Protein AF-A0A947MR42-F1 (afdb_monomer)

Secondary structure (DSSP, 8-state):
-HHHHHHHHHHHHHHHHHHHTTSTTS--SS-------S--------------------------PPPP------PPPP-----S------PPPPPPEEEEEEEEEEE--PPBTBPB-SS--B-TTS-SPP-SS-SSBPPP-EESS--EEEEEEEEETTEEEEEEEESSS---HHHHHHHHHHHHHTT----TTTEEEEE--BTTSB------GGGHHHH-S--HHHHHHHHHHHHHHHHHHHHT-EEEEEEEEEEE-SSSEEE---SS------EEEEEEEEETTT-SEEEEEEEE---B-SS-TTS-EE--HHHHHHHHHHHHTSSS--EEEEEE-STTSEEEPP----S-SSS-STHHHHHHHHHHHHHHHHHHHTTPPPBSEE-EEEEEEEEE-STTTTTPPTTTS--TT-EESTTTT--PPPTTSS-PPP-GGGGGG-EEPPTTSPSPSEEEEEEEEETTEEEEE--SEE-HHHHHHHHHHHHHHHT--GGGEEEE-SBS---BEE--HHHHHT-HHHHHTBTT-TTHHHHHHHHHHHHHHHHHH-PPPPTTPBPPPPPP----PPP-PPPBPPPEEEEPPPSEEEBTBEEEEEEEE--GGG-PPEEEEEEEETTEEEE-B-TTSPBSBTTTTS-EEEEEEESPP-S--S---BEEEEEEEEESS-SS---PPP--EEEEEEEEEEEETTEEEEEEPPPEEEEPPP-------

Structure (mmCIF, N/CA/C/O backbone):
data_AF-A0A947MR42-F1
#
_entry.id   AF-A0A947MR42-F1
#
loop_
_atom_site.group_PDB
_atom_site.id
_atom_site.type_symbol
_atom_site.label_atom_id
_atom_site.label_alt_id
_atom_site.label_comp_id
_atom_site.label_asym_id
_atom_site.label_entity_id
_atom_site.label_seq_id
_atom_site.pdbx_PDB_ins_code
_atom_site.Cartn_x
_atom_site.Cartn_y
_atom_site.Cartn_z
_atom_site.occupancy
_atom_site.B_iso_or_equiv
_atom_site.auth_seq_id
_atom_site.auth_comp_id
_atom_site.auth_asym_id
_atom_site.auth_atom_id
_atom_site.pdbx_PDB_model_num
ATOM 1 N N . MET A 1 1 ? 36.501 -7.910 10.721 1.00 26.12 1 MET A N 1
ATOM 2 C CA . MET A 1 1 ? 36.455 -7.694 9.254 1.00 26.12 1 MET A CA 1
ATOM 3 C C . MET A 1 1 ? 35.121 -7.118 8.772 1.00 26.12 1 MET A C 1
ATOM 5 O O . MET A 1 1 ? 35.186 -6.172 8.007 1.00 26.12 1 MET A O 1
ATOM 9 N N . LYS A 1 2 ? 33.945 -7.552 9.268 1.00 24.91 2 LYS A N 1
ATOM 10 C CA . LYS A 1 2 ? 32.629 -6.945 8.930 1.00 24.91 2 LYS A CA 1
ATOM 11 C C . LYS A 1 2 ? 32.474 -5.450 9.304 1.00 24.91 2 LYS A C 1
ATOM 13 O O . LYS A 1 2 ? 31.869 -4.698 8.560 1.00 24.91 2 LYS A O 1
ATOM 18 N N . THR A 1 3 ? 33.105 -4.988 10.386 1.00 25.17 3 THR A N 1
ATOM 19 C CA . THR A 1 3 ? 33.031 -3.584 10.859 1.00 25.17 3 THR A CA 1
ATOM 20 C C . THR A 1 3 ? 33.859 -2.587 10.027 1.00 25.17 3 THR A C 1
ATOM 22 O O . THR A 1 3 ? 33.570 -1.398 10.017 1.00 25.17 3 THR A O 1
ATOM 25 N N . LEU A 1 4 ? 34.889 -3.057 9.311 1.00 25.14 4 LEU A N 1
ATOM 26 C CA . LEU A 1 4 ? 35.769 -2.208 8.488 1.00 25.14 4 LEU A CA 1
ATOM 27 C C . LEU A 1 4 ? 35.231 -2.002 7.063 1.00 25.14 4 LEU A C 1
ATOM 29 O O . LEU A 1 4 ? 35.549 -0.991 6.444 1.00 25.14 4 LEU A O 1
ATOM 33 N N . LEU A 1 5 ? 34.402 -2.928 6.565 1.00 31.22 5 LEU A N 1
ATOM 34 C CA . LEU A 1 5 ? 33.709 -2.785 5.280 1.00 31.22 5 LEU A CA 1
ATOM 35 C C . LEU A 1 5 ? 32.538 -1.796 5.393 1.00 31.22 5 LEU A C 1
ATOM 37 O O . LEU A 1 5 ? 32.449 -0.879 4.581 1.00 31.22 5 LEU A O 1
ATOM 41 N N . PHE A 1 6 ? 31.756 -1.894 6.480 1.00 31.45 6 PHE A N 1
ATOM 42 C CA . PHE A 1 6 ? 30.715 -0.918 6.829 1.00 31.45 6 PHE A CA 1
ATOM 43 C C . PHE A 1 6 ? 31.269 0.508 6.870 1.00 31.45 6 PHE A C 1
ATOM 45 O O . PHE A 1 6 ? 30.647 1.412 6.341 1.00 31.45 6 PHE A O 1
ATOM 52 N N . SER A 1 7 ? 32.475 0.719 7.407 1.00 29.14 7 SER A N 1
ATOM 53 C CA . SER A 1 7 ? 33.098 2.049 7.453 1.00 29.14 7 SER A CA 1
ATOM 54 C C . SER A 1 7 ? 33.472 2.609 6.075 1.00 29.14 7 SER A C 1
ATOM 56 O O . SER A 1 7 ? 33.446 3.821 5.912 1.00 29.14 7 SER A O 1
ATOM 58 N N . ARG A 1 8 ? 33.820 1.781 5.081 1.00 28.72 8 ARG A N 1
ATOM 59 C CA . ARG A 1 8 ? 34.225 2.274 3.749 1.00 28.72 8 ARG A CA 1
ATOM 60 C C . ARG A 1 8 ? 33.029 2.559 2.843 1.00 28.72 8 ARG A C 1
ATOM 62 O O . ARG A 1 8 ? 33.028 3.587 2.174 1.00 28.72 8 ARG A O 1
ATOM 69 N N . VAL A 1 9 ? 32.012 1.697 2.882 1.00 36.06 9 VAL A N 1
ATOM 70 C CA . VAL A 1 9 ? 30.739 1.897 2.169 1.00 36.06 9 VAL A CA 1
ATOM 71 C C . VAL A 1 9 ? 29.935 3.018 2.831 1.00 36.06 9 VAL A C 1
ATOM 73 O O . VAL A 1 9 ? 29.470 3.920 2.144 1.00 36.06 9 VAL A O 1
ATOM 76 N N . SER A 1 10 ? 29.883 3.055 4.169 1.00 33.66 10 SER A N 1
ATOM 77 C CA . SER A 1 10 ? 29.264 4.155 4.914 1.00 33.66 10 SER A CA 1
ATOM 78 C C . SER A 1 10 ? 29.980 5.475 4.659 1.00 33.66 10 SER A C 1
ATOM 80 O O . SER A 1 10 ? 29.291 6.436 4.378 1.00 33.66 10 SER A O 1
ATOM 82 N N . SER A 1 11 ? 31.315 5.570 4.649 1.00 29.27 11 SER A N 1
ATOM 83 C CA . SER A 1 11 ? 31.979 6.859 4.373 1.00 29.27 11 SER A CA 1
ATOM 84 C C . SER A 1 11 ? 31.744 7.383 2.950 1.00 29.27 11 SER A C 1
ATOM 86 O O . SER A 1 11 ? 31.597 8.592 2.782 1.00 29.27 11 SER A O 1
ATOM 88 N N . ALA A 1 12 ? 31.670 6.506 1.940 1.00 31.50 12 ALA A N 1
ATOM 89 C CA . ALA A 1 12 ? 31.363 6.899 0.562 1.00 31.50 12 ALA A CA 1
ATOM 90 C C . ALA A 1 12 ? 29.882 7.288 0.383 1.00 31.50 12 ALA A C 1
ATOM 92 O O . ALA A 1 12 ? 29.597 8.326 -0.213 1.00 31.50 12 ALA A O 1
ATOM 93 N N . LEU A 1 13 ? 28.948 6.527 0.975 1.00 35.09 13 LEU A N 1
ATOM 94 C CA . LEU A 1 13 ? 27.529 6.896 1.002 1.00 35.09 13 LEU A CA 1
ATOM 95 C C . LEU A 1 13 ? 27.280 8.161 1.833 1.00 35.09 13 LEU A C 1
ATOM 97 O O . LEU A 1 13 ? 26.509 9.002 1.408 1.00 35.09 13 LEU A O 1
ATOM 101 N N . THR A 1 14 ? 27.945 8.346 2.975 1.00 34.31 14 THR A N 1
ATOM 102 C CA . THR A 1 14 ? 27.732 9.493 3.885 1.00 34.31 14 THR A CA 1
ATOM 103 C C . THR A 1 14 ? 28.169 10.810 3.243 1.00 34.31 14 THR A C 1
ATOM 105 O O . THR A 1 14 ? 27.509 11.828 3.436 1.00 34.31 14 THR A O 1
ATOM 108 N N . PHE A 1 15 ? 29.240 10.806 2.438 1.00 29.19 15 PHE A N 1
ATOM 109 C CA . PHE A 1 15 ? 29.671 12.002 1.704 1.00 29.19 15 PHE A CA 1
ATOM 110 C C . PHE A 1 15 ? 28.719 12.359 0.550 1.00 29.19 15 PHE A C 1
ATOM 112 O O . PHE A 1 15 ? 28.437 13.537 0.349 1.00 29.19 15 PHE A O 1
ATOM 119 N N . GLY A 1 16 ? 28.181 11.363 -0.166 1.00 31.27 16 GLY A N 1
ATOM 120 C CA . GLY A 1 16 ? 27.162 11.580 -1.202 1.00 31.27 16 GLY A CA 1
ATOM 121 C C . GLY A 1 16 ? 25.798 11.992 -0.631 1.00 31.27 16 GLY A C 1
ATOM 122 O O . GLY A 1 16 ? 25.154 12.896 -1.158 1.00 31.27 16 GLY A O 1
ATOM 123 N N . LEU A 1 17 ? 25.390 11.389 0.492 1.00 33.12 17 LEU A N 1
ATOM 124 C CA . LEU A 1 17 ? 24.097 11.626 1.139 1.00 33.12 17 LEU A CA 1
ATOM 125 C C . LEU A 1 17 ? 24.026 13.017 1.787 1.00 33.12 17 LEU A C 1
ATOM 127 O O . LEU A 1 17 ? 23.010 13.686 1.645 1.00 33.12 17 LEU A O 1
ATOM 131 N N . SER A 1 18 ? 25.105 13.501 2.421 1.00 28.55 18 SER A N 1
ATOM 132 C CA . SER A 1 18 ? 25.150 14.870 2.970 1.00 28.55 18 SER A CA 1
ATOM 133 C C . SER A 1 18 ? 25.037 15.965 1.902 1.00 28.55 18 SER A C 1
ATOM 135 O O . SER A 1 18 ? 24.510 17.029 2.208 1.00 28.55 18 SER A O 1
ATOM 137 N N . LEU A 1 19 ? 25.507 15.732 0.667 1.00 28.95 19 LEU A N 1
ATOM 138 C CA . LEU A 1 19 ? 25.326 16.684 -0.440 1.00 28.95 19 LEU A CA 1
ATOM 139 C C . LEU A 1 19 ? 23.934 16.576 -1.086 1.00 28.95 19 LEU A C 1
ATOM 141 O O . LEU A 1 19 ? 23.355 17.596 -1.455 1.00 28.95 19 LEU A O 1
ATOM 145 N N . ALA A 1 20 ? 23.372 15.369 -1.199 1.00 31.00 20 ALA A N 1
ATOM 146 C CA . ALA A 1 20 ? 22.032 15.169 -1.757 1.00 31.00 20 ALA A CA 1
ATOM 147 C C . ALA A 1 20 ? 20.923 15.703 -0.828 1.00 31.00 20 ALA A C 1
ATOM 149 O O . ALA A 1 20 ? 19.956 16.295 -1.300 1.00 31.00 20 ALA A O 1
ATOM 150 N N . LEU A 1 21 ? 21.094 15.576 0.494 1.00 30.25 21 LEU A N 1
ATOM 151 C CA . LEU A 1 21 ? 20.154 16.080 1.506 1.00 30.25 21 LEU A CA 1
ATOM 152 C C . LEU A 1 21 ? 20.093 17.615 1.594 1.00 30.25 21 LEU A C 1
ATOM 154 O O . LEU A 1 21 ? 19.169 18.143 2.202 1.00 30.25 21 LEU A O 1
ATOM 158 N N . SER A 1 22 ? 21.049 18.340 0.999 1.00 27.98 22 SER A N 1
ATOM 159 C CA . SER A 1 22 ? 21.001 19.807 0.890 1.00 27.98 22 SER A CA 1
ATOM 160 C C . SER A 1 22 ? 20.305 20.323 -0.376 1.00 27.98 22 SER A C 1
ATOM 162 O O . SER A 1 22 ? 20.223 21.534 -0.562 1.00 27.98 22 SER A O 1
ATOM 164 N N . THR A 1 23 ? 19.809 19.432 -1.243 1.00 32.31 23 THR A N 1
ATOM 165 C CA . THR A 1 23 ? 19.047 19.819 -2.441 1.00 32.31 23 THR A CA 1
ATOM 166 C C . THR A 1 23 ? 17.539 19.745 -2.168 1.00 32.31 23 THR A C 1
ATOM 168 O O . THR A 1 23 ? 17.083 18.761 -1.578 1.00 32.31 23 THR A O 1
ATOM 171 N N . PRO A 1 24 ? 16.737 20.747 -2.577 1.00 29.39 24 PRO A N 1
ATOM 172 C CA . PRO A 1 24 ? 15.301 20.799 -2.305 1.00 29.39 24 PRO A CA 1
ATOM 173 C C . PRO A 1 24 ? 14.546 19.848 -3.252 1.00 29.39 24 PRO A C 1
ATOM 175 O O . PRO A 1 24 ? 13.842 20.277 -4.157 1.00 29.39 24 PRO A O 1
ATOM 178 N N . GLY A 1 25 ? 14.748 18.537 -3.099 1.00 30.86 25 GLY A N 1
ATOM 179 C CA . GLY A 1 25 ? 14.135 17.499 -3.945 1.00 30.86 25 GLY A CA 1
ATOM 180 C C . GLY A 1 25 ? 13.065 16.661 -3.242 1.00 30.86 25 GLY A C 1
ATOM 181 O O . GLY A 1 25 ? 12.217 16.058 -3.898 1.00 30.86 25 GLY A O 1
ATOM 182 N N . CYS A 1 26 ? 13.062 16.655 -1.907 1.00 31.91 26 CYS A N 1
ATOM 183 C CA . CYS A 1 26 ? 12.090 15.934 -1.091 1.00 31.91 26 CYS A CA 1
ATOM 184 C C . CYS A 1 26 ? 11.720 16.774 0.134 1.00 31.91 26 CYS A C 1
ATOM 186 O O . CYS A 1 26 ? 12.370 16.688 1.167 1.00 31.91 26 CYS A O 1
ATOM 188 N N . GLY A 1 27 ? 10.652 17.562 -0.003 1.00 30.25 27 GLY A N 1
ATOM 189 C CA . GLY A 1 27 ? 9.975 18.222 1.112 1.00 30.25 27 GLY A CA 1
ATOM 190 C C . GLY A 1 27 ? 10.716 19.423 1.691 1.00 30.25 27 GLY A C 1
ATOM 191 O O . GLY A 1 27 ? 11.395 19.293 2.695 1.00 30.25 27 GLY A O 1
ATOM 192 N N . ASP A 1 28 ? 10.491 20.605 1.122 1.00 26.31 28 ASP A N 1
ATOM 193 C CA . ASP A 1 28 ? 10.705 21.860 1.839 1.00 26.31 28 ASP A CA 1
ATOM 194 C C . ASP A 1 28 ? 9.568 22.824 1.497 1.00 26.31 28 ASP A C 1
ATOM 196 O O . ASP A 1 28 ? 9.554 23.459 0.450 1.00 26.31 28 ASP A O 1
ATOM 200 N N . ASP A 1 29 ? 8.590 22.889 2.397 1.00 27.97 29 ASP A N 1
ATOM 201 C CA . ASP A 1 29 ? 7.737 24.058 2.620 1.00 27.97 29 ASP A CA 1
ATOM 202 C C . ASP A 1 29 ? 7.355 24.085 4.111 1.00 27.97 29 ASP A C 1
ATOM 204 O O . ASP A 1 29 ? 6.187 24.027 4.487 1.00 27.97 29 ASP A O 1
ATOM 208 N N . ALA A 1 30 ? 8.371 24.090 4.985 1.00 26.67 30 ALA A N 1
ATOM 209 C CA . ALA A 1 30 ? 8.381 24.819 6.258 1.00 26.67 30 ALA A CA 1
ATOM 210 C C . ALA A 1 30 ? 9.661 24.525 7.065 1.00 26.67 30 ALA A C 1
ATOM 212 O O . ALA A 1 30 ? 9.871 23.415 7.536 1.00 26.67 30 ALA A O 1
ATOM 213 N N . ALA A 1 31 ? 10.406 25.598 7.352 1.00 26.88 31 ALA A N 1
ATOM 214 C CA . ALA A 1 31 ? 11.398 25.741 8.425 1.00 26.88 31 ALA A CA 1
ATOM 215 C C . ALA A 1 31 ? 12.839 25.236 8.188 1.00 26.88 31 ALA A C 1
ATOM 217 O O . ALA A 1 31 ? 13.340 24.381 8.910 1.00 26.88 31 ALA A O 1
ATOM 218 N N . SER A 1 32 ? 13.595 25.953 7.350 1.00 23.27 32 SER A N 1
ATOM 219 C CA . SER A 1 32 ? 15.055 26.060 7.491 1.00 23.27 32 SER A CA 1
ATOM 220 C C . SER A 1 32 ? 15.466 27.510 7.797 1.00 23.27 32 SER A C 1
ATOM 222 O O . SER A 1 32 ? 15.746 28.331 6.929 1.00 23.27 32 SER A O 1
ATOM 224 N N . ALA A 1 33 ? 15.497 27.852 9.088 1.00 21.67 33 ALA A N 1
ATOM 225 C CA . ALA A 1 33 ? 16.169 29.054 9.576 1.00 21.67 33 ALA A CA 1
ATOM 226 C C . ALA A 1 33 ? 17.309 28.662 10.529 1.00 21.67 33 ALA A C 1
ATOM 228 O O . ALA A 1 33 ? 17.082 28.245 11.661 1.00 21.67 33 ALA A O 1
ATOM 229 N N . SER A 1 34 ? 18.535 28.843 10.026 1.00 25.47 34 SER A N 1
ATOM 230 C CA . SER A 1 34 ? 19.803 29.046 10.746 1.00 25.47 34 SER A CA 1
ATOM 231 C C . SER A 1 34 ? 20.245 27.996 11.777 1.00 25.47 34 SER A C 1
ATOM 233 O O . SER A 1 34 ? 19.952 28.142 12.958 1.00 25.47 34 SER A O 1
ATOM 235 N N . PHE A 1 35 ? 21.090 27.041 11.368 1.00 23.39 35 PHE A N 1
ATOM 236 C CA . PHE A 1 35 ? 21.957 26.278 12.287 1.00 23.39 35 PHE A CA 1
ATOM 237 C C . PHE A 1 35 ? 23.287 25.829 11.647 1.00 23.39 35 PHE A C 1
ATOM 239 O O . PHE A 1 35 ? 23.779 24.747 11.925 1.00 23.39 35 PHE A O 1
ATOM 246 N N . LEU A 1 36 ? 23.915 26.652 10.805 1.00 23.97 36 LEU A N 1
ATOM 247 C CA . LEU A 1 36 ? 25.295 26.415 10.355 1.00 23.97 36 LEU A CA 1
ATOM 248 C C . LEU A 1 36 ? 26.044 27.743 10.264 1.00 23.97 36 LEU A C 1
ATOM 250 O O . LEU A 1 36 ? 26.360 28.234 9.189 1.00 23.97 36 LEU A O 1
ATOM 254 N N . ASP A 1 37 ? 26.310 28.342 11.420 1.00 23.70 37 ASP A N 1
ATOM 255 C CA . ASP A 1 37 ? 27.359 29.348 11.522 1.00 23.70 37 ASP A CA 1
ATOM 256 C C . ASP A 1 37 ? 28.024 29.198 12.888 1.00 23.70 37 ASP A C 1
ATOM 258 O O . ASP A 1 37 ? 27.545 29.724 13.890 1.00 23.70 37 ASP A O 1
ATOM 262 N N . THR A 1 38 ? 29.033 28.326 12.933 1.00 25.52 38 THR A N 1
ATOM 263 C CA . THR A 1 38 ? 30.182 28.255 13.857 1.00 25.52 38 THR A CA 1
ATOM 264 C C . THR A 1 38 ? 30.612 26.802 14.051 1.00 25.52 38 THR A C 1
ATOM 266 O O . THR A 1 38 ? 29.899 26.013 14.659 1.00 25.52 38 THR A O 1
ATOM 269 N N . ALA A 1 39 ? 31.822 26.507 13.562 1.00 26.91 39 ALA A N 1
ATOM 270 C CA . ALA A 1 39 ? 32.767 25.477 14.019 1.00 26.91 39 ALA A CA 1
ATOM 271 C C . ALA A 1 39 ? 33.300 24.564 12.904 1.00 26.91 39 ALA A C 1
ATOM 273 O O . ALA A 1 39 ? 33.126 23.358 12.973 1.00 26.91 39 ALA A O 1
ATOM 274 N N . VAL A 1 40 ? 34.042 25.124 11.941 1.00 24.11 40 VAL A N 1
ATOM 275 C CA . VAL A 1 40 ? 35.204 24.431 11.355 1.00 24.11 40 VAL A CA 1
ATOM 276 C C . VAL A 1 40 ? 36.264 25.481 11.007 1.00 24.11 40 VAL A C 1
ATOM 278 O O . VAL A 1 40 ? 36.312 26.011 9.902 1.00 24.11 40 VAL A O 1
ATOM 281 N N . VAL A 1 41 ? 37.102 25.824 11.981 1.00 23.89 41 VAL A N 1
ATOM 282 C CA . VAL A 1 41 ? 38.424 26.413 11.736 1.00 23.89 41 VAL A CA 1
ATOM 283 C C . VAL A 1 41 ? 39.386 25.644 12.638 1.00 23.89 41 VAL A C 1
ATOM 285 O O . VAL A 1 41 ? 39.043 25.387 13.789 1.00 23.89 41 VAL A O 1
ATOM 288 N N . ASP A 1 42 ? 40.543 25.285 12.089 1.00 23.67 42 ASP A N 1
ATOM 289 C CA . ASP A 1 42 ? 41.629 24.471 12.659 1.00 23.67 42 ASP A CA 1
ATOM 290 C C . ASP A 1 42 ? 41.441 22.948 12.661 1.00 23.67 42 ASP A C 1
ATOM 292 O O . ASP A 1 42 ? 40.923 22.354 13.603 1.00 23.67 42 ASP A O 1
ATOM 296 N N . ALA A 1 43 ? 41.963 22.306 11.611 1.00 25.06 43 ALA A N 1
ATOM 297 C CA . ALA A 1 43 ? 43.102 21.382 11.723 1.00 25.06 43 ALA A CA 1
ATOM 298 C C . ALA A 1 43 ? 43.396 20.755 10.347 1.00 25.06 43 ALA A C 1
ATOM 300 O O . ALA A 1 43 ? 43.023 19.620 10.062 1.00 25.06 43 ALA A O 1
ATOM 301 N N . ALA A 1 44 ? 44.066 21.517 9.485 1.00 24.66 44 ALA A N 1
ATOM 302 C CA . ALA A 1 44 ? 44.808 20.981 8.354 1.00 24.66 44 ALA A CA 1
ATOM 303 C C . ALA A 1 44 ? 46.264 21.399 8.558 1.00 24.66 44 ALA A C 1
ATOM 305 O O . ALA A 1 44 ? 46.566 22.576 8.414 1.00 24.66 44 ALA A O 1
ATOM 306 N N . ASP A 1 45 ? 47.090 20.459 9.014 1.00 23.89 45 ASP A N 1
ATOM 307 C CA . ASP A 1 45 ? 48.544 20.381 8.816 1.00 23.89 45 ASP A CA 1
ATOM 308 C C . ASP A 1 45 ? 49.085 19.312 9.776 1.00 23.89 45 ASP A C 1
ATOM 310 O O . ASP A 1 45 ? 49.113 19.517 10.986 1.00 23.89 45 ASP A O 1
ATOM 314 N N . ASP A 1 46 ? 49.429 18.132 9.252 1.00 24.70 46 ASP A N 1
ATOM 315 C CA . ASP A 1 46 ? 50.788 17.593 9.389 1.00 24.70 46 ASP A CA 1
ATOM 316 C C . ASP A 1 46 ? 50.934 16.176 8.800 1.00 24.70 46 ASP A C 1
ATOM 318 O O . ASP A 1 46 ? 50.137 15.270 9.046 1.00 24.70 46 ASP A O 1
ATOM 322 N N . ALA A 1 47 ? 52.062 16.027 8.099 1.00 25.62 47 ALA A N 1
ATOM 323 C CA . ALA A 1 47 ? 52.832 14.814 7.816 1.00 25.62 47 ALA A CA 1
ATOM 324 C C . ALA A 1 47 ? 52.357 13.848 6.708 1.00 25.62 47 ALA A C 1
ATOM 326 O O . ALA A 1 47 ? 51.682 12.844 6.931 1.00 25.62 47 ALA A O 1
ATOM 327 N N . ALA A 1 48 ? 52.883 14.116 5.508 1.00 23.70 48 ALA A N 1
ATOM 328 C CA . ALA A 1 48 ? 53.360 13.096 4.577 1.00 23.70 48 ALA A CA 1
ATOM 329 C C . ALA A 1 48 ? 54.781 12.607 4.965 1.00 23.70 48 ALA A C 1
ATOM 331 O O . ALA A 1 48 ? 55.470 13.286 5.726 1.00 23.70 48 ALA A O 1
ATOM 332 N N . ASP A 1 49 ? 55.189 11.488 4.350 1.00 25.09 49 ASP A N 1
ATOM 333 C CA . ASP A 1 49 ? 56.483 10.766 4.378 1.00 25.09 49 ASP A CA 1
ATOM 334 C C . ASP A 1 49 ? 56.753 9.799 5.551 1.00 25.09 49 ASP A C 1
ATOM 336 O O . ASP A 1 49 ? 57.048 10.197 6.672 1.00 25.09 49 ASP A O 1
ATOM 340 N N . ASP A 1 50 ? 56.711 8.486 5.276 1.00 26.62 50 ASP A N 1
ATOM 341 C CA . ASP A 1 50 ? 57.938 7.725 4.980 1.00 26.62 50 ASP A CA 1
ATOM 342 C C . ASP A 1 50 ? 57.626 6.298 4.480 1.00 26.62 50 ASP A C 1
ATOM 344 O O . ASP A 1 50 ? 56.625 5.672 4.835 1.00 26.62 50 ASP A O 1
ATOM 348 N N . ALA A 1 51 ? 58.491 5.806 3.594 1.00 25.08 51 ALA A N 1
ATOM 349 C CA . ALA A 1 51 ? 58.343 4.581 2.819 1.00 25.08 51 ALA A CA 1
ATOM 350 C C . ALA A 1 51 ? 59.082 3.360 3.410 1.00 25.08 51 ALA A C 1
ATOM 352 O O . ALA A 1 51 ? 60.092 3.499 4.093 1.00 25.08 51 ALA A O 1
ATOM 353 N N . ALA A 1 52 ? 58.638 2.190 2.930 1.00 24.36 52 ALA A N 1
ATOM 354 C CA . ALA A 1 52 ? 59.401 0.968 2.627 1.00 24.36 52 ALA A CA 1
ATOM 355 C C . ALA A 1 52 ? 59.577 -0.155 3.679 1.00 24.36 52 ALA A C 1
ATOM 357 O O . ALA A 1 52 ? 59.869 0.071 4.846 1.00 24.36 52 ALA A O 1
ATOM 358 N N . ASP A 1 53 ? 59.469 -1.369 3.114 1.00 25.17 53 ASP A N 1
ATOM 359 C CA . ASP A 1 53 ? 59.955 -2.699 3.518 1.00 25.17 53 ASP A CA 1
ATOM 360 C C . ASP A 1 53 ? 59.406 -3.379 4.785 1.00 25.17 53 ASP A C 1
ATOM 362 O O . ASP A 1 53 ? 59.704 -3.016 5.914 1.00 25.17 53 ASP A O 1
ATOM 366 N N . ASP A 1 54 ? 58.647 -4.465 4.582 1.00 26.69 54 ASP A N 1
ATOM 367 C CA . ASP A 1 54 ? 59.215 -5.819 4.707 1.00 26.69 54 ASP A CA 1
ATOM 368 C C . ASP A 1 54 ? 58.182 -6.889 4.301 1.00 26.69 54 ASP A C 1
ATOM 370 O O . ASP A 1 54 ? 57.155 -7.098 4.949 1.00 26.69 54 ASP A O 1
ATOM 374 N N . ALA A 1 55 ? 58.477 -7.598 3.210 1.00 26.06 55 ALA A N 1
ATOM 375 C CA . ALA A 1 55 ? 57.800 -8.826 2.814 1.00 26.06 55 ALA A CA 1
ATOM 376 C C . ALA A 1 55 ? 58.632 -10.035 3.264 1.00 26.06 55 ALA A C 1
ATOM 378 O O . ALA A 1 55 ? 59.817 -10.129 2.948 1.00 26.06 55 ALA A O 1
ATOM 379 N N . VAL A 1 56 ? 57.996 -11.004 3.929 1.00 27.17 56 VAL A N 1
ATOM 380 C CA . VAL A 1 56 ? 58.549 -12.351 4.140 1.00 2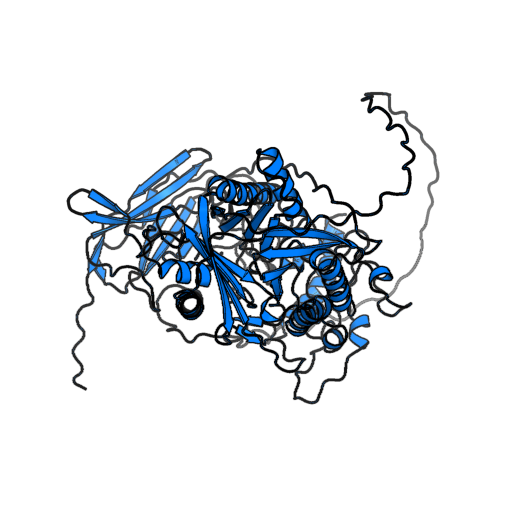7.17 56 VAL A CA 1
ATOM 381 C C . VAL A 1 56 ? 57.488 -13.385 3.739 1.00 27.17 56 VAL A C 1
ATOM 383 O O . VAL A 1 56 ? 56.368 -13.317 4.249 1.00 27.17 56 VAL A O 1
ATOM 386 N N . PRO A 1 57 ? 57.801 -14.334 2.837 1.00 27.77 57 PRO A N 1
ATOM 387 C CA . PRO A 1 57 ? 56.886 -15.391 2.425 1.00 27.77 57 PRO A CA 1
ATOM 388 C C . PRO A 1 57 ? 56.980 -16.589 3.379 1.00 27.77 57 PRO A C 1
ATOM 390 O O . PRO A 1 57 ? 58.067 -16.928 3.849 1.00 27.77 57 PRO A O 1
ATOM 393 N N . ILE A 1 58 ? 55.858 -17.270 3.620 1.00 28.11 58 ILE A N 1
ATOM 394 C CA . ILE A 1 58 ? 55.856 -18.601 4.234 1.00 28.11 58 ILE A CA 1
ATOM 395 C C . ILE A 1 58 ? 55.091 -19.542 3.307 1.00 28.11 58 ILE A C 1
ATOM 397 O O . ILE A 1 58 ? 53.882 -19.421 3.133 1.00 28.11 58 ILE A O 1
ATOM 401 N N . ASP A 1 59 ? 55.861 -20.441 2.707 1.00 26.64 59 ASP A N 1
ATOM 402 C CA . ASP A 1 59 ? 55.440 -21.686 2.076 1.00 26.64 59 ASP A CA 1
ATOM 403 C C . ASP A 1 59 ? 55.633 -22.811 3.107 1.00 26.64 59 ASP A C 1
ATOM 405 O O . ASP A 1 59 ? 56.562 -22.740 3.922 1.00 26.64 59 ASP A O 1
ATOM 409 N N . GLY A 1 60 ? 54.776 -23.829 3.097 1.00 26.22 60 GLY A N 1
ATOM 410 C CA . GLY A 1 60 ? 54.908 -24.960 4.015 1.00 26.22 60 GLY A CA 1
ATOM 411 C C . GLY A 1 60 ? 53.613 -25.713 4.274 1.00 26.22 60 GLY A C 1
ATOM 412 O O . GLY A 1 60 ? 52.850 -25.358 5.169 1.00 26.22 60 GLY A O 1
ATOM 413 N N . ASP A 1 61 ? 53.430 -26.772 3.491 1.00 27.70 61 ASP A N 1
ATOM 414 C CA . ASP A 1 61 ? 52.536 -27.903 3.716 1.00 27.70 61 ASP A CA 1
ATOM 415 C C . ASP A 1 61 ? 52.441 -28.332 5.189 1.00 27.70 61 ASP A C 1
ATOM 417 O O . ASP A 1 61 ? 53.457 -28.617 5.818 1.00 27.70 61 ASP A O 1
ATOM 421 N N . ASP A 1 62 ? 51.215 -28.504 5.690 1.00 28.44 62 ASP A N 1
ATOM 422 C CA . ASP A 1 62 ? 50.922 -29.534 6.688 1.00 28.44 62 ASP A CA 1
ATOM 423 C C . ASP A 1 62 ? 49.455 -29.977 6.583 1.00 28.44 62 ASP A C 1
ATOM 425 O O . ASP A 1 62 ? 48.502 -29.284 6.947 1.00 28.44 62 ASP A O 1
ATOM 429 N N . VAL A 1 63 ? 49.300 -31.180 6.033 1.00 27.58 63 VAL A N 1
ATOM 430 C CA . VAL A 1 63 ? 48.056 -31.935 5.902 1.00 27.58 63 VAL A CA 1
ATOM 431 C C . VAL A 1 63 ? 47.754 -32.618 7.235 1.00 27.58 63 VAL A C 1
ATOM 433 O O . VAL A 1 63 ? 48.548 -33.425 7.717 1.00 27.58 63 VAL A O 1
ATOM 436 N N . VAL A 1 64 ? 46.568 -32.371 7.796 1.00 28.84 64 VAL A N 1
ATOM 437 C CA . VAL A 1 64 ? 46.008 -33.155 8.911 1.00 28.84 64 VAL A CA 1
ATOM 438 C C . VAL A 1 64 ? 44.646 -33.719 8.477 1.00 28.84 64 VAL A C 1
ATOM 440 O O . VAL A 1 64 ? 43.833 -32.971 7.933 1.00 28.84 64 VAL A O 1
ATOM 443 N N . PRO A 1 65 ? 44.383 -35.028 8.661 1.00 26.36 65 PRO A N 1
ATOM 444 C CA . PRO A 1 65 ? 43.255 -35.715 8.038 1.00 26.36 65 PRO A CA 1
ATOM 445 C C . PRO A 1 65 ? 41.935 -35.471 8.781 1.00 26.36 65 PRO A C 1
ATOM 447 O O . PRO A 1 65 ? 41.866 -35.569 10.008 1.00 26.36 65 PRO A O 1
ATOM 450 N N . VAL A 1 66 ? 40.869 -35.226 8.018 1.00 29.23 66 VAL A N 1
ATOM 451 C CA . VAL A 1 66 ? 39.479 -35.215 8.496 1.00 29.23 66 VAL A CA 1
ATOM 452 C C . VAL A 1 66 ? 38.889 -36.618 8.280 1.00 29.23 66 VAL A C 1
ATOM 454 O O . VAL A 1 66 ? 39.031 -37.147 7.178 1.00 29.23 66 VAL A O 1
ATOM 457 N N . PRO A 1 67 ? 38.272 -37.258 9.290 1.00 26.91 67 PRO A N 1
ATOM 458 C CA . PRO A 1 67 ? 37.661 -38.572 9.126 1.00 26.91 67 PRO A CA 1
ATOM 459 C C . PRO A 1 67 ? 36.292 -38.509 8.428 1.00 26.91 67 PRO A C 1
ATOM 461 O O . PRO A 1 67 ? 35.531 -37.555 8.580 1.00 26.91 67 PRO A O 1
ATOM 464 N N . ASP A 1 68 ? 36.022 -39.583 7.688 1.00 26.42 68 ASP A N 1
ATOM 465 C CA . ASP A 1 68 ? 34.904 -39.827 6.779 1.00 26.42 68 ASP A CA 1
ATOM 466 C C . ASP A 1 68 ? 33.483 -39.826 7.384 1.00 26.42 68 ASP A C 1
ATOM 468 O O . ASP A 1 68 ? 33.232 -40.329 8.479 1.00 26.42 68 ASP A O 1
ATOM 472 N N . ALA A 1 69 ? 32.569 -39.410 6.498 1.00 26.09 69 ALA A N 1
ATOM 473 C CA . ALA A 1 69 ? 31.249 -39.971 6.188 1.00 26.09 69 ALA A CA 1
ATOM 474 C C . ALA A 1 69 ? 30.046 -39.764 7.133 1.00 26.09 69 ALA A C 1
ATOM 476 O O . ALA A 1 69 ? 29.843 -40.466 8.121 1.00 26.09 69 ALA A O 1
ATOM 477 N N . LEU A 1 70 ? 29.111 -38.947 6.635 1.00 26.03 70 LEU A N 1
ATOM 478 C CA . LEU A 1 70 ? 27.676 -39.248 6.613 1.00 26.03 70 LEU A CA 1
ATOM 479 C C . LEU A 1 70 ? 27.156 -38.913 5.205 1.00 26.03 70 LEU A C 1
ATOM 481 O O . LEU A 1 70 ? 26.916 -37.759 4.865 1.00 26.03 70 LEU A O 1
ATOM 485 N N . THR A 1 71 ? 27.072 -39.941 4.364 1.00 25.58 71 THR A N 1
ATOM 486 C CA . THR A 1 71 ? 26.506 -39.906 3.012 1.00 25.58 71 THR A CA 1
ATOM 487 C C . THR A 1 71 ? 24.981 -39.895 3.085 1.00 25.58 71 THR A C 1
ATOM 489 O O . THR A 1 71 ? 24.395 -40.778 3.714 1.00 25.58 71 THR A O 1
ATOM 492 N N . VAL A 1 72 ? 24.346 -38.937 2.413 1.00 27.72 72 VAL A N 1
ATOM 493 C CA . VAL A 1 72 ? 22.924 -38.993 2.055 1.00 27.72 72 VAL A CA 1
ATOM 494 C C . VAL A 1 72 ? 22.866 -39.137 0.536 1.00 27.72 72 VAL A C 1
ATOM 496 O O . VAL A 1 72 ? 23.317 -38.248 -0.182 1.00 27.72 72 VAL A O 1
ATOM 499 N N . ASP A 1 73 ? 22.378 -40.286 0.068 1.00 24.47 73 ASP A N 1
ATOM 500 C CA . ASP A 1 73 ? 22.181 -40.594 -1.350 1.00 24.47 73 ASP A CA 1
ATOM 501 C C . ASP A 1 73 ? 21.107 -39.678 -1.954 1.00 24.47 73 ASP A C 1
ATOM 503 O O . ASP A 1 73 ? 19.938 -39.735 -1.570 1.00 24.47 73 ASP A O 1
ATOM 507 N N . VAL A 1 74 ? 21.499 -38.866 -2.936 1.00 28.58 74 VAL A N 1
ATOM 508 C CA . VAL A 1 74 ? 20.586 -38.228 -3.892 1.00 28.58 74 VAL A CA 1
ATOM 509 C C . VAL A 1 74 ? 20.737 -39.002 -5.205 1.00 28.58 74 VAL A C 1
ATOM 511 O O . VAL A 1 74 ? 21.863 -39.102 -5.700 1.00 28.58 74 VAL A O 1
ATOM 514 N N . PRO A 1 75 ? 19.672 -39.597 -5.771 1.00 27.14 75 PRO A N 1
ATOM 515 C CA . PRO A 1 75 ? 19.791 -40.303 -7.037 1.00 27.14 75 PRO A CA 1
ATOM 516 C C . PRO A 1 75 ? 20.153 -39.314 -8.150 1.00 27.14 75 PRO A C 1
ATOM 518 O O . PRO A 1 75 ? 19.566 -38.238 -8.259 1.00 27.14 75 PRO A O 1
ATOM 521 N N . ALA A 1 76 ? 21.146 -39.695 -8.953 1.00 26.75 76 ALA A N 1
ATOM 522 C CA . ALA A 1 76 ? 21.585 -38.956 -10.126 1.00 26.75 76 ALA A CA 1
ATOM 523 C C . ALA A 1 76 ? 20.415 -38.773 -11.103 1.00 26.75 76 ALA A C 1
ATOM 525 O O . ALA A 1 76 ? 19.721 -39.736 -11.431 1.00 26.75 76 ALA A O 1
ATOM 526 N N . ALA A 1 77 ? 20.213 -37.535 -11.554 1.00 28.88 77 ALA A N 1
ATOM 527 C CA . ALA A 1 77 ? 19.331 -37.232 -12.667 1.00 28.88 77 ALA A CA 1
ATOM 528 C C . ALA A 1 77 ? 19.870 -37.939 -13.918 1.00 28.88 77 ALA A C 1
ATOM 530 O O . ALA A 1 77 ? 21.021 -37.738 -14.302 1.00 28.88 77 ALA A O 1
ATOM 531 N N . GLU A 1 78 ? 19.057 -38.808 -14.513 1.00 27.70 78 GLU A N 1
ATOM 532 C CA . GLU A 1 78 ? 19.327 -39.347 -15.840 1.00 27.70 78 GLU A CA 1
ATOM 533 C C . GLU A 1 78 ? 19.129 -38.228 -16.871 1.00 27.70 78 GLU A C 1
ATOM 535 O O . GLU A 1 78 ? 18.099 -37.551 -16.879 1.00 27.70 78 GLU A O 1
ATOM 540 N N . ASP A 1 79 ? 20.135 -38.043 -17.725 1.00 29.16 79 ASP A N 1
ATOM 541 C CA . ASP A 1 79 ? 20.115 -37.144 -18.874 1.00 29.16 79 ASP A CA 1
ATOM 542 C C . ASP A 1 79 ? 18.980 -37.536 -19.835 1.00 29.16 79 ASP A C 1
ATOM 544 O O . ASP A 1 79 ? 19.101 -38.480 -20.622 1.00 29.16 79 ASP A O 1
ATOM 548 N N . VAL A 1 80 ? 17.873 -36.795 -19.803 1.00 30.98 80 VAL A N 1
ATOM 549 C CA . VAL A 1 80 ? 16.887 -36.818 -20.885 1.00 30.98 80 VAL A CA 1
ATOM 550 C C . VAL A 1 80 ? 17.352 -35.812 -21.928 1.00 30.98 80 VAL A C 1
ATOM 552 O O . VAL A 1 80 ? 17.225 -34.603 -21.748 1.00 30.98 80 VAL A O 1
ATOM 555 N N . ALA A 1 81 ? 17.923 -36.320 -23.019 1.00 29.69 81 ALA A N 1
ATOM 556 C CA . ALA A 1 81 ? 18.127 -35.546 -24.234 1.00 29.69 81 ALA A CA 1
ATOM 557 C C . ALA A 1 81 ? 16.762 -35.012 -24.704 1.00 29.69 81 ALA A C 1
ATOM 559 O O . ALA A 1 81 ? 15.883 -35.795 -25.066 1.00 29.69 81 ALA A O 1
ATOM 560 N N . GLY A 1 82 ? 16.583 -33.693 -24.622 1.00 28.86 82 GLY A N 1
ATOM 561 C CA . GLY A 1 82 ? 15.404 -32.997 -25.122 1.00 28.86 82 GLY A CA 1
ATOM 562 C C . GLY A 1 82 ? 15.347 -33.085 -26.641 1.00 28.86 82 GLY A C 1
ATOM 563 O O . GLY A 1 82 ? 16.321 -32.779 -27.324 1.00 28.86 82 GLY A O 1
ATOM 564 N N . ASP A 1 83 ? 14.212 -33.553 -27.142 1.00 28.44 83 ASP A N 1
ATOM 565 C CA . ASP A 1 83 ? 13.830 -33.444 -28.543 1.00 28.44 83 ASP A CA 1
ATOM 566 C C . ASP A 1 83 ? 13.407 -31.980 -28.762 1.00 28.44 83 ASP A C 1
ATOM 568 O O . ASP A 1 83 ? 12.378 -31.534 -28.245 1.00 28.44 83 ASP A O 1
ATOM 572 N N . ASP A 1 84 ? 14.260 -31.212 -29.438 1.00 41.72 84 ASP A N 1
ATOM 573 C CA . ASP A 1 84 ? 13.971 -29.860 -29.913 1.00 41.72 84 ASP A CA 1
ATOM 574 C C . ASP A 1 84 ? 12.916 -29.951 -31.025 1.00 41.72 84 ASP A C 1
ATOM 576 O O . ASP A 1 84 ? 13.262 -30.266 -32.158 1.00 41.72 84 ASP A O 1
ATOM 580 N N . ASP A 1 85 ? 11.640 -29.737 -30.689 1.00 36.88 85 ASP A N 1
ATOM 581 C CA . ASP A 1 85 ? 10.583 -29.211 -31.576 1.00 36.88 85 ASP A CA 1
ATOM 582 C C . ASP A 1 85 ? 9.229 -29.226 -30.833 1.00 36.88 85 ASP A C 1
ATOM 584 O O . ASP A 1 85 ? 8.315 -29.997 -31.142 1.00 36.88 85 ASP A O 1
ATOM 588 N N . VAL A 1 86 ? 9.059 -28.348 -29.839 1.00 33.88 86 VAL A N 1
ATOM 589 C CA . VAL A 1 86 ? 7.711 -27.943 -29.406 1.00 33.88 86 VAL A CA 1
ATOM 590 C C . VAL A 1 86 ? 7.431 -26.603 -30.065 1.00 33.88 86 VAL A C 1
ATOM 592 O O . VAL A 1 86 ? 7.840 -25.553 -29.581 1.00 33.88 86 VAL A O 1
ATOM 595 N N . ALA A 1 87 ? 6.771 -26.645 -31.221 1.00 34.94 87 ALA A N 1
ATOM 596 C CA . ALA A 1 87 ? 6.122 -25.461 -31.756 1.00 34.94 87 ALA A CA 1
ATOM 597 C C . ALA A 1 87 ? 5.151 -24.945 -30.686 1.00 34.94 87 ALA A C 1
ATOM 599 O O . ALA A 1 87 ? 4.257 -25.680 -30.269 1.00 34.94 87 ALA A O 1
ATOM 600 N N . ASP A 1 88 ? 5.368 -23.710 -30.244 1.00 40.88 88 ASP A N 1
ATOM 601 C CA . ASP A 1 88 ? 4.541 -22.993 -29.280 1.00 40.88 88 ASP A CA 1
ATOM 602 C C . ASP A 1 88 ? 3.122 -22.876 -29.862 1.00 40.88 88 ASP A C 1
ATOM 604 O O . ASP A 1 88 ? 2.836 -22.042 -30.729 1.00 40.88 88 ASP A O 1
ATOM 608 N N . VAL A 1 89 ? 2.240 -23.815 -29.509 1.00 40.44 89 VAL A N 1
ATOM 609 C CA . VAL A 1 89 ? 0.838 -23.757 -29.922 1.00 40.44 89 VAL A CA 1
ATOM 610 C C . VAL A 1 89 ? 0.210 -22.685 -29.050 1.00 40.44 89 VAL A C 1
ATOM 612 O O . VAL A 1 89 ? -0.135 -22.965 -27.907 1.00 40.44 89 VAL A O 1
ATOM 615 N N . ALA A 1 90 ? 0.104 -21.467 -29.588 1.00 53.62 90 ALA A N 1
ATOM 616 C CA . ALA A 1 90 ? -0.553 -20.350 -28.918 1.00 53.62 90 ALA A CA 1
ATOM 617 C C . ALA A 1 90 ? -1.877 -20.816 -28.297 1.00 53.62 90 ALA A C 1
ATOM 619 O O . ALA A 1 90 ? -2.714 -21.410 -28.993 1.00 53.62 90 ALA A O 1
ATOM 620 N N . GLU A 1 91 ? -2.042 -20.583 -26.993 1.00 64.38 91 GLU A N 1
ATOM 621 C CA . GLU A 1 91 ? -3.273 -20.938 -26.295 1.00 64.38 91 GLU A CA 1
ATOM 622 C C . GLU A 1 91 ? -4.480 -20.279 -26.983 1.00 64.38 91 GLU A C 1
ATOM 624 O O . GLU A 1 91 ? -4.384 -19.154 -27.493 1.00 64.38 91 GLU A O 1
ATOM 629 N N . PRO A 1 92 ? -5.629 -20.975 -27.062 1.00 62.00 92 PRO A N 1
ATOM 630 C CA . PRO A 1 92 ? -6.827 -20.389 -27.640 1.00 62.00 92 PRO A CA 1
ATOM 631 C C . PRO A 1 92 ? -7.233 -19.124 -26.859 1.00 62.00 92 PRO A C 1
ATOM 633 O O . PRO A 1 92 ? -7.072 -19.086 -25.639 1.00 62.00 92 PRO A O 1
ATOM 636 N N . PRO A 1 93 ? -7.802 -18.098 -27.524 1.00 72.69 93 PRO A N 1
ATOM 637 C CA . PRO A 1 93 ? -8.207 -16.869 -26.849 1.00 72.69 93 PRO A CA 1
ATOM 638 C C . PRO A 1 93 ? -9.182 -17.162 -25.706 1.00 72.69 93 PRO A C 1
ATOM 640 O O . PRO A 1 93 ? -10.191 -17.837 -25.918 1.00 72.69 93 PRO A O 1
ATOM 643 N N . LYS A 1 94 ? -8.908 -16.620 -24.515 1.00 85.50 94 LYS A N 1
ATOM 644 C CA . LYS A 1 94 ? -9.784 -16.767 -23.346 1.00 85.50 94 LYS A CA 1
ATOM 645 C C . LYS A 1 94 ? -11.162 -16.143 -23.624 1.00 85.50 94 LYS A C 1
ATOM 647 O O . LYS A 1 94 ? -11.259 -14.986 -24.046 1.00 85.50 94 LYS A O 1
ATOM 652 N N . GLU A 1 95 ? -12.228 -16.915 -23.408 1.00 90.06 95 GLU A N 1
ATOM 653 C CA . GLU A 1 95 ? -13.620 -16.473 -23.584 1.00 90.06 95 GLU A CA 1
ATOM 654 C C . GLU A 1 95 ? -14.173 -15.830 -22.296 1.00 90.06 95 GLU A C 1
ATOM 656 O O . GLU A 1 95 ? -13.712 -16.160 -21.201 1.00 90.06 95 GLU A O 1
ATOM 661 N N . PRO A 1 96 ? -15.158 -14.911 -22.387 1.00 96.06 96 PRO A N 1
ATOM 662 C CA . PRO A 1 96 ? -15.808 -14.355 -21.205 1.00 96.06 96 PRO A CA 1
ATOM 663 C C . PRO A 1 96 ? -16.450 -15.447 -20.342 1.00 96.06 96 PRO A C 1
ATOM 665 O O . PRO A 1 96 ? -17.148 -16.320 -20.854 1.00 96.06 96 PRO A O 1
ATOM 668 N N . ALA A 1 97 ? -16.252 -15.367 -19.029 1.00 97.94 97 ALA A N 1
ATOM 669 C CA . ALA A 1 97 ? -16.842 -16.284 -18.061 1.00 97.94 97 ALA A CA 1
ATOM 670 C C . ALA A 1 97 ? -17.453 -15.520 -16.873 1.00 97.94 97 ALA A C 1
ATOM 672 O O . ALA A 1 97 ? -17.041 -14.386 -16.604 1.00 97.94 97 ALA A O 1
ATOM 673 N N . PRO A 1 98 ? -18.424 -16.112 -16.147 1.00 98.44 98 PRO A N 1
ATOM 674 C CA . PRO A 1 98 ? -19.016 -15.487 -14.968 1.00 98.44 98 PRO A CA 1
ATOM 675 C C . PRO A 1 98 ? -17.961 -15.093 -13.933 1.00 98.44 98 PRO A C 1
ATOM 677 O O . PRO A 1 98 ? -17.125 -15.912 -13.549 1.00 98.44 98 PRO A O 1
ATOM 680 N N . LEU A 1 99 ? -18.026 -13.848 -13.463 1.00 98.69 99 LEU A N 1
ATOM 681 C CA . LEU A 1 99 ? -17.068 -13.309 -12.505 1.00 98.69 99 LEU A CA 1
ATOM 682 C C . LEU A 1 99 ? -17.413 -13.707 -11.060 1.00 98.69 99 LEU A C 1
ATOM 684 O O . LEU A 1 99 ? -18.559 -13.600 -10.617 1.00 98.69 99 LEU A O 1
ATOM 688 N N . SER A 1 100 ? -16.387 -14.061 -10.288 1.00 98.81 100 SER A N 1
ATOM 689 C CA . SER A 1 100 ? -16.410 -14.060 -8.823 1.00 98.81 100 SER A CA 1
ATOM 690 C C . SER A 1 100 ? -15.361 -13.107 -8.251 1.00 98.81 100 SER A C 1
ATOM 692 O O . SER A 1 100 ? -14.268 -12.976 -8.798 1.00 98.81 100 SER A O 1
ATOM 694 N N . VAL A 1 101 ? -15.697 -12.440 -7.145 1.00 98.88 101 VAL A N 1
ATOM 695 C CA . VAL A 1 101 ? -14.840 -11.462 -6.459 1.00 98.88 101 VAL A CA 1
ATOM 696 C C . VAL A 1 101 ? -14.778 -11.774 -4.971 1.00 98.88 101 VAL A C 1
ATOM 698 O O . VAL A 1 101 ? -15.809 -11.994 -4.328 1.00 98.88 101 VAL A O 1
ATOM 701 N N . GLY A 1 102 ? -13.572 -11.750 -4.414 1.00 98.81 102 GLY A N 1
ATOM 702 C CA . GLY A 1 102 ? -13.312 -11.929 -2.990 1.00 98.81 102 GLY A CA 1
ATOM 703 C C . GLY A 1 102 ? -12.335 -10.886 -2.468 1.00 98.81 102 GLY A C 1
ATOM 704 O O . GLY A 1 102 ? -11.524 -10.351 -3.227 1.00 98.81 102 GLY A O 1
ATOM 705 N N . VAL A 1 103 ? -12.445 -10.545 -1.184 1.00 98.88 103 VAL A N 1
ATOM 706 C CA . VAL A 1 103 ? -11.619 -9.505 -0.559 1.00 98.88 103 VAL A CA 1
ATOM 707 C C . VAL A 1 103 ? -10.911 -10.021 0.688 1.00 98.88 103 VAL A C 1
ATOM 709 O O . VAL A 1 103 ? -11.478 -10.759 1.488 1.00 98.88 103 VAL A O 1
ATOM 712 N N . GLY A 1 104 ? -9.662 -9.603 0.872 1.00 98.44 104 GLY A N 1
ATOM 713 C CA . GLY A 1 104 ? -8.836 -9.947 2.024 1.00 98.44 104 GLY A CA 1
ATOM 714 C C . GLY A 1 104 ? -8.228 -8.693 2.638 1.00 98.44 104 GLY A C 1
ATOM 715 O O . GLY A 1 104 ? -7.736 -7.824 1.924 1.00 98.44 104 GLY A O 1
ATOM 716 N N . ARG A 1 105 ? -8.266 -8.576 3.967 1.00 97.06 105 ARG A N 1
ATOM 717 C CA . ARG A 1 105 ? -7.636 -7.470 4.701 1.00 97.06 105 ARG A CA 1
ATOM 718 C C . ARG A 1 105 ? -6.965 -8.008 5.952 1.00 97.06 105 ARG A C 1
ATOM 720 O O . ARG A 1 105 ? -7.637 -8.534 6.836 1.00 97.06 105 ARG A O 1
ATOM 727 N N . VAL A 1 106 ? -5.649 -7.846 6.030 1.00 97.75 106 VAL A N 1
ATOM 728 C CA . VAL A 1 106 ? -4.832 -8.261 7.174 1.00 97.75 106 VAL A CA 1
ATOM 729 C C . VAL A 1 106 ? -4.097 -7.043 7.717 1.00 97.75 106 VAL A C 1
ATOM 731 O O . VAL A 1 106 ? -3.472 -6.289 6.971 1.00 97.75 106 VAL A O 1
ATOM 734 N N . LYS A 1 107 ? -4.188 -6.824 9.033 1.00 95.75 107 LYS A N 1
ATOM 735 C CA . LYS A 1 107 ? -3.397 -5.802 9.729 1.00 95.75 107 LYS A CA 1
ATOM 736 C C . LYS A 1 107 ? -1.924 -6.181 9.595 1.00 95.75 107 LYS A C 1
ATOM 738 O O . LYS A 1 107 ? -1.556 -7.304 9.937 1.00 95.75 107 LYS A O 1
ATOM 743 N N . MET A 1 108 ? -1.095 -5.275 9.079 1.00 97.56 108 MET A N 1
ATOM 744 C CA . MET A 1 108 ? 0.319 -5.570 8.871 1.00 97.56 108 MET A CA 1
ATOM 745 C C . MET A 1 108 ? 0.958 -5.898 10.225 1.00 97.56 108 MET A C 1
ATOM 747 O O . MET A 1 108 ? 0.701 -5.195 11.198 1.00 97.56 108 MET A O 1
ATOM 751 N N . PRO A 1 109 ? 1.790 -6.937 10.335 1.00 96.44 109 PRO A N 1
ATOM 752 C CA . PRO A 1 109 ? 2.402 -7.320 11.599 1.00 96.44 109 PRO A CA 1
ATOM 753 C C . PRO A 1 109 ? 3.585 -6.416 12.017 1.00 96.44 109 PRO A C 1
ATOM 755 O O . PRO A 1 109 ? 4.633 -6.900 12.447 1.00 96.44 109 PRO A O 1
ATOM 758 N N . VAL A 1 110 ? 3.429 -5.097 11.892 1.00 96.50 110 VAL A N 1
ATOM 759 C CA . VAL A 1 110 ? 4.485 -4.105 12.105 1.00 96.50 110 VAL A CA 1
ATOM 760 C C . VAL A 1 110 ? 4.513 -3.586 13.554 1.00 96.50 110 VAL A C 1
ATOM 762 O O . VAL A 1 110 ? 3.490 -3.110 14.050 1.00 96.50 110 VAL A O 1
ATOM 765 N N . PRO A 1 111 ? 5.662 -3.653 14.257 1.00 96.06 111 PRO A N 1
ATOM 766 C CA . PRO A 1 111 ? 5.795 -3.072 15.588 1.00 96.06 111 PRO A CA 1
ATOM 767 C C . PRO A 1 111 ? 6.056 -1.563 15.527 1.00 96.06 111 PRO A C 1
ATOM 769 O O . PRO A 1 111 ? 6.892 -1.102 14.750 1.00 96.06 111 PRO A O 1
ATOM 772 N N . VAL A 1 112 ? 5.426 -0.795 16.421 1.00 95.62 112 VAL A N 1
ATOM 773 C CA . VAL A 1 112 ? 5.886 0.576 16.701 1.00 95.62 112 VAL A CA 1
ATOM 774 C C . VAL A 1 112 ? 7.300 0.510 17.266 1.00 95.62 112 VAL A C 1
ATOM 776 O O . VAL A 1 112 ? 7.594 -0.301 18.146 1.00 95.62 112 VAL A O 1
ATOM 779 N N . GLY A 1 113 ? 8.183 1.349 16.741 1.00 93.88 113 GLY A N 1
ATOM 780 C CA . GLY A 1 113 ? 9.609 1.317 17.029 1.00 93.88 113 GLY A CA 1
ATOM 781 C C . GLY A 1 113 ? 10.447 0.741 15.892 1.00 93.88 113 GLY A C 1
ATOM 782 O O . GLY A 1 113 ? 11.669 0.765 15.992 1.00 93.88 113 GLY A O 1
ATOM 783 N N . ILE A 1 114 ? 9.850 0.213 14.822 1.00 94.69 114 ILE A N 1
ATOM 784 C CA . ILE A 1 114 ? 10.596 -0.055 13.585 1.00 94.69 114 ILE A CA 1
ATOM 785 C C . ILE A 1 114 ? 10.906 1.265 12.865 1.00 94.69 114 ILE A C 1
ATOM 787 O O . ILE A 1 114 ? 10.131 2.219 12.979 1.00 94.69 114 ILE A O 1
ATOM 791 N N . GLY A 1 115 ? 12.027 1.329 12.146 1.00 92.31 115 GLY A N 1
ATOM 792 C CA . GLY A 1 115 ? 12.335 2.461 11.271 1.00 92.31 115 GLY A CA 1
ATOM 793 C C . GLY A 1 115 ? 11.413 2.491 10.050 1.00 92.31 115 GLY A C 1
ATOM 794 O O . GLY A 1 115 ? 11.014 1.438 9.540 1.00 92.31 115 GLY A O 1
ATOM 795 N N . THR A 1 116 ? 11.066 3.692 9.596 1.00 93.19 116 THR A N 1
ATOM 796 C CA . THR A 1 116 ? 10.356 3.911 8.329 1.00 93.19 116 THR A CA 1
ATOM 797 C C . THR A 1 116 ? 11.327 3.869 7.149 1.00 93.19 116 THR A C 1
ATOM 799 O O . THR A 1 116 ? 12.504 4.185 7.307 1.00 93.19 116 THR A O 1
ATOM 802 N N . ALA A 1 117 ? 10.863 3.436 5.977 1.00 92.06 117 ALA A N 1
ATOM 803 C CA . ALA A 1 117 ? 11.694 3.304 4.778 1.00 92.06 117 ALA A CA 1
ATOM 804 C C . ALA A 1 117 ? 11.354 4.354 3.714 1.00 92.06 117 ALA A C 1
ATOM 806 O O . ALA A 1 117 ? 10.205 4.758 3.603 1.00 92.06 117 ALA A O 1
ATOM 807 N N . GLY A 1 118 ? 12.343 4.741 2.903 1.00 89.38 118 GLY A N 1
ATOM 808 C CA . GLY A 1 118 ? 12.203 5.667 1.772 1.00 89.38 118 GLY A CA 1
ATOM 809 C C . GLY A 1 118 ? 13.070 6.916 1.909 1.00 89.38 118 GLY A C 1
ATOM 810 O O . GLY A 1 118 ? 13.981 7.116 1.112 1.00 89.38 118 GLY A O 1
ATOM 811 N N . PHE A 1 119 ? 12.879 7.702 2.971 1.00 86.75 119 PHE A N 1
ATOM 812 C CA . PHE A 1 119 ? 13.602 8.968 3.169 1.00 86.75 119 PHE A CA 1
ATOM 813 C C . PHE A 1 119 ? 15.081 8.835 3.581 1.00 86.75 119 PHE A C 1
ATOM 815 O O . PHE A 1 119 ? 15.779 9.843 3.653 1.00 86.75 119 PHE A O 1
ATOM 822 N N . GLY A 1 120 ? 15.574 7.633 3.900 1.00 77.31 120 GLY A N 1
ATOM 823 C CA . GLY A 1 120 ? 16.961 7.457 4.354 1.00 77.31 120 GLY A CA 1
ATOM 824 C C . GLY A 1 120 ? 17.244 8.067 5.736 1.00 77.31 120 GLY A C 1
ATOM 825 O O . GLY A 1 120 ? 18.262 8.731 5.924 1.00 77.31 120 GLY A O 1
ATOM 826 N N . GLN A 1 121 ? 16.343 7.870 6.709 1.00 72.31 121 GLN A N 1
ATOM 827 C CA . GLN A 1 121 ? 16.354 8.500 8.047 1.00 72.31 121 GLN A CA 1
ATOM 828 C C . GLN A 1 121 ? 17.412 7.914 9.006 1.00 72.31 121 GLN A C 1
ATOM 830 O O . GLN A 1 121 ? 17.105 7.426 10.100 1.00 72.31 121 GLN A O 1
ATOM 835 N N . LEU A 1 122 ? 18.676 7.963 8.595 1.00 72.25 122 LEU A N 1
ATOM 836 C CA . LEU A 1 122 ? 19.816 7.509 9.388 1.00 72.25 122 LEU A CA 1
ATOM 837 C C . LEU A 1 122 ? 19.934 8.317 10.693 1.00 72.25 122 LEU A C 1
ATOM 839 O O . LEU A 1 122 ? 19.960 9.547 10.688 1.00 72.25 122 LEU A O 1
ATOM 843 N N . ASN A 1 123 ? 20.050 7.627 11.830 1.00 63.88 123 ASN A N 1
ATOM 844 C CA . ASN A 1 123 ? 20.140 8.235 13.163 1.00 63.88 123 ASN A CA 1
ATOM 845 C C . ASN A 1 123 ? 21.584 8.653 13.509 1.00 63.88 123 ASN A C 1
ATOM 847 O O . ASN A 1 123 ? 22.187 8.178 14.480 1.00 63.88 123 ASN A O 1
ATOM 851 N N . PHE A 1 124 ? 22.175 9.527 12.692 1.00 55.34 124 PHE A N 1
ATOM 852 C CA . PHE A 1 124 ? 23.530 10.029 12.919 1.00 55.34 124 PHE A CA 1
ATOM 853 C C . PHE A 1 124 ? 23.595 10.880 14.198 1.00 55.34 124 PHE A C 1
ATOM 855 O O . PHE A 1 124 ? 22.885 11.869 14.350 1.00 55.34 124 PHE A O 1
ATOM 862 N N . GLY A 1 125 ? 24.461 10.496 15.140 1.00 50.84 125 GLY A N 1
ATOM 863 C CA . GLY A 1 125 ? 24.633 11.208 16.415 1.00 50.84 125 GLY A CA 1
ATOM 864 C C . GLY A 1 125 ? 23.665 10.794 17.532 1.00 50.84 125 GLY A C 1
ATOM 865 O O . GLY A 1 125 ? 23.811 11.281 18.651 1.00 50.84 125 GLY A O 1
ATOM 866 N N . GLY A 1 126 ? 22.734 9.864 17.272 1.00 59.31 126 GLY A N 1
ATOM 867 C CA . GLY A 1 126 ? 21.874 9.258 18.296 1.00 59.31 126 GLY A CA 1
ATOM 868 C C . GLY A 1 126 ? 20.806 10.186 18.883 1.00 59.31 126 GLY A C 1
ATOM 869 O O . GLY A 1 126 ? 20.381 9.964 20.017 1.00 59.31 126 GLY A O 1
ATOM 870 N N . SER A 1 127 ? 20.407 11.231 18.154 1.00 58.78 127 SER A N 1
ATOM 871 C CA . SER A 1 127 ? 19.348 12.166 18.559 1.00 58.78 127 SER A CA 1
ATOM 872 C C . SER A 1 127 ? 17.936 11.617 18.329 1.00 58.78 127 SER A C 1
ATOM 874 O O . SER A 1 127 ? 17.004 12.057 19.000 1.00 58.78 127 SER A O 1
ATOM 876 N N . GLY A 1 128 ? 17.771 10.664 17.407 1.00 70.19 128 GLY A N 1
ATOM 877 C CA . GLY A 1 128 ? 16.514 9.965 17.159 1.00 70.19 128 GLY A CA 1
ATOM 878 C C . GLY A 1 128 ? 16.242 8.860 18.181 1.00 70.19 128 GLY A C 1
ATOM 879 O O . GLY A 1 128 ? 17.167 8.281 18.760 1.00 70.19 128 GLY A O 1
ATOM 880 N N . GLU A 1 129 ? 14.961 8.542 18.368 1.00 81.62 129 GLU A N 1
ATOM 881 C CA . GLU A 1 129 ? 14.509 7.490 19.283 1.00 81.62 129 GLU A CA 1
ATOM 882 C C . GLU A 1 129 ? 15.129 6.133 18.929 1.00 81.62 129 GLU A C 1
ATOM 884 O O . GLU A 1 129 ? 15.206 5.745 17.761 1.00 81.62 129 GLU A O 1
ATOM 889 N N . LYS A 1 130 ? 15.584 5.402 19.951 1.00 86.06 130 LYS A N 1
ATOM 890 C CA . LYS A 1 130 ? 16.160 4.058 19.804 1.00 86.06 130 LYS A CA 1
ATOM 891 C C . LYS A 1 130 ? 15.093 2.994 20.011 1.00 86.06 130 LYS A C 1
ATOM 893 O O . LYS A 1 130 ? 14.156 3.172 20.784 1.00 86.06 130 LYS A O 1
ATOM 898 N N . SER A 1 131 ? 15.282 1.839 19.383 1.00 89.44 131 SER A N 1
ATOM 899 C CA . SER A 1 131 ? 14.374 0.701 19.495 1.00 89.44 131 SER A CA 1
ATOM 900 C C . SER A 1 131 ? 15.088 -0.619 19.232 1.00 89.44 131 SER A C 1
ATOM 902 O O . SER A 1 131 ? 16.119 -0.642 18.572 1.00 89.44 131 SER A O 1
ATOM 904 N N . ARG A 1 132 ? 14.527 -1.733 19.720 1.00 87.56 132 ARG A N 1
ATOM 905 C CA . ARG A 1 132 ? 15.006 -3.085 19.377 1.00 87.56 132 ARG A CA 1
ATOM 906 C C . ARG A 1 132 ? 14.606 -3.524 17.961 1.00 87.56 132 ARG A C 1
ATOM 908 O O . ARG A 1 132 ? 15.123 -4.528 17.478 1.00 87.56 132 ARG A O 1
ATOM 915 N N . TYR A 1 133 ? 13.679 -2.813 17.317 1.00 91.12 133 TYR A N 1
ATOM 916 C CA . TYR A 1 133 ? 13.176 -3.143 15.977 1.00 91.12 133 TYR A CA 1
ATOM 917 C C . TYR A 1 133 ? 13.810 -2.295 14.869 1.00 91.12 133 TYR A C 1
ATOM 919 O O . TYR A 1 133 ? 13.632 -2.632 13.703 1.00 91.12 133 TYR A O 1
ATOM 927 N N . ALA A 1 134 ? 14.571 -1.255 15.212 1.00 90.81 134 ALA A N 1
ATOM 928 C CA . ALA A 1 134 ? 15.362 -0.443 14.286 1.00 90.81 134 ALA A CA 1
ATOM 929 C C . ALA A 1 134 ? 16.862 -0.688 14.522 1.00 90.81 134 ALA A C 1
ATOM 931 O O . ALA A 1 134 ? 17.246 -1.070 15.629 1.00 90.81 134 ALA A O 1
ATOM 932 N N . ASP A 1 135 ? 17.690 -0.503 13.496 1.00 89.25 135 ASP A N 1
ATOM 933 C CA . ASP A 1 135 ? 19.149 -0.642 13.590 1.00 89.25 135 ASP A CA 1
ATOM 934 C C . ASP A 1 135 ? 19.852 0.700 13.339 1.00 89.25 135 ASP A C 1
ATOM 936 O O . ASP A 1 135 ? 20.209 1.396 14.291 1.00 89.25 135 ASP A O 1
ATOM 940 N N . ALA A 1 136 ? 19.989 1.122 12.079 1.00 86.88 136 ALA A N 1
ATOM 941 C CA . ALA A 1 136 ? 20.638 2.392 11.743 1.00 86.88 136 ALA A CA 1
ATOM 942 C C . ALA A 1 136 ? 19.677 3.595 11.789 1.00 86.88 136 ALA A C 1
ATOM 944 O O . ALA A 1 136 ? 20.112 4.747 11.718 1.00 86.88 136 ALA A O 1
ATOM 945 N N . TYR A 1 137 ? 18.372 3.339 11.872 1.00 88.81 137 TYR A N 1
ATOM 946 C CA . TYR A 1 137 ? 17.321 4.332 11.662 1.00 88.81 137 TYR A CA 1
ATOM 947 C C . TYR A 1 137 ? 16.720 4.827 12.974 1.00 88.81 137 TYR A C 1
ATOM 949 O O . TYR A 1 137 ? 16.737 4.134 13.994 1.00 88.81 137 TYR A O 1
ATOM 957 N N . ALA A 1 138 ? 16.144 6.030 12.942 1.00 88.81 138 ALA A N 1
ATOM 958 C CA . ALA A 1 138 ? 15.304 6.498 14.037 1.00 88.81 138 ALA A CA 1
ATOM 959 C C . ALA A 1 138 ? 14.045 5.620 14.157 1.00 88.81 138 ALA A C 1
ATOM 961 O O . ALA A 1 138 ? 13.420 5.245 13.163 1.00 88.81 138 ALA A O 1
ATOM 962 N N . ALA A 1 139 ? 13.670 5.284 15.388 1.00 90.75 139 ALA A N 1
ATOM 963 C CA . ALA A 1 139 ? 12.505 4.463 15.668 1.00 90.75 139 ALA A CA 1
ATOM 964 C C . ALA A 1 139 ? 11.199 5.246 15.464 1.00 90.75 139 ALA A C 1
ATOM 966 O O . ALA A 1 139 ? 11.064 6.380 15.930 1.00 90.75 139 ALA A O 1
ATOM 967 N N . SER A 1 140 ? 10.197 4.612 14.849 1.00 93.75 140 SER A N 1
ATOM 968 C CA . SER A 1 140 ? 8.828 5.136 14.887 1.00 93.75 140 SER A CA 1
ATOM 969 C C . SER A 1 140 ? 8.289 5.170 16.320 1.00 93.75 140 SER A C 1
ATOM 971 O O . SER A 1 140 ? 8.550 4.282 17.130 1.00 93.75 140 SER A O 1
ATOM 973 N N . THR A 1 141 ? 7.499 6.189 16.641 1.00 92.81 141 THR A N 1
ATOM 974 C CA . THR A 1 141 ? 6.877 6.355 17.968 1.00 92.81 141 THR A CA 1
ATOM 975 C C . THR A 1 141 ? 5.360 6.417 17.908 1.00 92.81 141 THR A C 1
ATOM 977 O O . THR A 1 141 ? 4.702 6.357 18.950 1.00 92.81 141 THR A O 1
ATOM 980 N N . ARG A 1 142 ? 4.797 6.533 16.701 1.00 93.94 142 ARG A N 1
ATOM 981 C CA . ARG A 1 142 ? 3.368 6.744 16.481 1.00 93.94 142 ARG A CA 1
ATOM 982 C C . ARG A 1 142 ? 2.828 5.891 15.343 1.00 93.94 142 ARG A C 1
ATOM 984 O O . ARG A 1 142 ? 3.565 5.498 14.441 1.00 93.94 142 ARG A O 1
ATOM 991 N N . ILE A 1 143 ? 1.521 5.665 15.374 1.00 95.19 143 ILE A N 1
ATOM 992 C CA . ILE A 1 143 ? 0.699 5.176 14.268 1.00 95.19 143 ILE A CA 1
ATOM 993 C C . ILE A 1 143 ? -0.472 6.143 14.110 1.00 95.19 143 ILE A C 1
ATOM 995 O O . ILE A 1 143 ? -1.142 6.449 15.095 1.00 95.19 143 ILE A O 1
ATOM 999 N N . TYR A 1 144 ? -0.757 6.568 12.883 1.00 93.19 144 TYR A N 1
ATOM 1000 C CA . TYR A 1 144 ? -1.993 7.300 12.580 1.00 93.19 144 TYR A CA 1
ATOM 1001 C C . TYR A 1 144 ? -3.005 6.434 11.825 1.00 93.19 144 TYR A C 1
ATOM 1003 O O . TYR A 1 144 ? -4.154 6.311 12.233 1.00 93.19 144 TYR A O 1
ATOM 1011 N N . THR A 1 145 ? -2.562 5.749 10.771 1.00 93.94 145 THR A N 1
ATOM 1012 C CA . THR A 1 145 ? -3.328 4.663 10.148 1.00 93.94 145 THR A CA 1
ATOM 1013 C C . THR A 1 145 ? -2.458 3.422 10.139 1.00 93.94 145 THR A C 1
ATOM 1015 O O . THR A 1 145 ? -1.336 3.448 9.640 1.00 93.94 145 THR A O 1
ATOM 1018 N N . HIS A 1 146 ? -2.931 2.328 10.733 1.00 95.56 146 HIS A N 1
ATOM 1019 C CA . HIS A 1 146 ? -2.098 1.137 10.839 1.00 95.56 146 HIS A CA 1
ATOM 1020 C C . HIS A 1 146 ? -1.812 0.561 9.442 1.00 95.56 146 HIS A C 1
ATOM 1022 O O . HIS A 1 146 ? -2.776 0.246 8.739 1.00 95.56 146 HIS A O 1
ATOM 1028 N N . PRO A 1 147 ? -0.537 0.364 9.047 1.00 97.12 147 PRO A N 1
ATOM 1029 C CA . PRO A 1 147 ? -0.199 -0.315 7.801 1.00 97.12 147 PRO A CA 1
ATOM 1030 C C . PRO A 1 147 ? -0.896 -1.674 7.675 1.00 97.12 147 PRO A C 1
ATOM 1032 O O . PRO A 1 147 ? -1.185 -2.348 8.673 1.00 97.12 147 PRO A O 1
ATOM 1035 N N . SER A 1 148 ? -1.191 -2.087 6.451 1.00 96.88 148 SER A N 1
ATOM 1036 C CA . SER A 1 148 ? -2.040 -3.241 6.170 1.00 96.88 148 SER A CA 1
ATOM 1037 C C . SER A 1 148 ? -1.702 -3.913 4.841 1.00 96.88 148 SER A C 1
ATOM 1039 O O . SER A 1 148 ? -1.008 -3.359 3.989 1.00 96.88 148 SER A O 1
ATOM 1041 N N . PHE A 1 149 ? -2.204 -5.134 4.687 1.00 98.44 149 PHE A N 1
ATOM 1042 C CA . PHE A 1 149 ? -2.215 -5.880 3.438 1.00 98.44 149 PHE A CA 1
ATOM 1043 C C . PHE A 1 149 ? -3.653 -6.002 2.965 1.00 98.44 149 PHE A C 1
ATOM 1045 O O . PHE A 1 149 ? -4.498 -6.543 3.688 1.00 98.44 149 PHE A O 1
ATOM 1052 N N . HIS A 1 150 ? -3.939 -5.485 1.776 1.00 98.38 150 HIS A N 1
ATOM 1053 C CA . HIS A 1 150 ? -5.268 -5.546 1.184 1.00 98.38 150 HIS A CA 1
ATOM 1054 C C . HIS A 1 150 ? -5.212 -6.335 -0.122 1.00 98.38 150 HIS A C 1
ATOM 1056 O O . HIS A 1 150 ? -4.333 -6.101 -0.949 1.00 98.38 150 HIS A O 1
ATOM 1062 N N . ALA A 1 151 ? -6.158 -7.249 -0.312 1.00 98.88 151 ALA A N 1
ATOM 1063 C CA . ALA A 1 151 ? -6.237 -8.096 -1.487 1.00 98.88 151 ALA A CA 1
ATOM 1064 C C . ALA A 1 151 ? -7.638 -8.078 -2.111 1.00 98.88 151 ALA A C 1
ATOM 1066 O O . ALA A 1 151 ? -8.643 -8.149 -1.398 1.00 98.88 151 ALA A O 1
ATOM 1067 N N . ILE A 1 152 ? -7.693 -8.027 -3.442 1.00 98.94 152 ILE A N 1
ATOM 1068 C CA . ILE A 1 152 ? -8.886 -8.320 -4.246 1.00 98.94 152 ILE A CA 1
ATOM 1069 C C . ILE A 1 152 ? -8.542 -9.511 -5.139 1.00 98.94 152 ILE A C 1
ATOM 1071 O O . ILE A 1 152 ? -7.619 -9.426 -5.948 1.00 98.94 152 ILE A O 1
ATOM 1075 N N . ALA A 1 153 ? -9.286 -10.606 -4.998 1.00 98.94 153 ALA A N 1
ATOM 1076 C CA . ALA A 1 153 ? -9.216 -11.764 -5.881 1.00 98.94 153 ALA A CA 1
ATOM 1077 C C . ALA A 1 153 ? -10.346 -11.691 -6.913 1.00 98.94 153 ALA A C 1
ATOM 1079 O O . ALA A 1 153 ? -11.508 -11.504 -6.546 1.00 98.94 153 ALA A O 1
ATOM 1080 N N . LEU A 1 154 ? -9.998 -11.854 -8.186 1.00 98.88 154 LEU A N 1
ATOM 1081 C CA . LEU A 1 154 ? -10.914 -11.985 -9.313 1.00 98.88 154 LEU A CA 1
ATOM 1082 C C . LEU A 1 154 ? -10.784 -13.402 -9.868 1.00 98.88 154 LEU A C 1
ATOM 1084 O O . LEU A 1 154 ? -9.668 -13.868 -10.093 1.00 98.88 154 LEU A O 1
ATOM 1088 N N . GLN A 1 155 ? -11.909 -14.070 -10.107 1.00 98.69 155 GLN A N 1
ATOM 1089 C CA . GLN A 1 155 ? -11.931 -15.394 -10.722 1.00 98.69 155 GLN A CA 1
ATOM 1090 C C . GLN A 1 155 ? -12.966 -15.456 -11.844 1.00 98.69 155 GLN A C 1
ATOM 1092 O O . GLN A 1 155 ? -14.100 -15.008 -11.663 1.00 98.69 155 GLN A O 1
ATOM 1097 N N . ALA A 1 156 ? -12.578 -16.021 -12.986 1.00 98.00 156 ALA A N 1
ATOM 1098 C CA . ALA A 1 156 ? -13.450 -16.244 -14.134 1.00 98.00 156 ALA A CA 1
ATOM 1099 C C . ALA A 1 156 ? -12.994 -17.506 -14.880 1.00 98.00 156 ALA A C 1
ATOM 1101 O O . ALA A 1 156 ? -11.875 -17.566 -15.384 1.00 98.00 156 ALA A O 1
ATOM 1102 N N . GLY A 1 157 ? -13.850 -18.529 -14.935 1.00 94.25 157 GLY A N 1
ATOM 1103 C CA . GLY A 1 157 ? -13.426 -19.853 -15.401 1.00 94.25 157 GLY A CA 1
ATOM 1104 C C . GLY A 1 157 ? -12.355 -20.439 -14.475 1.00 94.25 157 GLY A C 1
ATOM 1105 O O . GLY A 1 157 ? -12.538 -20.434 -13.258 1.00 94.25 157 GLY A O 1
ATOM 1106 N N . ASP A 1 158 ? -11.249 -20.905 -15.054 1.00 92.00 158 ASP A N 1
ATOM 1107 C CA . ASP A 1 158 ? -10.103 -21.454 -14.312 1.00 92.00 158 ASP A CA 1
ATOM 1108 C C . ASP A 1 158 ? -9.068 -20.374 -13.926 1.00 92.00 158 ASP A C 1
ATOM 1110 O O . ASP A 1 158 ? -8.145 -20.631 -13.154 1.00 92.00 158 ASP A O 1
ATOM 1114 N N . GLU A 1 159 ? -9.244 -19.142 -14.409 1.00 96.19 159 GLU A N 1
ATOM 1115 C CA . GLU A 1 159 ? -8.316 -18.035 -14.190 1.00 96.19 159 GLU A CA 1
ATOM 1116 C C . GLU A 1 159 ? -8.570 -17.348 -12.856 1.00 96.19 159 GLU A C 1
ATOM 1118 O O . GLU A 1 159 ? -9.699 -16.953 -12.550 1.00 96.19 159 GLU A O 1
ATOM 1123 N N . THR A 1 160 ? -7.505 -17.156 -12.077 1.00 98.06 160 THR A N 1
ATOM 1124 C CA . THR A 1 160 ? -7.542 -16.399 -10.823 1.00 98.06 160 THR A CA 1
ATOM 1125 C C . THR A 1 160 ? -6.439 -15.349 -10.815 1.00 98.06 160 THR A C 1
ATOM 1127 O O . THR A 1 160 ? -5.258 -15.678 -10.876 1.00 98.06 160 THR A O 1
ATOM 1130 N N . VAL A 1 161 ? -6.830 -14.082 -10.683 1.00 98.75 161 VAL A N 1
ATOM 1131 C CA . VAL A 1 161 ? -5.914 -12.945 -10.544 1.00 98.75 161 VAL A CA 1
ATOM 1132 C C . VAL A 1 161 ? -6.132 -12.305 -9.181 1.00 98.75 161 VAL A C 1
ATOM 1134 O O . VAL A 1 161 ? -7.263 -11.994 -8.807 1.00 98.75 161 VAL A O 1
ATOM 1137 N N . VAL A 1 162 ? -5.057 -12.091 -8.428 1.00 98.94 162 VAL A N 1
ATOM 1138 C CA . VAL A 1 162 ? -5.095 -11.446 -7.114 1.00 98.94 162 VAL A CA 1
ATOM 1139 C C . VAL A 1 162 ? -4.262 -10.175 -7.143 1.00 98.94 162 VAL A C 1
ATOM 1141 O O . VAL A 1 162 ? -3.055 -10.215 -7.363 1.00 98.94 162 VAL A O 1
ATOM 1144 N N . PHE A 1 163 ? -4.909 -9.050 -6.857 1.00 98.88 163 PHE A N 1
ATOM 1145 C CA . PHE A 1 163 ? -4.253 -7.769 -6.625 1.00 98.88 163 PHE A CA 1
ATOM 1146 C C . PHE A 1 163 ? -3.965 -7.625 -5.135 1.00 98.88 163 PHE A C 1
ATOM 1148 O O . PHE A 1 163 ? -4.901 -7.510 -4.348 1.00 98.88 163 PHE A O 1
ATOM 1155 N N . LEU A 1 164 ? -2.689 -7.631 -4.753 1.00 98.88 164 LEU A N 1
ATOM 1156 C CA . LEU A 1 164 ? -2.204 -7.468 -3.386 1.00 98.88 164 LEU A CA 1
ATOM 1157 C C . LEU A 1 164 ? -1.490 -6.118 -3.243 1.00 98.88 164 LEU A C 1
ATOM 1159 O O . LEU A 1 164 ? -0.390 -5.914 -3.759 1.00 98.88 164 LEU A O 1
ATOM 1163 N N . ARG A 1 165 ? -2.125 -5.207 -2.508 1.00 98.25 165 ARG A N 1
ATOM 1164 C CA . ARG A 1 165 ? -1.634 -3.860 -2.219 1.00 98.25 165 ARG A CA 1
ATOM 1165 C C . ARG A 1 165 ? -0.937 -3.826 -0.864 1.00 98.25 165 ARG A C 1
ATOM 1167 O O . ARG A 1 165 ? -1.489 -4.298 0.136 1.00 98.25 165 ARG A O 1
ATOM 1174 N N . LEU A 1 166 ? 0.259 -3.239 -0.833 1.00 98.38 166 LEU A N 1
ATOM 1175 C CA . LEU A 1 166 ? 1.141 -3.229 0.334 1.00 98.38 166 LEU A CA 1
ATOM 1176 C C . LEU A 1 166 ? 1.495 -1.797 0.768 1.00 98.38 166 LEU A C 1
ATOM 1178 O O . LEU A 1 166 ? 1.986 -1.000 -0.031 1.00 98.38 166 LEU A O 1
ATOM 1182 N N . ASP A 1 167 ? 1.309 -1.492 2.057 1.00 97.94 167 ASP A N 1
ATOM 1183 C CA . ASP A 1 167 ? 1.774 -0.252 2.708 1.00 97.94 167 ASP A CA 1
ATOM 1184 C C . ASP A 1 167 ? 3.303 -0.243 2.923 1.00 97.94 167 ASP A C 1
ATOM 1186 O O . ASP A 1 167 ? 3.788 -0.202 4.053 1.00 97.94 167 ASP A O 1
ATOM 1190 N N . LEU A 1 168 ? 4.071 -0.335 1.837 1.00 97.31 168 LEU A N 1
ATOM 1191 C CA . LEU A 1 168 ? 5.537 -0.377 1.832 1.00 97.31 168 LEU A CA 1
ATOM 1192 C C . LEU A 1 168 ? 6.115 0.697 0.902 1.00 97.31 168 LEU A C 1
ATOM 1194 O O . LEU A 1 168 ? 5.399 1.245 0.062 1.00 97.31 168 LEU A O 1
ATOM 1198 N N . VAL A 1 169 ? 7.422 0.950 1.016 1.00 95.19 169 VAL A N 1
ATOM 1199 C CA . VAL A 1 169 ? 8.164 1.774 0.047 1.00 95.19 169 VAL A CA 1
ATOM 1200 C C . VAL A 1 169 ? 8.349 1.041 -1.288 1.00 95.19 169 VAL A C 1
ATOM 1202 O O . VAL A 1 169 ? 8.344 1.641 -2.348 1.00 95.19 169 VAL A O 1
ATOM 1205 N N . GLY A 1 170 ? 8.457 -0.281 -1.284 1.00 94.75 170 GLY A N 1
ATOM 1206 C CA . GLY A 1 170 ? 8.677 -1.059 -2.496 1.00 94.75 170 GLY A CA 1
ATOM 1207 C C . GLY A 1 170 ? 8.412 -2.531 -2.248 1.00 94.75 170 GLY A C 1
ATOM 1208 O O . GLY A 1 170 ? 8.232 -2.962 -1.105 1.00 94.75 170 GLY A O 1
ATOM 1209 N N . VAL A 1 171 ? 8.385 -3.302 -3.325 1.00 94.94 171 VAL A N 1
ATOM 1210 C CA . VAL A 1 171 ? 8.257 -4.759 -3.287 1.00 94.94 171 VAL A CA 1
ATOM 1211 C C . VAL A 1 171 ? 9.498 -5.392 -3.881 1.00 94.94 171 VAL A C 1
ATOM 1213 O O . VAL A 1 171 ? 10.141 -4.797 -4.732 1.00 94.94 171 VAL A O 1
ATOM 1216 N N . THR A 1 172 ? 9.840 -6.600 -3.450 1.00 94.75 172 THR A N 1
ATOM 1217 C CA . THR A 1 172 ? 10.940 -7.355 -4.056 1.00 94.75 172 THR A CA 1
ATOM 1218 C C . THR A 1 172 ? 10.404 -8.615 -4.710 1.00 94.75 172 THR A C 1
ATOM 1220 O O . THR A 1 172 ? 9.483 -9.253 -4.184 1.00 94.75 172 THR A O 1
ATOM 1223 N N . GLN A 1 173 ? 11.033 -9.026 -5.811 1.00 94.31 173 GLN A N 1
ATOM 1224 C CA . GLN A 1 173 ? 10.759 -10.311 -6.458 1.00 94.31 173 GLN A CA 1
ATOM 1225 C C . GLN A 1 173 ? 10.879 -11.468 -5.451 1.00 94.31 173 GLN A C 1
ATOM 1227 O O . GLN A 1 173 ? 10.087 -12.408 -5.473 1.00 94.31 173 GLN A O 1
ATOM 1232 N N . GLU A 1 174 ? 11.838 -11.366 -4.531 1.00 94.44 174 GLU A N 1
ATOM 1233 C CA . GLU A 1 174 ? 12.074 -12.320 -3.447 1.00 94.44 174 GLU A CA 1
ATOM 1234 C C . GLU A 1 174 ? 10.859 -12.448 -2.509 1.00 94.44 174 GLU A C 1
ATOM 1236 O O . GLU A 1 174 ? 10.392 -13.554 -2.225 1.00 94.44 174 GLU A O 1
ATOM 1241 N N . ALA A 1 175 ? 10.291 -11.320 -2.063 1.00 96.06 175 ALA A N 1
ATOM 1242 C CA . ALA A 1 175 ? 9.056 -11.313 -1.277 1.00 96.06 175 ALA A CA 1
ATOM 1243 C C . ALA A 1 175 ? 7.878 -11.884 -2.073 1.00 96.06 175 ALA A C 1
ATOM 1245 O O . ALA A 1 175 ? 7.123 -12.697 -1.541 1.00 96.06 175 ALA A O 1
ATOM 1246 N N . ARG A 1 176 ? 7.752 -11.529 -3.357 1.00 96.75 176 ARG A N 1
ATOM 1247 C CA . ARG A 1 176 ? 6.663 -12.010 -4.218 1.00 96.75 176 ARG A CA 1
ATOM 1248 C C . ARG A 1 176 ? 6.682 -13.532 -4.329 1.00 96.75 176 ARG A C 1
ATOM 1250 O O . ARG A 1 176 ? 5.671 -14.187 -4.092 1.00 96.75 176 ARG A O 1
ATOM 1257 N N . GLN A 1 177 ? 7.841 -14.094 -4.661 1.00 96.38 177 GLN A N 1
ATOM 1258 C CA . GLN A 1 177 ? 8.037 -15.538 -4.799 1.00 96.38 177 GLN A CA 1
ATOM 1259 C C . GLN A 1 177 ? 7.796 -16.263 -3.473 1.00 96.38 177 GLN A C 1
ATOM 1261 O O . GLN A 1 177 ? 7.140 -17.304 -3.452 1.00 96.38 177 GLN A O 1
ATOM 1266 N N . SER A 1 178 ? 8.242 -15.679 -2.358 1.00 97.62 178 SER A N 1
ATOM 1267 C CA . SER A 1 178 ? 7.967 -16.205 -1.018 1.00 97.62 178 SER A CA 1
ATOM 1268 C C . SER A 1 178 ? 6.469 -16.239 -0.694 1.00 97.62 178 SER A C 1
ATOM 1270 O O . SER A 1 178 ? 5.999 -17.216 -0.109 1.00 97.62 178 SER A O 1
ATOM 1272 N N . VAL A 1 179 ? 5.702 -15.221 -1.101 1.00 98.31 179 VAL A N 1
ATOM 1273 C CA . VAL A 1 179 ? 4.239 -15.188 -0.928 1.00 98.31 179 VAL A CA 1
ATOM 1274 C C . VAL A 1 179 ? 3.559 -16.253 -1.784 1.00 98.31 179 VAL A C 1
ATOM 1276 O O . VAL A 1 179 ? 2.766 -17.020 -1.243 1.00 98.31 179 VAL A O 1
ATOM 1279 N N . VAL A 1 180 ? 3.892 -16.361 -3.077 1.00 98.00 180 VAL A N 1
ATOM 1280 C CA . VAL A 1 180 ? 3.331 -17.401 -3.967 1.00 98.00 180 VAL A CA 1
ATOM 1281 C C . VAL A 1 180 ? 3.589 -18.793 -3.391 1.00 98.00 180 VAL A C 1
ATOM 1283 O O . VAL A 1 180 ? 2.655 -19.573 -3.202 1.00 98.00 180 VAL A O 1
ATOM 1286 N N . LYS A 1 181 ? 4.840 -19.073 -3.010 1.00 97.50 181 LYS A N 1
ATOM 1287 C CA . LYS A 1 181 ? 5.218 -20.336 -2.372 1.00 97.50 181 LYS A CA 1
ATOM 1288 C C . LYS A 1 181 ? 4.409 -20.592 -1.103 1.00 97.50 181 LYS A C 1
ATOM 1290 O O . LYS A 1 181 ? 3.882 -21.689 -0.925 1.00 97.50 181 LYS A O 1
ATOM 1295 N N . ARG A 1 182 ? 4.253 -19.581 -0.242 1.00 98.12 182 ARG A N 1
ATOM 1296 C CA . ARG A 1 182 ? 3.513 -19.738 1.011 1.00 98.12 182 ARG A CA 1
ATOM 1297 C C . ARG A 1 182 ? 2.021 -19.987 0.802 1.00 98.12 182 ARG A C 1
ATOM 1299 O O . ARG A 1 182 ? 1.429 -20.755 1.558 1.00 98.12 182 ARG A O 1
ATOM 1306 N N . VAL A 1 183 ? 1.413 -19.355 -0.201 1.00 98.69 183 VAL A N 1
ATOM 1307 C CA . VAL A 1 183 ? 0.013 -19.593 -0.581 1.00 98.69 183 VAL A CA 1
ATOM 1308 C C . VAL A 1 183 ? -0.174 -21.053 -1.001 1.00 98.69 183 VAL A C 1
ATOM 1310 O O . VAL A 1 183 ? -1.063 -21.715 -0.467 1.00 98.69 183 VAL A O 1
ATOM 1313 N N . ILE A 1 184 ? 0.708 -21.583 -1.856 1.00 98.12 184 ILE A N 1
ATOM 1314 C CA . ILE A 1 184 ? 0.677 -22.987 -2.303 1.00 98.12 184 ILE A CA 1
ATOM 1315 C C . ILE A 1 184 ? 0.868 -23.950 -1.122 1.00 98.12 184 ILE A C 1
ATOM 1317 O O . ILE A 1 184 ? 0.076 -24.872 -0.934 1.00 98.12 184 ILE A O 1
ATOM 1321 N N . GLU A 1 185 ? 1.873 -23.716 -0.272 1.00 97.69 185 GLU A N 1
ATOM 1322 C CA . GLU A 1 185 ? 2.148 -24.540 0.918 1.00 97.69 185 GLU A CA 1
ATOM 1323 C C . GLU A 1 185 ? 0.957 -24.602 1.891 1.00 97.69 185 GLU A C 1
ATOM 1325 O O . GLU A 1 185 ? 0.775 -25.597 2.596 1.00 97.69 185 GLU A O 1
ATOM 1330 N N . ARG A 1 186 ? 0.128 -23.552 1.923 1.00 98.31 186 ARG A N 1
ATOM 1331 C CA . ARG A 1 186 ? -1.082 -23.458 2.754 1.00 98.31 186 ARG A CA 1
ATOM 1332 C C . ARG A 1 186 ? -2.357 -23.927 2.035 1.00 98.31 186 ARG A C 1
ATOM 1334 O O . ARG A 1 186 ? -3.445 -23.780 2.588 1.00 98.31 186 ARG A O 1
ATOM 1341 N N . GLY A 1 187 ? -2.237 -24.524 0.847 1.00 97.75 187 GLY A N 1
ATOM 1342 C CA . GLY A 1 187 ? -3.353 -25.099 0.086 1.00 97.75 187 GLY A CA 1
ATOM 1343 C C . GLY A 1 187 ? -4.147 -24.096 -0.756 1.00 97.75 187 GLY A C 1
ATOM 1344 O O . GLY A 1 187 ? -5.272 -24.400 -1.148 1.00 97.75 187 GLY A O 1
ATOM 1345 N N . GLY A 1 188 ? -3.594 -22.907 -1.004 1.00 97.94 188 GLY A N 1
ATOM 1346 C CA . GLY A 1 188 ? -4.133 -21.939 -1.958 1.00 97.94 188 GLY A CA 1
ATOM 1347 C C . GLY A 1 188 ? -3.787 -22.272 -3.418 1.00 97.94 188 GLY A C 1
ATOM 1348 O O . GLY A 1 188 ? -3.061 -23.234 -3.677 1.00 97.94 188 GLY A O 1
ATOM 1349 N N . PRO A 1 189 ? -4.313 -21.490 -4.380 1.00 97.25 189 PRO A N 1
ATOM 1350 C CA . PRO A 1 189 ? -4.023 -21.671 -5.799 1.00 97.25 189 PRO A CA 1
ATOM 1351 C C . PRO A 1 189 ? -2.570 -21.312 -6.132 1.00 97.25 189 PRO A C 1
ATOM 1353 O O . PRO A 1 189 ? -1.943 -20.508 -5.438 1.00 97.25 189 PRO A O 1
ATOM 1356 N N . ASP A 1 190 ? -2.060 -21.876 -7.225 1.00 96.75 190 ASP A N 1
ATOM 1357 C CA . ASP A 1 190 ? -0.829 -21.382 -7.835 1.00 96.75 190 ASP A CA 1
ATOM 1358 C C . ASP A 1 190 ? -1.109 -20.024 -8.489 1.00 96.75 190 ASP A C 1
ATOM 1360 O O . ASP A 1 190 ? -1.987 -19.894 -9.341 1.00 96.75 190 ASP A O 1
ATOM 1364 N N . LEU A 1 191 ? -0.393 -19.000 -8.031 1.00 97.19 191 LEU A N 1
ATOM 1365 C CA . LEU A 1 191 ? -0.527 -17.616 -8.483 1.00 97.19 191 LEU A CA 1
ATOM 1366 C C . LEU A 1 191 ? 0.800 -17.086 -9.042 1.00 97.19 191 LEU A C 1
ATOM 1368 O O . LEU A 1 191 ? 1.055 -15.881 -8.973 1.00 97.19 191 LEU A O 1
ATOM 1372 N N . ALA A 1 192 ? 1.657 -17.969 -9.571 1.00 95.44 192 ALA A N 1
ATOM 1373 C CA . ALA A 1 192 ? 2.920 -17.588 -10.200 1.00 95.44 192 ALA A CA 1
ATOM 1374 C C . ALA A 1 192 ? 2.735 -16.467 -11.236 1.00 95.44 192 ALA A C 1
ATOM 1376 O O . ALA A 1 192 ? 3.471 -15.476 -11.182 1.00 95.44 192 ALA A O 1
ATOM 1377 N N . ASP A 1 193 ? 1.695 -16.565 -12.067 1.00 95.50 193 ASP A N 1
ATOM 1378 C CA . ASP A 1 193 ? 1.270 -15.510 -12.993 1.00 95.50 193 ASP A CA 1
ATOM 1379 C C . ASP A 1 193 ? 0.167 -14.612 -12.416 1.00 95.50 193 ASP A C 1
ATOM 1381 O O . ASP A 1 193 ? 0.194 -13.394 -12.584 1.00 95.50 193 ASP A O 1
ATOM 1385 N N . GLY A 1 194 ? -0.775 -15.194 -11.668 1.00 97.31 194 GLY A N 1
ATOM 1386 C CA . GLY A 1 194 ? -1.974 -14.505 -11.183 1.00 97.31 194 GLY A CA 1
ATOM 1387 C C . GLY A 1 194 ? -1.762 -13.482 -10.060 1.00 97.31 194 GLY A C 1
ATOM 1388 O O . GLY A 1 194 ? -2.683 -12.722 -9.767 1.00 97.31 194 GLY A O 1
ATOM 1389 N N . LEU A 1 195 ? -0.598 -13.428 -9.398 1.00 98.56 195 LEU A N 1
ATOM 1390 C CA . LEU A 1 195 ? -0.350 -12.469 -8.312 1.00 98.56 195 LEU A CA 1
ATOM 1391 C C . LEU A 1 195 ? 0.223 -11.139 -8.832 1.00 98.56 195 LEU A C 1
ATOM 1393 O O . LEU A 1 195 ? 1.394 -11.054 -9.223 1.00 98.56 195 LEU A O 1
ATOM 1397 N N . VAL A 1 196 ? -0.578 -10.075 -8.741 1.00 98.69 196 VAL A N 1
ATOM 1398 C CA . VAL A 1 196 ? -0.140 -8.678 -8.873 1.00 98.69 196 VAL A CA 1
ATOM 1399 C C . VAL A 1 196 ? 0.165 -8.130 -7.490 1.00 98.69 196 VAL A C 1
ATOM 1401 O O . VAL A 1 196 ? -0.745 -7.781 -6.744 1.00 98.69 196 VAL A O 1
ATOM 1404 N N . MET A 1 197 ? 1.445 -8.062 -7.134 1.00 98.50 197 MET A N 1
ATOM 1405 C CA . MET A 1 197 ? 1.881 -7.528 -5.846 1.00 98.50 197 MET A CA 1
ATOM 1406 C C . MET A 1 197 ? 2.548 -6.173 -6.051 1.00 98.50 197 MET A C 1
ATOM 1408 O O . MET A 1 197 ? 3.561 -6.103 -6.741 1.00 98.50 197 MET A O 1
ATOM 1412 N N . ALA A 1 198 ? 2.007 -5.112 -5.453 1.00 98.38 198 ALA A N 1
ATOM 1413 C CA . ALA A 1 198 ? 2.584 -3.777 -5.588 1.00 98.38 198 ALA A CA 1
ATOM 1414 C C . ALA A 1 198 ? 2.487 -2.948 -4.305 1.00 98.38 198 ALA A C 1
ATOM 1416 O O . ALA A 1 198 ? 1.559 -3.081 -3.498 1.00 98.38 198 ALA A O 1
ATOM 1417 N N . ALA A 1 199 ? 3.495 -2.102 -4.116 1.00 98.06 199 ALA A N 1
ATOM 1418 C CA . ALA A 1 199 ? 3.578 -1.172 -3.005 1.00 98.06 199 ALA A CA 1
ATOM 1419 C C . ALA A 1 199 ? 2.899 0.150 -3.364 1.00 98.06 199 ALA A C 1
ATOM 1421 O O . ALA A 1 199 ? 2.901 0.575 -4.514 1.00 98.06 199 ALA A O 1
ATOM 1422 N N . THR A 1 200 ? 2.368 0.851 -2.368 1.00 97.62 200 THR A N 1
ATOM 1423 C CA . THR A 1 200 ? 1.902 2.233 -2.574 1.00 97.62 200 THR A CA 1
ATOM 1424 C C . THR A 1 200 ? 2.985 3.273 -2.456 1.00 97.62 200 THR A C 1
ATOM 1426 O O . THR A 1 200 ? 2.695 4.463 -2.507 1.00 97.62 200 THR A O 1
ATOM 1429 N N . HIS A 1 201 ? 4.218 2.833 -2.240 1.00 97.31 201 HIS A N 1
ATOM 1430 C CA . HIS A 1 201 ? 5.348 3.718 -2.064 1.00 97.31 201 HIS A CA 1
ATOM 1431 C C . HIS A 1 201 ? 5.129 4.723 -0.919 1.00 97.31 201 HIS A C 1
ATOM 1433 O O . HIS A 1 201 ? 5.412 5.911 -1.045 1.00 97.31 201 HIS A O 1
ATOM 1439 N N . THR A 1 202 ? 4.564 4.253 0.202 1.00 95.94 202 THR A N 1
ATOM 1440 C CA . THR A 1 202 ? 4.491 5.070 1.423 1.00 95.94 202 THR A CA 1
ATOM 1441 C C . THR A 1 202 ? 5.875 5.135 2.052 1.00 95.94 202 THR A C 1
ATOM 1443 O O . THR A 1 202 ? 6.461 4.099 2.374 1.00 95.94 202 THR A O 1
ATOM 1446 N N . HIS A 1 203 ? 6.377 6.351 2.271 1.00 94.94 203 HIS A N 1
ATOM 1447 C CA . HIS A 1 203 ? 7.628 6.584 3.004 1.00 94.94 203 HIS A CA 1
ATOM 1448 C C . HIS A 1 203 ? 7.443 6.498 4.530 1.00 94.94 203 HIS A C 1
ATOM 1450 O O . HIS A 1 203 ? 8.384 6.638 5.306 1.00 94.94 203 HIS A O 1
ATOM 1456 N N . SER A 1 204 ? 6.209 6.238 4.968 1.00 93.94 204 SER A N 1
ATOM 1457 C CA . SER A 1 204 ? 5.823 6.011 6.362 1.00 93.94 204 SER A CA 1
ATOM 1458 C C . SER A 1 204 ? 5.454 4.542 6.635 1.00 93.94 204 SER A C 1
ATOM 1460 O O . SER A 1 204 ? 4.792 4.228 7.627 1.00 93.94 204 SER A O 1
ATOM 1462 N N . GLY A 1 205 ? 5.856 3.629 5.744 1.00 95.38 205 GLY A N 1
ATOM 1463 C CA . GLY A 1 205 ? 5.797 2.179 5.946 1.00 95.38 205 GLY A CA 1
ATOM 1464 C C . GLY A 1 205 ? 7.078 1.626 6.592 1.00 95.38 205 GLY A C 1
ATOM 1465 O O . GLY A 1 205 ? 8.096 2.320 6.634 1.00 95.38 205 GLY A O 1
ATOM 1466 N N . PRO A 1 206 ? 7.066 0.381 7.106 1.00 95.75 206 PRO A N 1
ATOM 1467 C CA . PRO A 1 206 ? 8.240 -0.211 7.745 1.00 95.75 206 PRO A CA 1
ATOM 1468 C C . PRO A 1 206 ? 9.385 -0.512 6.773 1.00 95.75 206 PRO A C 1
ATOM 1470 O O . PRO A 1 206 ? 9.164 -0.966 5.650 1.00 95.75 206 PRO A O 1
ATOM 1473 N N . GLY A 1 207 ? 10.616 -0.361 7.264 1.00 93.19 207 GLY A N 1
ATOM 1474 C CA . GLY A 1 207 ? 11.819 -0.910 6.643 1.00 93.19 207 GLY A CA 1
ATOM 1475 C C . GLY A 1 207 ? 12.116 -2.364 7.024 1.00 93.19 207 GLY A C 1
ATOM 1476 O O . GLY A 1 207 ? 11.262 -3.103 7.509 1.00 93.19 207 GLY A O 1
ATOM 1477 N N . ARG A 1 208 ? 13.373 -2.767 6.819 1.00 94.38 208 ARG A N 1
ATOM 1478 C CA . ARG A 1 208 ? 14.001 -4.031 7.239 1.00 94.38 208 ARG A CA 1
ATOM 1479 C C . ARG A 1 208 ? 13.483 -5.299 6.559 1.00 94.38 208 ARG A C 1
ATOM 1481 O O . ARG A 1 208 ? 13.669 -6.401 7.074 1.00 94.38 208 ARG A O 1
ATOM 1488 N N . LEU A 1 209 ? 12.878 -5.156 5.379 1.00 93.50 209 LEU A N 1
ATOM 1489 C CA . LEU A 1 209 ? 12.340 -6.264 4.573 1.00 93.50 209 LEU A CA 1
ATOM 1490 C C . LEU A 1 209 ? 13.231 -6.690 3.410 1.00 93.50 209 LEU A C 1
ATOM 1492 O O . LEU A 1 209 ? 12.936 -7.683 2.749 1.00 93.50 209 LEU A O 1
ATOM 1496 N N . VAL A 1 210 ? 14.301 -5.947 3.146 1.00 90.94 210 VAL A N 1
ATOM 1497 C CA . VAL A 1 210 ? 15.085 -6.109 1.927 1.00 90.94 210 VAL A CA 1
ATOM 1498 C C . VAL A 1 210 ? 16.443 -6.726 2.248 1.00 90.94 210 VAL A C 1
ATOM 1500 O O . VAL A 1 210 ? 17.295 -6.096 2.862 1.00 90.94 210 VAL A O 1
ATOM 1503 N N . ASP A 1 211 ? 16.639 -7.976 1.824 1.00 89.56 211 ASP A N 1
ATOM 1504 C CA . ASP A 1 211 ? 17.895 -8.733 1.965 1.00 89.56 211 ASP A CA 1
ATOM 1505 C C . ASP A 1 211 ? 18.863 -8.448 0.803 1.00 89.56 211 ASP A C 1
ATOM 1507 O O . ASP A 1 211 ? 19.321 -9.349 0.092 1.00 89.56 211 ASP A O 1
ATOM 1511 N N . ILE A 1 212 ? 19.105 -7.159 0.563 1.00 82.94 212 ILE A N 1
ATOM 1512 C CA . ILE A 1 212 ? 20.088 -6.644 -0.392 1.00 82.94 212 ILE A CA 1
ATOM 1513 C C . ILE A 1 212 ? 20.764 -5.456 0.294 1.00 82.94 212 ILE A C 1
ATOM 1515 O O . ILE A 1 212 ? 20.098 -4.476 0.624 1.00 82.94 212 ILE A O 1
ATOM 1519 N N . GLU A 1 213 ? 22.076 -5.548 0.519 1.00 81.06 213 GLU A N 1
ATOM 1520 C CA . GLU A 1 213 ? 22.840 -4.557 1.294 1.00 81.06 213 GLU A CA 1
ATOM 1521 C C . GLU A 1 213 ? 22.737 -3.145 0.699 1.00 81.06 213 GLU A C 1
ATOM 1523 O O . GLU A 1 213 ? 22.628 -2.179 1.451 1.00 81.06 213 GLU A O 1
ATOM 1528 N N . LEU A 1 214 ? 22.637 -3.042 -0.632 1.00 79.25 214 LEU A N 1
ATOM 1529 C CA . LEU A 1 214 ? 22.324 -1.808 -1.359 1.00 79.25 214 LEU A CA 1
ATOM 1530 C C . LEU A 1 214 ? 21.155 -1.029 -0.738 1.00 79.25 214 LEU A C 1
ATOM 1532 O O . LEU A 1 214 ? 21.247 0.172 -0.488 1.00 79.25 214 LEU A O 1
ATOM 1536 N N . TRP A 1 215 ? 20.046 -1.714 -0.472 1.00 83.69 215 TRP A N 1
ATOM 1537 C CA . TRP A 1 215 ? 18.811 -1.059 -0.063 1.00 83.69 215 TRP A CA 1
ATOM 1538 C C . TRP A 1 215 ? 18.801 -0.661 1.414 1.00 83.69 215 TRP A C 1
ATOM 1540 O O . TRP A 1 215 ? 18.003 0.190 1.799 1.00 83.69 215 TRP A O 1
ATOM 1550 N N . ALA A 1 216 ? 19.739 -1.158 2.231 1.00 85.19 216 ALA A N 1
ATOM 1551 C CA . ALA A 1 216 ? 19.822 -0.817 3.653 1.00 85.19 216 ALA A CA 1
ATOM 1552 C C . ALA A 1 216 ? 19.994 0.693 3.905 1.00 85.19 216 ALA A C 1
ATOM 1554 O O . ALA A 1 216 ? 19.577 1.200 4.947 1.00 85.19 216 ALA A O 1
ATOM 1555 N N . ALA A 1 217 ? 20.548 1.427 2.934 1.00 82.88 217 ALA A N 1
ATOM 1556 C CA . ALA A 1 217 ? 20.679 2.879 2.990 1.00 82.88 217 ALA A CA 1
ATOM 1557 C C . ALA A 1 217 ? 19.334 3.623 2.998 1.00 82.88 217 ALA A C 1
ATOM 1559 O O . ALA A 1 217 ? 19.275 4.702 3.583 1.00 82.88 217 ALA A O 1
ATOM 1560 N N . ILE A 1 218 ? 18.273 3.042 2.417 1.00 85.19 218 ILE A N 1
ATOM 1561 C CA . ILE A 1 218 ? 16.911 3.616 2.359 1.00 85.19 218 ILE A CA 1
ATOM 1562 C C . ILE A 1 218 ? 15.845 2.761 3.074 1.00 85.19 218 ILE A C 1
ATOM 1564 O O . ILE A 1 218 ? 14.721 3.224 3.265 1.00 85.19 218 ILE A O 1
ATOM 1568 N N . THR A 1 219 ? 16.177 1.534 3.495 1.00 89.62 219 THR A N 1
ATOM 1569 C CA . THR A 1 219 ? 15.243 0.616 4.168 1.00 89.62 219 THR A CA 1
ATOM 1570 C C . THR A 1 219 ? 15.696 0.114 5.533 1.00 89.62 219 THR A C 1
ATOM 1572 O O . THR A 1 219 ? 14.981 -0.703 6.099 1.00 89.62 219 THR A O 1
ATOM 1575 N N . ASP A 1 220 ? 16.844 0.537 6.067 1.00 91.56 220 ASP A N 1
ATOM 1576 C CA . ASP A 1 220 ? 17.479 -0.072 7.251 1.00 91.56 220 ASP A CA 1
ATOM 1577 C C . ASP A 1 220 ? 17.890 -1.551 7.019 1.00 91.56 220 ASP A C 1
ATOM 1579 O O . ASP A 1 220 ? 17.590 -2.155 5.982 1.00 91.56 220 ASP A O 1
ATOM 1583 N N . SER A 1 221 ? 18.632 -2.144 7.958 1.00 92.06 221 SER A N 1
ATOM 1584 C CA . SER A 1 221 ? 19.202 -3.490 7.804 1.00 92.06 221 SER A CA 1
ATOM 1585 C C . SER A 1 221 ? 18.142 -4.599 7.798 1.00 92.06 221 SER A C 1
ATOM 1587 O O . SER A 1 221 ? 17.147 -4.537 8.522 1.00 92.06 221 SER A O 1
ATOM 1589 N N . PHE A 1 222 ? 18.361 -5.658 7.013 1.00 94.62 222 PHE A N 1
ATOM 1590 C CA . PHE A 1 222 ? 17.426 -6.782 6.902 1.00 94.62 222 PHE A CA 1
ATOM 1591 C C . PHE A 1 222 ? 17.122 -7.448 8.255 1.00 94.62 222 PHE A C 1
ATOM 1593 O O . PHE A 1 222 ? 18.027 -7.743 9.041 1.00 94.62 222 PHE A O 1
ATOM 1600 N N . PHE A 1 223 ? 15.842 -7.734 8.511 1.00 94.94 223 PHE A N 1
ATOM 1601 C CA . PHE A 1 223 ? 15.371 -8.395 9.726 1.00 94.94 223 PHE A CA 1
ATOM 1602 C C . PHE A 1 223 ? 14.617 -9.696 9.381 1.00 94.94 223 PHE A C 1
ATOM 1604 O O . PHE A 1 223 ? 13.410 -9.663 9.136 1.00 94.94 223 PHE A O 1
ATOM 1611 N N . PRO A 1 224 ? 15.293 -10.866 9.418 1.00 95.19 224 PRO A N 1
ATOM 1612 C CA . PRO A 1 224 ? 14.739 -12.128 8.918 1.00 95.19 224 PRO A CA 1
ATOM 1613 C C . PRO A 1 224 ? 13.417 -12.573 9.564 1.00 95.19 224 PRO A C 1
ATOM 1615 O O . PRO A 1 224 ? 12.500 -12.980 8.859 1.00 95.19 224 PRO A O 1
ATOM 1618 N N . GLU A 1 225 ? 13.288 -12.479 10.892 1.00 95.50 225 GLU A N 1
ATOM 1619 C CA . GLU A 1 225 ? 12.050 -12.871 11.591 1.00 95.50 225 GLU A CA 1
ATOM 1620 C C . GLU A 1 225 ? 10.875 -11.957 11.213 1.00 95.50 225 GLU A C 1
ATOM 1622 O O . GLU A 1 225 ? 9.753 -12.418 11.002 1.00 95.50 225 GLU A O 1
ATOM 1627 N N . PHE A 1 226 ? 11.133 -10.652 11.080 1.00 96.75 226 PHE A N 1
ATOM 1628 C CA . PHE A 1 226 ? 10.121 -9.701 10.630 1.00 96.75 226 PHE A CA 1
ATOM 1629 C C . PHE A 1 226 ? 9.717 -9.962 9.175 1.00 96.75 226 PHE A C 1
ATOM 1631 O O . PHE A 1 226 ? 8.527 -9.967 8.871 1.00 96.75 226 PHE A O 1
ATOM 1638 N N . TYR A 1 227 ? 10.679 -10.266 8.301 1.00 97.25 227 TYR A N 1
ATOM 1639 C CA . TYR A 1 227 ? 10.413 -10.655 6.918 1.00 97.25 227 TYR A CA 1
ATOM 1640 C C . TYR A 1 227 ? 9.501 -11.886 6.821 1.00 97.25 227 TYR A C 1
ATOM 1642 O O . TYR A 1 227 ? 8.490 -11.834 6.123 1.00 97.25 227 TYR A O 1
ATOM 1650 N N . ILE A 1 228 ? 9.800 -12.958 7.567 1.00 97.25 228 ILE A N 1
ATOM 1651 C CA . ILE A 1 228 ? 8.960 -14.169 7.606 1.00 97.25 228 ILE A CA 1
ATOM 1652 C C . ILE A 1 228 ? 7.538 -13.799 8.040 1.00 97.25 228 ILE A C 1
ATOM 1654 O O . ILE A 1 228 ? 6.573 -14.133 7.359 1.00 97.25 228 ILE A O 1
ATOM 1658 N N . ARG A 1 229 ? 7.400 -13.032 9.127 1.00 96.56 229 ARG A N 1
ATOM 1659 C CA . ARG A 1 229 ? 6.096 -12.589 9.636 1.00 96.56 229 ARG A CA 1
ATOM 1660 C C . ARG A 1 229 ? 5.305 -11.772 8.606 1.00 96.56 229 ARG A C 1
ATOM 1662 O O . ARG A 1 229 ? 4.082 -11.887 8.535 1.00 96.56 229 ARG A O 1
ATOM 1669 N N . MET A 1 230 ? 5.989 -10.952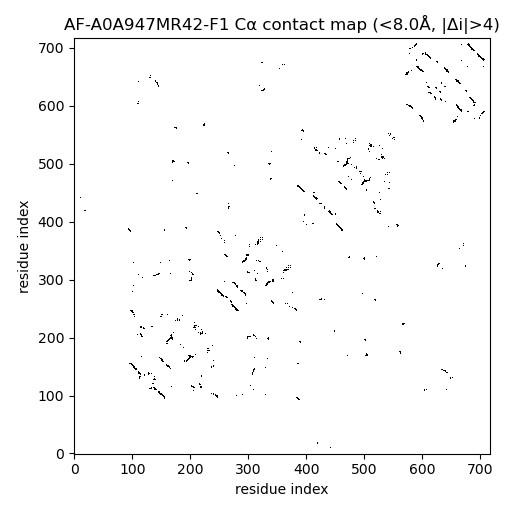 7.815 1.00 98.19 230 MET A N 1
ATOM 1670 C CA . MET A 1 230 ? 5.383 -10.123 6.774 1.00 98.19 230 MET A CA 1
ATOM 1671 C C . MET A 1 230 ? 4.929 -10.955 5.573 1.00 98.19 230 MET A C 1
ATOM 1673 O O . MET A 1 230 ? 3.787 -10.794 5.150 1.00 98.19 230 MET A O 1
ATOM 1677 N N . VAL A 1 231 ? 5.753 -11.893 5.089 1.00 98.44 231 VAL A N 1
ATOM 1678 C CA . VAL A 1 231 ? 5.365 -12.862 4.042 1.00 98.44 231 VAL A CA 1
ATOM 1679 C C . VAL A 1 231 ? 4.137 -13.666 4.469 1.00 98.44 231 VAL A C 1
ATOM 1681 O O . VAL A 1 231 ? 3.209 -13.848 3.682 1.00 98.44 231 VAL A O 1
ATOM 1684 N N . ASP A 1 232 ? 4.094 -14.107 5.725 1.00 98.38 232 ASP A N 1
ATOM 1685 C CA . ASP A 1 232 ? 2.972 -14.871 6.268 1.00 98.38 232 ASP A CA 1
ATOM 1686 C C . ASP A 1 232 ? 1.673 -14.062 6.262 1.00 98.38 232 ASP A C 1
ATOM 1688 O O . ASP A 1 232 ? 0.645 -14.574 5.821 1.00 98.38 232 ASP A O 1
ATOM 1692 N N . GLY A 1 233 ? 1.724 -12.797 6.690 1.00 98.56 233 GLY A N 1
ATOM 1693 C CA . GLY A 1 233 ? 0.558 -11.912 6.669 1.00 98.56 233 GLY A CA 1
ATOM 1694 C C . GLY A 1 233 ? 0.116 -11.518 5.254 1.00 98.56 233 GLY A C 1
ATOM 1695 O O . GLY A 1 233 ? -1.082 -11.380 5.007 1.00 98.56 233 GLY A O 1
ATOM 1696 N N . MET A 1 234 ? 1.054 -11.374 4.311 1.00 98.81 234 MET A N 1
ATOM 1697 C CA . MET A 1 234 ? 0.746 -11.170 2.889 1.00 98.81 234 MET A CA 1
ATOM 1698 C C . MET A 1 234 ? 0.016 -12.388 2.309 1.00 98.81 234 MET A C 1
ATOM 1700 O O . MET A 1 234 ? -1.018 -12.233 1.658 1.00 98.81 234 MET A O 1
ATOM 1704 N N . ALA A 1 235 ? 0.506 -13.600 2.593 1.00 98.88 235 ALA A N 1
ATOM 1705 C CA . ALA A 1 235 ? -0.147 -14.840 2.184 1.00 98.88 235 ALA A CA 1
ATOM 1706 C C . ALA A 1 235 ? -1.540 -14.991 2.820 1.00 98.88 235 ALA A C 1
ATOM 1708 O O . ALA A 1 235 ? -2.476 -15.402 2.137 1.00 98.88 235 ALA A O 1
ATOM 1709 N N . ASP A 1 236 ? -1.712 -14.602 4.087 1.00 98.88 236 ASP A N 1
ATOM 1710 C CA . ASP A 1 236 ? -3.020 -14.610 4.752 1.00 98.88 236 ASP A CA 1
ATOM 1711 C C . ASP A 1 236 ? -4.021 -13.665 4.073 1.00 98.88 236 ASP A C 1
ATOM 1713 O O . ASP A 1 236 ? -5.188 -14.024 3.918 1.00 98.88 236 ASP A O 1
ATOM 1717 N N . ALA A 1 237 ? -3.585 -12.486 3.615 1.00 98.88 237 ALA A N 1
ATOM 1718 C CA . ALA A 1 237 ? -4.451 -11.565 2.876 1.00 98.88 237 ALA A CA 1
ATOM 1719 C C . ALA A 1 237 ? -4.899 -12.159 1.532 1.00 98.88 237 ALA A C 1
ATOM 1721 O O . ALA A 1 237 ? -6.080 -12.077 1.190 1.00 98.88 237 ALA A O 1
ATOM 1722 N N . VAL A 1 238 ? -3.982 -12.804 0.804 1.00 98.94 238 VAL A N 1
ATOM 1723 C CA . VAL A 1 238 ? -4.287 -13.498 -0.457 1.00 98.94 238 VAL A CA 1
ATOM 1724 C C . VAL A 1 238 ? -5.268 -14.647 -0.226 1.00 98.94 238 VAL A C 1
ATOM 1726 O O . VAL A 1 238 ? -6.302 -14.717 -0.889 1.00 98.94 238 VAL A O 1
ATOM 1729 N N . LEU A 1 239 ? -4.992 -15.519 0.746 1.00 98.88 239 LEU A N 1
ATOM 1730 C CA . LEU A 1 239 ? -5.849 -16.661 1.069 1.00 98.88 239 LEU A CA 1
ATOM 1731 C C . LEU A 1 239 ? -7.234 -16.217 1.549 1.00 98.88 239 LEU A C 1
ATOM 1733 O O . LEU A 1 239 ? -8.228 -16.835 1.175 1.00 98.88 239 LEU A O 1
ATOM 1737 N N . ALA A 1 240 ? -7.321 -15.132 2.325 1.00 98.88 240 ALA A N 1
ATOM 1738 C CA . ALA A 1 240 ? -8.596 -14.553 2.735 1.00 98.88 240 ALA A CA 1
ATOM 1739 C C . ALA A 1 240 ? -9.408 -14.048 1.531 1.00 98.88 240 ALA A C 1
ATOM 1741 O O . ALA A 1 240 ? -10.602 -14.327 1.454 1.00 98.88 240 ALA A O 1
ATOM 1742 N N . ALA A 1 241 ? -8.766 -13.373 0.570 1.00 98.88 241 ALA A N 1
ATOM 1743 C CA . ALA A 1 241 ? -9.437 -12.920 -0.646 1.00 98.88 241 ALA A CA 1
ATOM 1744 C C . ALA A 1 241 ? -9.933 -14.090 -1.504 1.00 98.88 241 ALA A C 1
ATOM 1746 O O . ALA A 1 241 ? -11.070 -14.067 -1.965 1.00 98.88 241 ALA A O 1
ATOM 1747 N N . VAL A 1 242 ? -9.122 -15.138 -1.673 1.00 98.81 242 VAL A N 1
ATOM 1748 C CA . VAL A 1 242 ? -9.523 -16.349 -2.409 1.00 98.81 242 VAL A CA 1
ATOM 1749 C C . VAL A 1 242 ? -10.674 -17.073 -1.701 1.00 98.81 242 VAL A C 1
ATOM 1751 O O . VAL A 1 242 ? -11.635 -17.488 -2.346 1.00 98.81 242 VAL A O 1
ATOM 1754 N N . ALA A 1 243 ? -10.626 -17.194 -0.373 1.00 98.75 243 ALA A N 1
ATOM 1755 C CA . ALA A 1 243 ? -11.682 -17.841 0.408 1.00 98.75 243 ALA A CA 1
ATOM 1756 C C . ALA A 1 243 ? -13.019 -17.074 0.386 1.00 98.75 243 ALA A C 1
ATOM 1758 O O . ALA A 1 243 ? -14.070 -17.670 0.622 1.00 98.75 243 ALA A O 1
ATOM 1759 N N . ASP A 1 244 ? -12.985 -15.770 0.105 1.00 98.75 244 ASP A N 1
ATOM 1760 C CA . ASP A 1 244 ? -14.153 -14.890 0.034 1.00 98.75 244 ASP A CA 1
ATOM 1761 C C . ASP A 1 244 ? -14.719 -14.733 -1.397 1.00 98.75 244 ASP A C 1
ATOM 1763 O O . ASP A 1 244 ? -15.623 -13.924 -1.625 1.00 98.75 244 ASP A O 1
ATOM 1767 N N . LEU A 1 245 ? -14.221 -15.492 -2.382 1.00 98.81 245 LEU A N 1
ATOM 1768 C CA . LEU A 1 245 ? -14.744 -15.463 -3.752 1.00 98.81 245 LEU A CA 1
ATOM 1769 C C . LEU A 1 245 ? -16.255 -15.752 -3.779 1.00 98.81 245 LEU A C 1
ATOM 1771 O O . LEU A 1 245 ? -16.731 -16.795 -3.327 1.00 98.81 245 LEU A O 1
ATOM 1775 N N . ALA A 1 246 ? -17.016 -14.812 -4.338 1.00 98.56 246 ALA A N 1
ATOM 1776 C CA . ALA A 1 246 ? -18.459 -14.920 -4.515 1.00 98.56 246 ALA A CA 1
ATOM 1777 C C . ALA A 1 246 ? -18.890 -14.302 -5.855 1.00 98.56 246 ALA A C 1
ATOM 1779 O O . ALA A 1 246 ? -18.234 -13.360 -6.305 1.00 98.56 246 ALA A O 1
ATOM 1780 N N . PRO A 1 247 ? -19.992 -14.772 -6.476 1.00 98.75 247 PRO A N 1
ATOM 1781 C CA . PRO A 1 247 ? -20.470 -14.234 -7.748 1.00 98.75 247 PRO A CA 1
ATOM 1782 C C . PRO A 1 247 ? -20.646 -12.713 -7.716 1.00 98.75 247 PRO A C 1
ATOM 1784 O O . PRO A 1 247 ? -21.290 -12.171 -6.811 1.00 98.75 247 PRO A O 1
ATOM 1787 N N . ALA A 1 248 ? -20.104 -12.032 -8.721 1.00 98.69 248 ALA A N 1
ATOM 1788 C CA . ALA A 1 248 ? -20.050 -10.579 -8.773 1.00 98.69 248 ALA A CA 1
ATOM 1789 C C . ALA A 1 248 ? -20.334 -10.037 -10.179 1.00 98.69 248 ALA A C 1
ATOM 1791 O O . ALA A 1 248 ? -20.186 -10.731 -11.180 1.00 98.69 248 ALA A O 1
ATOM 1792 N N . ARG A 1 249 ? -20.725 -8.765 -10.239 1.00 98.69 249 ARG A N 1
ATOM 1793 C CA . ARG A 1 249 ? -20.815 -7.971 -11.469 1.00 98.69 249 ARG A CA 1
ATOM 1794 C C . ARG A 1 249 ? -19.712 -6.930 -11.457 1.00 98.69 249 ARG A C 1
ATOM 1796 O O . ARG A 1 249 ? -19.330 -6.469 -10.382 1.00 98.69 249 ARG A O 1
ATOM 1803 N N . TRP A 1 250 ? -19.240 -6.507 -12.620 1.00 98.69 250 TRP A N 1
ATOM 1804 C CA . TRP A 1 250 ? -18.164 -5.524 -12.714 1.00 98.69 250 TRP A CA 1
ATOM 1805 C C . TRP A 1 250 ? -18.453 -4.418 -13.719 1.00 98.69 250 TRP A C 1
ATOM 1807 O O . TRP A 1 250 ? -19.188 -4.608 -14.683 1.00 98.69 250 TRP A O 1
ATOM 1817 N N . GLY A 1 251 ? -17.843 -3.264 -13.500 1.00 98.38 251 GLY A N 1
ATOM 1818 C CA . GLY A 1 251 ? -17.791 -2.166 -14.455 1.00 98.38 251 GLY A CA 1
ATOM 1819 C C . GLY A 1 251 ? -16.462 -1.439 -14.308 1.00 98.38 251 GLY A C 1
ATOM 1820 O O . GLY A 1 251 ? -15.815 -1.535 -13.263 1.00 98.38 251 GLY A O 1
ATOM 1821 N N . HIS A 1 252 ? -16.051 -0.711 -15.340 1.00 97.94 252 HIS A N 1
ATOM 1822 C CA . HIS A 1 252 ? -14.831 0.087 -15.296 1.00 97.94 252 HIS A CA 1
ATOM 1823 C C . HIS A 1 252 ? -15.001 1.405 -16.049 1.00 97.94 252 HIS A C 1
ATOM 1825 O O . HIS A 1 252 ? -15.878 1.538 -16.903 1.00 97.94 252 HIS A O 1
ATOM 1831 N N . THR A 1 253 ? -14.153 2.370 -15.720 1.00 97.88 253 THR A N 1
ATOM 1832 C CA . THR A 1 253 ? -14.015 3.644 -16.427 1.00 97.88 253 THR A CA 1
ATOM 1833 C C . THR A 1 253 ? -12.596 4.171 -16.244 1.00 97.88 253 THR A C 1
ATOM 1835 O O . THR A 1 253 ? -11.906 3.782 -15.303 1.00 97.88 253 THR A O 1
ATOM 1838 N N . VAL A 1 254 ? -12.174 5.080 -17.116 1.00 97.75 254 VAL A N 1
ATOM 1839 C CA . VAL A 1 254 ? -10.967 5.888 -16.920 1.00 97.75 254 VAL A CA 1
ATOM 1840 C C . VAL A 1 254 ? -11.428 7.310 -16.642 1.00 97.75 254 VAL A C 1
ATOM 1842 O O . VAL A 1 254 ? -12.107 7.918 -17.469 1.00 97.75 254 VAL A O 1
ATOM 1845 N N . LEU A 1 255 ? -11.160 7.790 -15.433 1.00 97.38 255 LEU A N 1
ATOM 1846 C CA . LEU A 1 255 ? -11.421 9.166 -15.018 1.00 97.38 255 LEU A CA 1
ATOM 1847 C C . LEU A 1 255 ? -10.194 10.027 -15.333 1.00 97.38 255 LEU A C 1
ATOM 1849 O O . LEU A 1 255 ? -9.111 9.491 -15.531 1.00 97.38 255 LEU A O 1
ATOM 1853 N N . GLU A 1 256 ? -10.362 11.345 -15.340 1.00 95.88 256 GLU A N 1
ATOM 1854 C CA . GLU A 1 256 ? -9.279 12.310 -15.556 1.00 95.88 256 GLU A CA 1
ATOM 1855 C C . GLU A 1 256 ? -9.300 13.341 -14.423 1.00 95.88 256 GLU A C 1
ATOM 1857 O O . GLU A 1 256 ? -10.351 13.930 -14.144 1.00 95.88 256 GLU A O 1
ATOM 1862 N N . THR A 1 257 ? -8.169 13.530 -13.741 1.00 95.00 257 THR A N 1
ATOM 1863 C CA . THR A 1 257 ? -8.002 14.501 -12.656 1.00 95.00 257 THR A CA 1
ATOM 1864 C C . THR A 1 257 ? -6.533 14.854 -12.424 1.00 95.00 257 THR A C 1
ATOM 1866 O O . THR A 1 257 ? -5.717 13.979 -12.144 1.00 95.00 257 THR A O 1
ATOM 1869 N N . ASP A 1 258 ? -6.226 16.149 -12.385 1.00 90.31 258 ASP A N 1
ATOM 1870 C CA . ASP A 1 258 ? -4.902 16.662 -11.992 1.00 90.31 258 ASP A CA 1
ATOM 1871 C C . ASP A 1 258 ? -4.897 17.164 -10.532 1.00 90.31 258 ASP A C 1
ATOM 1873 O O . ASP A 1 258 ? -3.893 17.660 -10.022 1.00 90.31 258 ASP A O 1
ATOM 1877 N N . ASP A 1 259 ? -6.024 17.040 -9.819 1.00 90.94 259 ASP A N 1
ATOM 1878 C CA . ASP A 1 259 ? -6.224 17.603 -8.473 1.00 90.94 259 ASP A CA 1
ATOM 1879 C C . ASP A 1 259 ? -5.520 16.826 -7.347 1.00 90.94 259 ASP A C 1
ATOM 1881 O O . ASP A 1 259 ? -5.545 17.260 -6.189 1.00 90.94 259 ASP A O 1
ATOM 1885 N N . LEU A 1 260 ? -4.910 15.679 -7.657 1.00 95.44 260 LEU A N 1
ATOM 1886 C CA . LEU A 1 260 ? -4.337 14.770 -6.659 1.00 95.44 260 LEU A CA 1
ATOM 1887 C C . LEU A 1 260 ? -2.804 14.784 -6.641 1.00 95.44 260 LEU A C 1
ATOM 1889 O O . LEU A 1 260 ? -2.218 14.571 -5.579 1.00 95.44 260 LEU A O 1
ATOM 1893 N N . HIS A 1 261 ? -2.155 15.084 -7.769 1.00 95.88 261 HIS A N 1
ATOM 1894 C CA . HIS A 1 261 ? -0.698 15.169 -7.871 1.00 95.88 261 HIS A CA 1
ATOM 1895 C C . HIS A 1 261 ? -0.212 16.477 -8.506 1.00 95.88 261 HIS A C 1
ATOM 1897 O O . HIS A 1 261 ? -0.992 17.281 -9.021 1.00 95.88 261 HIS A O 1
ATOM 1903 N N . THR A 1 262 ? 1.100 16.673 -8.462 1.00 95.56 262 THR A N 1
ATOM 1904 C CA . THR A 1 262 ? 1.851 17.663 -9.241 1.00 95.56 262 THR A CA 1
ATOM 1905 C C . THR A 1 262 ? 3.168 17.044 -9.679 1.00 95.56 262 THR A C 1
ATOM 1907 O O . THR A 1 262 ? 3.700 16.192 -8.961 1.00 95.56 262 THR A O 1
ATOM 1910 N N . ASP A 1 263 ? 3.713 17.532 -10.783 1.00 94.25 263 ASP A N 1
ATOM 1911 C CA . ASP A 1 263 ? 5.068 17.216 -11.204 1.00 94.25 263 ASP A CA 1
ATOM 1912 C C . ASP A 1 263 ? 6.066 17.817 -10.199 1.00 94.25 263 ASP A C 1
ATOM 1914 O O . ASP A 1 263 ? 5.898 18.948 -9.719 1.00 94.25 263 ASP A O 1
ATOM 1918 N N . ARG A 1 264 ? 7.067 17.029 -9.809 1.00 91.94 264 ARG A N 1
ATOM 1919 C CA . ARG A 1 264 ? 8.154 17.448 -8.913 1.00 91.94 264 ARG A CA 1
ATOM 1920 C C . ARG A 1 264 ? 9.496 17.558 -9.629 1.00 91.94 264 ARG A C 1
ATOM 1922 O O . ARG A 1 264 ? 10.439 18.073 -9.028 1.00 91.94 264 ARG A O 1
ATOM 1929 N N . ARG A 1 265 ? 9.594 17.075 -10.867 1.00 90.06 265 ARG A N 1
ATOM 1930 C CA . ARG A 1 265 ? 10.829 17.046 -11.639 1.00 90.06 265 ARG A CA 1
ATOM 1931 C C . ARG A 1 265 ? 10.914 18.314 -12.472 1.00 90.06 265 ARG A C 1
ATOM 1933 O O . ARG A 1 265 ? 10.239 18.480 -13.473 1.00 90.06 265 ARG A O 1
ATOM 1940 N N . CYS A 1 266 ? 11.757 19.249 -12.045 1.00 88.19 266 CYS A N 1
ATOM 1941 C CA . CYS A 1 266 ? 11.893 20.510 -12.768 1.00 88.19 266 CYS A CA 1
ATOM 1942 C C . CYS A 1 266 ? 12.847 20.415 -13.967 1.00 88.19 266 CYS A C 1
ATOM 1944 O O . CYS A 1 266 ? 12.879 21.343 -14.763 1.00 88.19 266 CYS A O 1
ATOM 1946 N N . GLN A 1 267 ? 13.673 19.366 -14.072 1.00 87.25 267 GLN A N 1
ATOM 1947 C CA . GLN A 1 267 ? 14.730 19.235 -15.088 1.00 87.25 267 GLN A CA 1
ATOM 1948 C C . GLN A 1 267 ? 14.189 19.019 -16.510 1.00 87.25 267 GLN A C 1
ATOM 1950 O O . GLN A 1 267 ? 14.902 19.275 -17.481 1.00 87.25 267 GLN A O 1
ATOM 1955 N N . ASN A 1 268 ? 12.938 18.582 -16.639 1.00 86.75 268 ASN A N 1
ATOM 1956 C CA . ASN A 1 268 ? 12.236 18.375 -17.899 1.00 86.75 268 ASN A CA 1
ATOM 1957 C C . ASN A 1 268 ? 10.971 19.269 -17.956 1.00 86.75 268 ASN A C 1
ATOM 1959 O O . ASN A 1 268 ? 10.619 19.921 -16.967 1.00 86.75 268 ASN A O 1
ATOM 1963 N N . PRO A 1 269 ? 10.324 19.416 -19.129 1.00 88.38 269 PRO A N 1
ATOM 1964 C CA . PRO A 1 269 ? 9.042 20.107 -19.206 1.00 88.38 269 PRO A CA 1
ATOM 1965 C C . PRO A 1 269 ? 7.997 19.414 -18.329 1.00 88.38 269 PRO A C 1
ATOM 1967 O O . PRO A 1 269 ? 7.886 18.192 -18.391 1.00 88.38 269 PRO A O 1
ATOM 1970 N N . GLU A 1 270 ? 7.190 20.203 -17.612 1.00 90.00 270 GLU A N 1
ATOM 1971 C CA . GLU A 1 270 ? 6.088 19.684 -16.792 1.00 90.00 270 GLU A CA 1
ATOM 1972 C C . GLU A 1 270 ? 5.200 18.735 -17.609 1.00 90.00 270 GLU A C 1
ATOM 1974 O O . GLU A 1 270 ? 4.660 19.113 -18.659 1.00 90.00 270 GLU A O 1
ATOM 1979 N N . LEU A 1 271 ? 5.038 17.511 -17.106 1.00 91.94 271 LEU A N 1
ATOM 1980 C CA . LEU A 1 271 ? 4.230 16.472 -17.726 1.00 91.94 271 LEU A CA 1
ATOM 1981 C C . LEU A 1 271 ? 3.297 15.840 -16.693 1.00 91.94 271 LEU A C 1
ATOM 1983 O O . LEU A 1 271 ? 3.697 15.015 -15.879 1.00 91.94 271 LEU A O 1
ATOM 1987 N N . LEU A 1 272 ? 2.015 16.186 -16.783 1.00 93.44 272 LEU A N 1
ATOM 1988 C CA . LEU A 1 272 ? 0.956 15.598 -15.965 1.00 93.44 272 LEU A CA 1
ATOM 1989 C C . LEU A 1 272 ? 0.118 14.620 -16.797 1.00 93.44 272 LEU A C 1
ATOM 1991 O O . LEU A 1 272 ? -0.292 14.938 -17.915 1.00 93.44 272 LEU A O 1
ATOM 1995 N N . ASP A 1 273 ? -0.169 13.446 -16.233 1.00 94.50 273 ASP A N 1
ATOM 1996 C CA . ASP A 1 273 ? -1.162 12.497 -16.751 1.00 94.50 273 ASP A CA 1
ATOM 1997 C C . ASP A 1 273 ? -2.159 12.188 -15.632 1.00 94.50 273 ASP A C 1
ATOM 1999 O O . ASP A 1 273 ? -1.901 11.369 -14.748 1.00 94.50 273 ASP A O 1
ATOM 2003 N N . GLY A 1 274 ? -3.297 12.878 -15.668 1.00 95.62 274 GLY A N 1
ATOM 2004 C CA . GLY A 1 274 ? -4.350 12.775 -14.668 1.00 95.62 274 GLY A CA 1
ATOM 2005 C C . GLY A 1 274 ? -5.223 11.525 -14.775 1.00 95.62 274 GLY A C 1
ATOM 2006 O O . GLY A 1 274 ? -6.268 11.475 -14.112 1.00 95.62 274 GLY A O 1
ATOM 2007 N N . ARG A 1 275 ? -4.865 10.520 -15.589 1.00 96.94 275 ARG A N 1
ATOM 2008 C CA . ARG A 1 275 ? -5.748 9.369 -15.773 1.00 96.94 275 ARG A CA 1
ATOM 2009 C C . ARG A 1 275 ? -5.860 8.559 -14.488 1.00 96.94 275 ARG A C 1
ATOM 2011 O O . ARG A 1 275 ? -4.887 8.268 -13.795 1.00 96.94 275 ARG A O 1
ATOM 2018 N N . LEU A 1 276 ? -7.068 8.083 -14.241 1.00 97.94 276 LEU A N 1
ATOM 2019 C CA . LEU A 1 276 ? -7.425 7.293 -13.076 1.00 97.94 276 LEU A CA 1
ATOM 2020 C C . LEU A 1 276 ? -8.337 6.144 -13.522 1.00 97.94 276 LEU A C 1
ATOM 2022 O O . LEU A 1 276 ? -9.560 6.308 -13.565 1.00 97.94 276 LEU A O 1
ATOM 2026 N N . PRO A 1 277 ? -7.780 4.982 -13.906 1.00 98.00 277 PRO A N 1
ATOM 2027 C CA . PRO A 1 277 ? -8.560 3.792 -14.202 1.00 98.00 277 PRO A CA 1
ATOM 2028 C C . PRO A 1 277 ? -9.186 3.278 -12.909 1.00 98.00 277 PRO A C 1
ATOM 2030 O O . PRO A 1 277 ? -8.486 3.082 -11.913 1.00 98.00 277 PRO A O 1
ATOM 2033 N N . VAL A 1 278 ? -10.499 3.055 -12.929 1.00 98.62 278 VAL A N 1
ATOM 2034 C CA . VAL A 1 278 ? -11.264 2.575 -11.777 1.00 98.62 278 VAL A CA 1
ATOM 2035 C C . VAL A 1 278 ? -12.169 1.425 -12.188 1.00 98.62 278 VAL A C 1
ATOM 2037 O O . VAL A 1 278 ? -12.931 1.526 -13.150 1.00 98.62 278 VAL A O 1
ATOM 2040 N N . PHE A 1 279 ? -12.136 0.358 -11.398 1.00 98.75 279 PHE A N 1
ATOM 2041 C CA . PHE A 1 279 ? -12.992 -0.813 -11.516 1.00 98.75 279 PHE A CA 1
ATOM 2042 C C . PHE A 1 279 ? -13.870 -0.916 -10.276 1.00 98.75 279 PHE A C 1
ATOM 2044 O O . PHE A 1 279 ? -13.409 -0.730 -9.148 1.00 98.75 279 PHE A O 1
ATOM 2051 N N . ARG A 1 280 ? -15.140 -1.244 -10.483 1.00 98.75 280 ARG A N 1
ATOM 2052 C CA . ARG A 1 280 ? -16.115 -1.480 -9.421 1.00 98.75 280 ARG A CA 1
ATOM 2053 C C . ARG A 1 280 ? -16.636 -2.899 -9.528 1.00 98.75 280 ARG A C 1
ATOM 2055 O O . ARG A 1 280 ? -17.001 -3.338 -10.616 1.00 98.75 280 ARG A O 1
ATOM 2062 N N . PHE A 1 281 ? -16.745 -3.560 -8.384 1.00 98.75 281 PHE A N 1
ATOM 2063 C CA . PHE A 1 281 ? -17.252 -4.917 -8.267 1.00 98.75 281 PHE A CA 1
ATOM 2064 C C . PHE A 1 281 ? -18.417 -4.963 -7.283 1.00 98.75 281 PHE A C 1
ATOM 2066 O O . PHE A 1 281 ? -18.266 -4.599 -6.114 1.00 98.75 281 PHE A O 1
ATOM 2073 N N . ASP A 1 282 ? -19.569 -5.435 -7.748 1.00 98.62 282 ASP A N 1
ATOM 2074 C CA . ASP A 1 282 ? -20.791 -5.552 -6.958 1.00 98.62 282 ASP A CA 1
ATOM 2075 C C . ASP A 1 282 ? -21.096 -7.023 -6.674 1.00 98.62 282 ASP A C 1
ATOM 2077 O O . ASP A 1 282 ? -21.126 -7.849 -7.585 1.00 98.62 282 ASP A O 1
ATOM 2081 N N . ASP A 1 283 ? -21.358 -7.353 -5.413 1.00 98.31 283 ASP A N 1
ATOM 2082 C CA . ASP A 1 283 ? -21.768 -8.696 -5.003 1.00 98.31 283 ASP A CA 1
ATOM 2083 C C . ASP A 1 283 ? -23.192 -8.991 -5.499 1.00 98.31 283 ASP A C 1
ATOM 2085 O O . ASP A 1 283 ? -24.135 -8.252 -5.199 1.00 98.31 283 ASP A O 1
ATOM 2089 N N . VAL A 1 284 ? -23.376 -10.093 -6.235 1.00 98.38 284 VAL A N 1
ATOM 2090 C CA . VAL A 1 284 ? -24.675 -10.444 -6.842 1.00 98.38 284 VAL A CA 1
ATOM 2091 C C . VAL A 1 284 ? -25.740 -10.711 -5.778 1.00 98.38 284 VAL A C 1
ATOM 2093 O O . VAL A 1 284 ? -26.912 -10.390 -5.973 1.00 98.38 284 VAL A O 1
ATOM 2096 N N . LYS A 1 285 ? -25.353 -11.299 -4.641 1.00 97.38 285 LYS A N 1
ATOM 2097 C CA . LYS A 1 285 ? -26.294 -11.714 -3.595 1.00 97.38 285 LYS A CA 1
ATOM 2098 C C . LYS A 1 285 ? -26.909 -10.521 -2.862 1.00 97.38 285 LYS A C 1
ATOM 2100 O O . LYS A 1 285 ? -28.104 -10.529 -2.576 1.00 97.38 285 LYS A O 1
ATOM 2105 N N . SER A 1 286 ? -26.095 -9.535 -2.510 1.00 96.50 286 SER A N 1
ATOM 2106 C CA . SER A 1 286 ? -26.504 -8.345 -1.762 1.00 96.50 286 SER A CA 1
ATOM 2107 C C . SER A 1 286 ? -26.884 -7.169 -2.661 1.00 96.50 286 SER A C 1
ATOM 2109 O O . SER A 1 286 ? -27.603 -6.279 -2.206 1.00 96.50 286 SER A O 1
ATOM 2111 N N . GLY A 1 287 ? -26.414 -7.152 -3.913 1.00 96.12 287 GLY A N 1
ATOM 2112 C CA . GLY A 1 287 ? -26.566 -6.032 -4.841 1.00 96.12 287 GLY A CA 1
ATOM 2113 C C . GLY A 1 287 ? -25.761 -4.791 -4.444 1.00 96.12 287 GLY A C 1
ATOM 2114 O O . GLY A 1 287 ? -26.039 -3.705 -4.948 1.00 96.12 287 GLY A O 1
ATOM 2115 N N . LYS A 1 288 ? -24.812 -4.924 -3.509 1.00 96.94 288 LYS A N 1
ATOM 2116 C CA . LYS A 1 288 ? -23.983 -3.825 -3.004 1.00 96.94 288 LYS A CA 1
ATOM 2117 C C . LYS A 1 288 ? -22.572 -3.905 -3.576 1.00 96.94 288 LYS A C 1
ATOM 2119 O O . LYS A 1 288 ? -22.083 -4.993 -3.877 1.00 96.94 288 LYS A O 1
ATOM 2124 N N . THR A 1 289 ? -21.898 -2.761 -3.660 1.00 98.12 289 THR A N 1
ATOM 2125 C CA . THR A 1 289 ? -20.462 -2.718 -3.951 1.00 98.12 289 THR A CA 1
ATOM 2126 C C . THR A 1 289 ? -19.699 -3.516 -2.907 1.00 98.12 289 THR A C 1
ATOM 2128 O O . THR A 1 289 ? -19.895 -3.321 -1.708 1.00 98.12 289 THR A O 1
ATOM 2131 N N . LYS A 1 290 ? -18.850 -4.428 -3.380 1.00 98.25 290 LYS A N 1
ATOM 2132 C CA . LYS A 1 290 ? -17.956 -5.253 -2.566 1.00 98.25 290 LYS A CA 1
ATOM 2133 C C . LYS A 1 290 ? -16.526 -4.723 -2.623 1.00 98.25 290 LYS A C 1
ATOM 2135 O O . LYS A 1 290 ? -15.860 -4.653 -1.592 1.00 98.25 290 LYS A O 1
ATOM 2140 N N . ALA A 1 291 ? -16.071 -4.315 -3.809 1.00 98.75 291 ALA A N 1
ATOM 2141 C CA . ALA A 1 291 ? -14.706 -3.848 -4.003 1.00 98.75 291 ALA A CA 1
ATOM 2142 C C . ALA A 1 291 ? -14.590 -2.733 -5.051 1.00 98.75 291 ALA A C 1
ATOM 2144 O O . ALA A 1 291 ? -15.381 -2.664 -5.996 1.00 98.75 291 ALA A O 1
ATOM 2145 N N . VAL A 1 292 ? -13.578 -1.883 -4.879 1.00 98.81 292 VAL A N 1
ATOM 2146 C CA . VAL A 1 292 ? -13.164 -0.850 -5.838 1.00 98.81 292 VAL A CA 1
ATOM 2147 C C . VAL A 1 292 ? -11.654 -0.958 -6.035 1.00 98.81 292 VAL A C 1
ATOM 2149 O O . VAL A 1 292 ? -10.916 -1.037 -5.059 1.00 98.81 292 VAL A O 1
ATOM 2152 N N . LEU A 1 293 ? -11.192 -0.965 -7.280 1.00 98.81 293 LEU A N 1
ATOM 2153 C CA . LEU A 1 293 ? -9.775 -1.052 -7.643 1.00 98.81 293 LEU A CA 1
ATOM 2154 C C . LEU A 1 293 ? -9.410 0.161 -8.497 1.00 98.81 293 LEU A C 1
ATOM 2156 O O . LEU A 1 293 ? -10.077 0.410 -9.496 1.00 98.81 293 LEU A O 1
ATOM 2160 N N . SER A 1 294 ? -8.384 0.910 -8.100 1.00 98.31 294 SER A N 1
ATOM 2161 C CA . SER A 1 294 ? -7.954 2.146 -8.764 1.00 98.31 294 SER A CA 1
ATOM 2162 C C . SER A 1 294 ? -6.439 2.195 -8.940 1.00 98.31 294 SER A C 1
ATOM 2164 O O . SER A 1 294 ? -5.710 1.638 -8.117 1.00 98.31 294 SER A O 1
ATOM 2166 N N . PHE A 1 295 ? -5.976 2.901 -9.972 1.00 97.75 295 PHE A N 1
ATOM 2167 C CA . PHE A 1 295 ? -4.556 3.128 -10.255 1.00 97.75 295 PHE A CA 1
ATOM 2168 C C . PHE A 1 295 ? -4.315 4.616 -10.512 1.00 97.75 295 PHE A C 1
ATOM 2170 O O . PHE A 1 295 ? -5.038 5.219 -11.301 1.00 97.75 295 PHE A O 1
ATOM 2177 N N . TYR A 1 296 ? -3.322 5.219 -9.864 1.00 97.81 296 TYR A N 1
ATOM 2178 C CA . TYR A 1 296 ? -3.005 6.635 -10.055 1.00 97.81 296 TYR A CA 1
ATOM 2179 C C . TYR A 1 296 ? -1.536 6.915 -9.748 1.00 97.81 296 TYR A C 1
ATOM 2181 O O . TYR A 1 296 ? -0.977 6.313 -8.836 1.00 97.81 296 TYR A O 1
ATOM 2189 N N . ALA A 1 297 ? -0.909 7.835 -10.478 1.00 96.88 297 ALA A N 1
ATOM 2190 C CA . ALA A 1 297 ? 0.480 8.208 -10.231 1.00 96.88 297 ALA A CA 1
ATOM 2191 C C . ALA A 1 297 ? 0.565 9.242 -9.101 1.00 96.88 297 ALA A C 1
ATOM 2193 O O . ALA A 1 297 ? 0.248 10.407 -9.306 1.00 96.88 297 ALA A O 1
ATOM 2194 N N . VAL A 1 298 ? 0.979 8.848 -7.899 1.00 96.00 298 VAL A N 1
ATOM 2195 C CA . VAL A 1 298 ? 1.201 9.790 -6.790 1.00 96.00 298 VAL A CA 1
ATOM 2196 C C . VAL A 1 298 ? 2.167 9.197 -5.771 1.00 96.00 298 VAL A C 1
ATOM 2198 O O . VAL A 1 298 ? 1.957 8.088 -5.302 1.00 96.00 298 VAL A O 1
ATOM 2201 N N . HIS A 1 299 ? 3.228 9.913 -5.399 1.00 95.44 299 HIS A N 1
ATOM 2202 C CA . HIS A 1 299 ? 4.135 9.449 -4.343 1.00 95.44 299 HIS A CA 1
ATOM 2203 C C . HIS A 1 299 ? 3.435 9.359 -2.974 1.00 95.44 299 HIS A C 1
ATOM 2205 O O . HIS A 1 299 ? 2.606 10.202 -2.640 1.00 95.44 299 HIS A O 1
ATOM 2211 N N . GLY A 1 300 ? 3.811 8.402 -2.123 1.00 94.06 300 GLY A N 1
ATOM 2212 C CA . GLY A 1 300 ? 3.329 8.328 -0.738 1.00 94.06 300 GLY A CA 1
ATOM 2213 C C . GLY A 1 300 ? 4.161 9.170 0.235 1.00 94.06 300 GLY A C 1
ATOM 2214 O O . GLY A 1 300 ? 4.806 8.607 1.123 1.00 94.06 300 GLY A O 1
ATOM 2215 N N . THR A 1 301 ? 4.171 10.494 0.045 1.00 92.88 301 THR A N 1
ATOM 2216 C CA . THR A 1 301 ? 4.985 11.464 0.811 1.00 92.88 301 THR A CA 1
ATOM 2217 C C . THR A 1 301 ? 4.198 12.660 1.346 1.00 92.88 301 THR A C 1
ATOM 2219 O O . THR A 1 301 ? 4.732 13.762 1.468 1.00 92.88 301 THR A O 1
ATOM 2222 N N . VAL A 1 302 ? 2.920 12.477 1.690 1.00 91.62 302 VAL A N 1
ATOM 2223 C CA . VAL A 1 302 ? 2.173 13.538 2.390 1.00 91.62 302 VAL A CA 1
ATOM 2224 C C . VAL A 1 302 ? 2.730 13.740 3.800 1.00 91.62 302 VAL A C 1
ATOM 2226 O O . VAL A 1 302 ? 2.797 14.873 4.273 1.00 91.62 302 VAL A O 1
ATOM 2229 N N . VAL A 1 303 ? 3.131 12.659 4.478 1.00 87.88 303 VAL A N 1
ATOM 2230 C CA . VAL A 1 303 ? 3.797 12.734 5.782 1.00 87.88 303 VAL A CA 1
ATOM 2231 C C . VAL A 1 303 ? 5.314 12.784 5.602 1.00 87.88 303 VAL A C 1
ATOM 2233 O O . VAL A 1 303 ? 5.912 11.896 4.996 1.00 87.88 303 VAL A O 1
ATOM 2236 N N . GLY A 1 304 ? 5.929 13.831 6.158 1.00 83.81 304 GLY A N 1
ATOM 2237 C CA . GLY A 1 304 ? 7.366 14.089 6.075 1.00 83.81 304 GLY A CA 1
ATOM 2238 C C . GLY A 1 304 ? 8.249 13.176 6.936 1.00 83.81 304 GLY A C 1
ATOM 2239 O O . GLY A 1 304 ? 7.790 12.429 7.811 1.00 83.81 304 GLY A O 1
ATOM 2240 N N . SER A 1 305 ? 9.557 13.277 6.688 1.00 81.19 305 SER A N 1
ATOM 2241 C CA . SER A 1 305 ? 10.617 12.444 7.271 1.00 81.19 305 SER A CA 1
ATOM 2242 C C . SER A 1 305 ? 10.889 12.699 8.761 1.00 81.19 305 SER A C 1
ATOM 2244 O O . SER A 1 305 ? 11.525 11.885 9.425 1.00 81.19 305 SER A O 1
ATOM 2246 N N . ASP A 1 306 ? 10.401 13.786 9.340 1.00 78.06 306 ASP A N 1
ATOM 2247 C CA . ASP A 1 306 ? 10.578 14.125 10.756 1.00 78.06 306 ASP A CA 1
ATOM 2248 C C . ASP A 1 306 ? 9.441 13.598 11.656 1.00 78.06 306 ASP A C 1
ATOM 2250 O O . ASP A 1 306 ? 9.516 13.672 12.884 1.00 78.06 306 ASP A O 1
ATOM 2254 N N . SER A 1 307 ? 8.394 13.011 11.065 1.00 80.44 307 SER A N 1
ATOM 2255 C CA . SER A 1 307 ? 7.163 12.642 11.775 1.00 80.44 307 SER A CA 1
ATOM 2256 C C . SER A 1 307 ? 7.315 11.491 12.781 1.00 80.44 307 SER A C 1
ATOM 2258 O O . SER A 1 307 ? 6.556 11.413 13.758 1.00 80.44 307 SER A O 1
ATOM 2260 N N . GLY A 1 308 ? 8.239 10.553 12.527 1.00 85.06 308 GLY A N 1
ATOM 2261 C CA . GLY A 1 308 ? 8.389 9.307 13.292 1.00 85.06 308 GLY A CA 1
ATOM 2262 C C . GLY A 1 308 ? 7.106 8.465 13.358 1.00 85.06 308 GLY A C 1
ATOM 2263 O O . GLY A 1 308 ? 6.872 7.780 14.360 1.00 85.06 308 GLY A O 1
ATOM 2264 N N . THR A 1 309 ? 6.243 8.561 12.342 1.00 91.38 309 THR A N 1
ATOM 2265 C CA . THR A 1 309 ? 4.889 7.991 12.345 1.00 91.38 309 THR A CA 1
ATOM 2266 C C . THR A 1 309 ? 4.739 6.904 11.289 1.00 91.38 309 THR A C 1
ATOM 2268 O O . THR A 1 309 ? 5.077 7.107 10.131 1.00 91.38 309 THR A O 1
ATOM 2271 N N . LEU A 1 310 ? 4.164 5.764 11.676 1.00 95.62 310 LEU A N 1
ATOM 2272 C CA . LEU A 1 310 ? 3.691 4.752 10.737 1.00 95.62 310 LEU A CA 1
ATOM 2273 C C . LEU A 1 310 ? 2.310 5.144 10.192 1.00 95.62 310 LEU A C 1
ATOM 2275 O O . LEU A 1 310 ? 1.367 5.385 10.956 1.00 95.62 310 LEU A O 1
ATOM 2279 N N . THR A 1 311 ? 2.179 5.198 8.868 1.00 94.88 311 THR A N 1
ATOM 2280 C CA . THR A 1 311 ? 0.908 5.493 8.198 1.00 94.88 311 THR A CA 1
ATOM 2281 C C . THR A 1 311 ? 0.841 4.883 6.799 1.00 94.88 311 THR A C 1
ATOM 2283 O O . THR A 1 311 ? 1.851 4.635 6.141 1.00 94.88 311 THR A O 1
ATOM 2286 N N . ARG A 1 312 ? -0.386 4.680 6.326 1.00 95.88 312 ARG A N 1
ATOM 2287 C CA . ARG A 1 312 ? -0.721 4.251 4.962 1.00 95.88 312 ARG A CA 1
ATOM 2288 C C . ARG A 1 312 ? -0.619 5.381 3.922 1.00 95.88 312 ARG A C 1
ATOM 2290 O O . ARG A 1 312 ? -0.848 5.147 2.736 1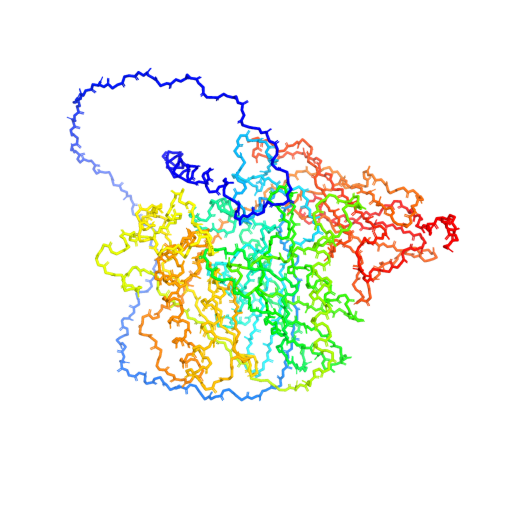.00 95.88 312 ARG A O 1
ATOM 2297 N N . ASP A 1 313 ? -0.286 6.586 4.388 1.00 95.06 313 ASP A N 1
ATOM 2298 C CA . ASP A 1 313 ? -0.102 7.825 3.620 1.00 95.06 313 ASP A CA 1
ATOM 2299 C C . ASP A 1 313 ? -1.273 8.108 2.646 1.00 95.06 313 ASP A C 1
ATOM 2301 O O . ASP A 1 313 ? -2.410 7.706 2.917 1.00 95.06 313 ASP A O 1
ATOM 2305 N N . PHE A 1 314 ? -1.031 8.827 1.545 1.00 96.06 314 PHE A N 1
ATOM 2306 C CA . PHE A 1 314 ? -2.039 9.254 0.572 1.00 96.06 314 PHE A CA 1
ATOM 2307 C C . PHE A 1 314 ? -2.960 8.110 0.136 1.00 96.06 314 PHE A C 1
ATOM 2309 O O . PHE A 1 314 ? -4.181 8.238 0.180 1.00 96.06 314 PHE A O 1
ATOM 2316 N N . HIS A 1 315 ? -2.381 6.976 -0.259 1.00 97.31 315 HIS A N 1
ATOM 2317 C CA . HIS A 1 315 ? -3.134 5.863 -0.831 1.00 97.31 315 HIS A CA 1
ATOM 2318 C C . HIS A 1 315 ? -4.087 5.251 0.195 1.00 97.31 315 HIS A C 1
ATOM 2320 O O . HIS A 1 315 ? -5.255 5.020 -0.106 1.00 97.31 315 HIS A O 1
ATOM 2326 N N . GLY A 1 316 ? -3.636 5.060 1.438 1.00 96.81 316 GLY A N 1
ATOM 2327 C CA . GLY A 1 316 ? -4.521 4.602 2.503 1.00 96.81 316 GLY A CA 1
ATOM 2328 C C . GLY A 1 316 ? -5.606 5.611 2.861 1.00 96.81 316 GLY A C 1
ATOM 2329 O O . GLY A 1 316 ? -6.730 5.204 3.155 1.00 96.81 316 GLY A O 1
ATOM 2330 N N . ALA A 1 317 ? -5.302 6.912 2.815 1.00 96.06 317 ALA A N 1
ATOM 2331 C CA . ALA A 1 317 ? -6.302 7.956 3.013 1.00 96.06 317 ALA A CA 1
ATOM 2332 C C . ALA A 1 317 ? -7.357 7.950 1.893 1.00 96.06 317 ALA A C 1
ATOM 2334 O O . ALA A 1 317 ? -8.551 8.002 2.188 1.00 96.06 317 ALA A O 1
ATOM 2335 N N . ALA A 1 318 ? -6.940 7.807 0.631 1.00 97.69 318 ALA A N 1
ATOM 2336 C CA . ALA A 1 318 ? -7.837 7.646 -0.511 1.00 97.69 318 ALA A CA 1
ATOM 2337 C C . ALA A 1 318 ? -8.733 6.410 -0.345 1.00 97.69 318 ALA A C 1
ATOM 2339 O O . ALA A 1 318 ? -9.954 6.525 -0.435 1.00 97.69 318 ALA A O 1
ATOM 2340 N N . GLU A 1 319 ? -8.158 5.249 -0.014 1.00 98.06 319 GLU A N 1
ATOM 2341 C CA . GLU A 1 319 ? -8.909 4.011 0.228 1.00 98.06 319 GLU A CA 1
ATOM 2342 C C . GLU A 1 319 ? -9.961 4.195 1.334 1.00 98.06 319 GLU A C 1
ATOM 2344 O O . GLU A 1 319 ? -11.140 3.916 1.118 1.00 98.06 319 GLU A O 1
ATOM 2349 N N . LEU A 1 320 ? -9.570 4.731 2.497 1.00 96.25 320 LEU A N 1
ATOM 2350 C CA . LEU A 1 320 ? -10.484 4.950 3.624 1.00 96.25 320 LEU A CA 1
ATOM 2351 C C . LEU A 1 320 ? -11.615 5.927 3.267 1.00 96.25 320 LEU A C 1
ATOM 2353 O O . LEU A 1 320 ? -12.778 5.650 3.562 1.00 96.25 320 LEU A O 1
ATOM 2357 N N . LYS A 1 321 ? -11.308 7.049 2.604 1.00 96.81 321 LYS A N 1
ATOM 2358 C CA . LYS A 1 321 ? -12.317 8.058 2.244 1.00 96.81 321 LYS A CA 1
ATOM 2359 C C . LYS A 1 321 ? -13.240 7.595 1.111 1.00 96.81 321 LYS A C 1
ATOM 2361 O O . LYS A 1 321 ? -14.410 7.977 1.119 1.00 96.81 321 LYS A O 1
ATOM 2366 N N . ILE A 1 322 ? -12.771 6.743 0.191 1.00 97.62 322 ILE A N 1
ATOM 2367 C CA . ILE A 1 322 ? -13.619 6.057 -0.802 1.00 97.62 322 ILE A CA 1
ATOM 2368 C C . ILE A 1 322 ? -14.584 5.107 -0.084 1.00 97.62 322 ILE A C 1
ATOM 2370 O O . ILE A 1 322 ? -15.795 5.198 -0.288 1.00 97.62 322 ILE A O 1
ATOM 2374 N N . GLU A 1 323 ? -14.071 4.226 0.783 1.00 97.00 323 GLU A N 1
ATOM 2375 C CA . GLU A 1 323 ? -14.873 3.242 1.530 1.00 97.00 323 GLU A CA 1
ATOM 2376 C C . GLU A 1 323 ? -15.972 3.894 2.381 1.00 97.00 323 GLU A C 1
ATOM 2378 O O . GLU A 1 323 ? -17.037 3.312 2.593 1.00 97.00 323 GLU A O 1
ATOM 2383 N N . GLU A 1 324 ? -15.728 5.100 2.882 1.00 94.06 324 GLU A N 1
ATOM 2384 C CA . GLU A 1 324 ? -16.670 5.871 3.690 1.00 94.06 324 GLU A CA 1
ATOM 2385 C C . GLU A 1 324 ? -17.901 6.383 2.938 1.00 94.06 324 GLU A C 1
ATOM 2387 O O . GLU A 1 324 ? -18.940 6.634 3.555 1.00 94.06 324 GLU A O 1
ATOM 2392 N N . GLN A 1 325 ? -17.828 6.524 1.613 1.00 94.88 325 GLN A N 1
ATOM 2393 C CA . GLN A 1 325 ? -18.958 7.044 0.842 1.00 94.88 325 GLN A CA 1
ATOM 2394 C C . GLN A 1 325 ? -20.111 6.035 0.720 1.00 94.88 325 GLN A C 1
ATOM 2396 O O . GLN A 1 325 ? -21.249 6.431 0.438 1.00 94.88 325 GLN A O 1
ATOM 2401 N N . PHE A 1 326 ? -19.850 4.752 0.984 1.00 95.56 326 PHE A N 1
ATOM 2402 C CA . PHE A 1 326 ? -20.809 3.657 0.841 1.00 95.56 326 PHE A CA 1
ATOM 2403 C C . PHE A 1 326 ? -21.603 3.374 2.127 1.00 95.56 326 PHE A C 1
ATOM 2405 O O . PHE A 1 326 ? -21.139 3.597 3.240 1.00 95.56 326 PHE A O 1
ATOM 2412 N N . ASP A 1 327 ? -22.807 2.814 1.970 1.00 94.69 327 ASP A N 1
ATOM 2413 C CA . ASP A 1 327 ? -23.691 2.365 3.068 1.00 94.69 327 ASP A CA 1
ATOM 2414 C C . ASP A 1 327 ? -23.444 0.894 3.480 1.00 94.69 327 ASP A C 1
ATOM 2416 O O . ASP A 1 327 ? -24.281 0.232 4.105 1.00 94.69 327 ASP A O 1
ATOM 2420 N N . SER A 1 328 ? -22.321 0.320 3.053 1.00 95.06 328 SER A N 1
ATOM 2421 C CA . SER A 1 328 ? -21.885 -1.034 3.395 1.00 95.06 328 SER A CA 1
ATO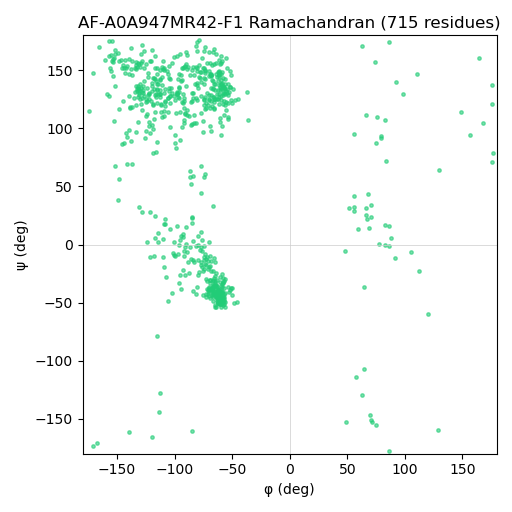M 2422 C C . SER A 1 328 ? -20.370 -1.149 3.321 1.00 95.06 328 SER A C 1
ATOM 2424 O O . SER A 1 328 ? -19.754 -0.349 2.616 1.00 95.06 328 SER A O 1
ATOM 2426 N N . PRO A 1 329 ? -19.764 -2.153 3.981 1.00 95.00 329 PRO A N 1
ATOM 2427 C CA . PRO A 1 329 ? -18.330 -2.358 3.893 1.00 95.00 329 PRO A CA 1
ATOM 2428 C C . PRO A 1 329 ? -17.914 -2.610 2.443 1.00 95.00 329 PRO A C 1
ATOM 2430 O O . PRO A 1 329 ? -18.419 -3.528 1.800 1.00 95.00 329 PRO A O 1
ATOM 2433 N N . VAL A 1 330 ? -16.986 -1.789 1.966 1.00 96.88 330 VAL A N 1
ATOM 2434 C CA . VAL A 1 330 ? -16.269 -1.949 0.699 1.00 96.88 330 VAL A CA 1
ATOM 2435 C C . VAL A 1 330 ? -14.793 -2.161 1.037 1.00 96.88 330 VAL A C 1
ATOM 2437 O O . VAL A 1 330 ? -14.333 -1.708 2.092 1.00 96.88 330 VAL A O 1
ATOM 2440 N N . THR A 1 331 ? -14.075 -2.876 0.176 1.00 98.00 331 THR A N 1
ATOM 2441 C CA . THR A 1 331 ? -12.606 -2.880 0.156 1.00 98.00 331 THR A CA 1
ATOM 2442 C C . THR A 1 331 ? -12.143 -2.067 -1.044 1.00 98.00 331 THR A C 1
ATOM 2444 O O . THR A 1 331 ? -12.402 -2.455 -2.186 1.00 98.00 331 THR A O 1
ATOM 2447 N N . ALA A 1 332 ? -11.485 -0.938 -0.794 1.00 98.44 332 ALA A N 1
ATOM 2448 C CA . ALA A 1 332 ? -10.844 -0.154 -1.841 1.00 98.44 332 ALA A CA 1
ATOM 2449 C C . ALA A 1 332 ? -9.353 -0.508 -1.928 1.00 98.44 332 ALA A C 1
ATOM 2451 O O . ALA A 1 332 ? -8.673 -0.585 -0.904 1.00 98.44 332 ALA A O 1
ATOM 2452 N N . LEU A 1 333 ? -8.858 -0.710 -3.148 1.00 98.56 333 LEU A N 1
ATOM 2453 C CA . LEU A 1 333 ? -7.435 -0.746 -3.467 1.00 98.56 333 LEU A CA 1
ATOM 2454 C C . LEU A 1 333 ? -7.086 0.456 -4.331 1.00 98.56 333 LEU A C 1
ATOM 2456 O O . LEU A 1 333 ? -7.704 0.669 -5.376 1.00 98.56 333 LEU A O 1
ATOM 2460 N N . PHE A 1 334 ? -6.078 1.204 -3.908 1.00 97.88 334 PHE A N 1
ATOM 2461 C CA . PHE A 1 334 ? -5.522 2.330 -4.635 1.00 97.88 334 PHE A CA 1
ATOM 2462 C C . PHE A 1 334 ? -4.036 2.048 -4.862 1.00 97.88 334 PHE A C 1
ATOM 2464 O O . PHE A 1 334 ? -3.216 2.136 -3.945 1.00 97.88 334 PHE A O 1
ATOM 2471 N N . PHE A 1 335 ? -3.710 1.622 -6.078 1.00 97.44 335 PHE A N 1
ATOM 2472 C CA . PHE A 1 335 ? -2.350 1.322 -6.505 1.00 97.44 335 PHE A CA 1
ATOM 2473 C C . PHE A 1 335 ? -1.675 2.545 -7.097 1.00 97.44 335 PHE A C 1
ATOM 2475 O O . PHE A 1 335 ? -2.321 3.439 -7.648 1.00 97.44 335 PHE A O 1
ATOM 2482 N N . ASN A 1 336 ? -0.352 2.512 -7.030 1.00 95.62 336 ASN A N 1
ATOM 2483 C CA . ASN A 1 336 ? 0.477 3.494 -7.684 1.00 95.62 336 ASN A CA 1
ATOM 2484 C C . ASN A 1 336 ? 0.718 3.119 -9.163 1.00 95.62 336 ASN A C 1
ATOM 2486 O O . ASN A 1 336 ? 0.671 1.945 -9.544 1.00 95.62 336 ASN A O 1
ATOM 2490 N N . SER A 1 337 ? 0.958 4.130 -9.992 1.00 95.50 337 SER A N 1
ATOM 2491 C CA . SER A 1 337 ? 1.337 4.013 -11.404 1.00 95.50 337 SER A CA 1
ATOM 2492 C C . SER A 1 337 ? 2.785 4.514 -11.573 1.00 95.50 337 SER A C 1
ATOM 2494 O O . SER A 1 337 ? 3.672 4.079 -10.843 1.00 95.50 337 SER A O 1
ATOM 2496 N N . TRP A 1 338 ? 3.046 5.437 -12.496 1.00 94.50 338 TRP A N 1
ATOM 2497 C CA . TRP A 1 338 ? 4.352 6.036 -12.795 1.00 94.50 338 TRP A CA 1
ATOM 2498 C C . TRP A 1 338 ? 4.697 7.247 -11.917 1.00 94.50 338 TRP A C 1
ATOM 2500 O O . TRP A 1 338 ? 4.922 8.345 -12.410 1.00 94.50 338 TRP A O 1
ATOM 2510 N N . SER A 1 339 ? 4.722 7.091 -10.591 1.00 94.56 339 SER A N 1
ATOM 2511 C CA . SER A 1 339 ? 4.963 8.237 -9.699 1.00 94.56 339 SER A CA 1
ATOM 2512 C C . SER A 1 339 ? 6.427 8.599 -9.449 1.00 94.56 339 SER A C 1
ATOM 2514 O O . SER A 1 339 ? 6.710 9.219 -8.421 1.00 94.56 339 SER A O 1
ATOM 2516 N N . GLY A 1 340 ? 7.359 8.221 -10.330 1.00 95.00 340 GLY A N 1
ATOM 2517 C CA . GLY A 1 340 ? 8.769 8.587 -10.166 1.00 95.00 340 GLY A CA 1
ATOM 2518 C C . GLY A 1 340 ? 8.956 10.105 -10.048 1.00 95.00 340 GLY A C 1
ATOM 2519 O O . GLY A 1 340 ? 9.653 10.586 -9.163 1.00 95.00 340 GLY A O 1
ATOM 2520 N N . ASP A 1 341 ? 8.235 10.875 -10.851 1.00 94.88 341 ASP A N 1
ATOM 2521 C CA . ASP A 1 341 ? 8.272 12.341 -10.926 1.00 94.88 341 ASP A CA 1
ATOM 2522 C C . ASP A 1 341 ? 6.998 13.017 -10.378 1.00 94.88 341 ASP A C 1
ATOM 2524 O O . ASP A 1 341 ? 6.880 14.238 -10.397 1.00 94.88 341 ASP A O 1
ATOM 2528 N N . MET A 1 342 ? 6.052 12.257 -9.817 1.00 96.31 342 MET A N 1
ATOM 2529 C CA . MET A 1 342 ? 4.792 12.800 -9.292 1.00 96.31 342 MET A CA 1
ATOM 2530 C C . MET A 1 342 ? 4.805 12.870 -7.771 1.00 96.31 342 MET A C 1
ATOM 2532 O O . MET A 1 342 ? 4.994 11.849 -7.118 1.00 96.31 342 MET A O 1
ATOM 2536 N N . ARG A 1 343 ? 4.500 14.034 -7.187 1.00 93.25 343 ARG A N 1
ATOM 2537 C CA . ARG A 1 343 ? 4.261 14.206 -5.737 1.00 93.25 343 ARG A CA 1
ATOM 2538 C C . ARG A 1 343 ? 2.786 14.498 -5.434 1.00 93.25 343 ARG A C 1
ATOM 2540 O O . ARG A 1 343 ? 2.094 15.019 -6.312 1.00 93.25 343 ARG A O 1
ATOM 2547 N N . PRO A 1 344 ? 2.297 14.240 -4.205 1.00 94.88 344 PRO A N 1
ATOM 2548 C CA . PRO A 1 344 ? 0.969 14.682 -3.787 1.00 94.88 344 PRO A CA 1
ATOM 2549 C C . PRO A 1 344 ? 0.773 16.182 -4.004 1.00 94.88 344 PRO A C 1
ATOM 2551 O O . PRO A 1 344 ? 1.657 16.985 -3.698 1.00 94.88 344 PRO A O 1
ATOM 2554 N N . ARG A 1 345 ? -0.405 16.574 -4.492 1.00 93.12 345 ARG A N 1
ATOM 2555 C CA . ARG A 1 345 ? -0.772 17.987 -4.579 1.00 93.12 345 ARG A CA 1
ATOM 2556 C C . ARG A 1 345 ? -0.926 18.564 -3.172 1.00 93.12 345 ARG A C 1
ATOM 2558 O O . ARG A 1 345 ? -1.616 17.990 -2.330 1.00 93.12 345 ARG A O 1
ATOM 2565 N N . THR A 1 346 ? -0.344 19.738 -2.940 1.00 84.81 346 THR A N 1
ATOM 2566 C CA . THR A 1 346 ? -0.520 20.467 -1.680 1.00 84.81 346 THR A CA 1
ATOM 2567 C C . THR A 1 346 ? -1.993 20.802 -1.452 1.00 84.81 346 THR A C 1
ATOM 2569 O O . THR A 1 346 ? -2.685 21.308 -2.342 1.00 84.81 346 THR A O 1
ATOM 2572 N N . VAL A 1 347 ? -2.472 20.531 -0.240 1.00 83.31 347 VAL A N 1
ATOM 2573 C CA . VAL A 1 347 ? -3.827 20.864 0.198 1.00 83.31 347 VAL A CA 1
ATOM 2574 C C . VAL A 1 347 ? -3.770 21.872 1.339 1.00 83.31 347 VAL A C 1
ATOM 2576 O O . VAL A 1 347 ? -3.098 21.654 2.349 1.00 83.31 347 VAL A O 1
ATOM 2579 N N . ASP A 1 348 ? -4.491 22.978 1.176 1.00 81.81 348 ASP A N 1
ATOM 2580 C CA . ASP A 1 348 ? -4.673 23.958 2.239 1.00 81.81 348 ASP A CA 1
ATOM 2581 C C . ASP A 1 348 ? -5.703 23.426 3.230 1.00 81.81 348 ASP A C 1
ATOM 2583 O O . ASP A 1 348 ? -6.886 23.279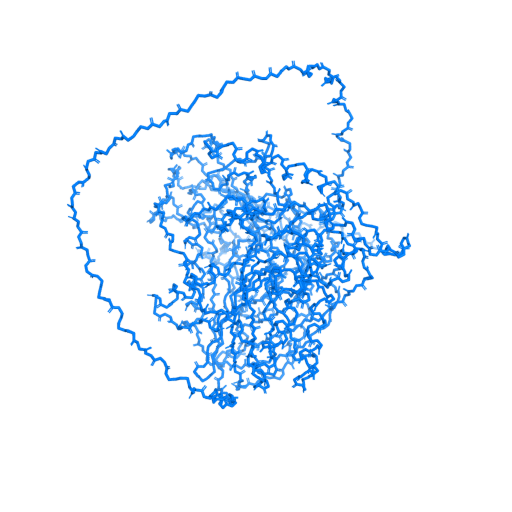 2.915 1.00 81.81 348 ASP A O 1
ATOM 2587 N N . VAL A 1 349 ? -5.249 23.138 4.443 1.00 79.38 349 VAL A N 1
ATOM 2588 C CA . VAL A 1 349 ? -6.096 22.675 5.542 1.00 79.38 349 VAL A CA 1
ATOM 2589 C C . VAL A 1 349 ? -5.872 23.559 6.764 1.00 79.38 349 VAL A C 1
ATOM 2591 O O . VAL A 1 349 ? -4.779 24.110 6.926 1.00 79.38 349 VAL A O 1
ATOM 2594 N N . PRO A 1 350 ? -6.872 23.711 7.649 1.00 68.81 350 PRO A N 1
ATOM 2595 C CA . PRO A 1 350 ? -6.664 24.391 8.919 1.00 68.81 350 PRO A CA 1
ATOM 2596 C C . PRO A 1 350 ? -5.482 23.767 9.676 1.00 68.81 350 PRO A C 1
ATOM 2598 O O . PRO A 1 350 ? -5.477 22.568 9.967 1.00 68.81 350 PRO A O 1
ATOM 2601 N N . THR A 1 351 ? -4.477 24.589 9.985 1.00 57.41 351 THR A N 1
ATOM 2602 C CA . THR A 1 351 ? -3.269 24.190 10.727 1.00 57.41 351 THR A CA 1
ATOM 2603 C C . THR A 1 351 ? -3.542 24.003 12.221 1.00 57.41 351 THR A C 1
ATOM 2605 O O . THR A 1 351 ? -2.811 23.295 12.909 1.00 57.41 351 THR A O 1
ATOM 2608 N N . GLU A 1 352 ? -4.623 24.598 12.732 1.00 53.16 352 GLU A N 1
ATOM 2609 C CA . GLU A 1 352 ? -5.009 24.552 14.140 1.00 53.16 352 GLU A CA 1
ATOM 2610 C C . GLU A 1 352 ? -6.098 23.502 14.399 1.00 53.16 352 GLU A C 1
ATOM 2612 O O . GLU A 1 352 ? -7.282 23.818 14.492 1.00 53.16 352 GLU A O 1
ATOM 2617 N N . ALA A 1 353 ? -5.706 22.236 14.557 1.00 50.78 353 ALA A N 1
ATOM 2618 C CA . ALA A 1 353 ? -6.552 21.245 15.228 1.00 50.78 353 ALA A CA 1
ATOM 2619 C C . ALA 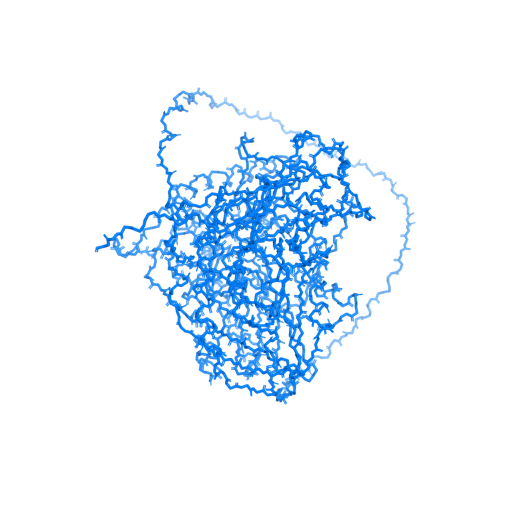A 1 353 ? -5.718 20.139 15.899 1.00 50.78 353 ALA A C 1
ATOM 2621 O O . ALA A 1 353 ? -5.742 18.995 15.474 1.00 50.78 353 ALA A O 1
ATOM 2622 N N . ALA A 1 354 ? -4.979 20.515 16.947 1.00 56.12 354 ALA A N 1
ATOM 2623 C CA . ALA A 1 354 ? -4.576 19.741 18.135 1.00 56.12 354 ALA A CA 1
ATOM 2624 C C . ALA A 1 354 ? -3.966 18.304 18.035 1.00 56.12 354 ALA A C 1
ATOM 2626 O O . ALA A 1 354 ? -3.481 17.824 19.060 1.00 56.12 354 ALA A O 1
ATOM 2627 N N . ILE A 1 355 ? -3.877 17.639 16.874 1.00 62.16 355 ILE A N 1
ATOM 2628 C CA . ILE A 1 355 ? -3.037 16.442 16.657 1.00 62.16 355 ILE A CA 1
ATOM 2629 C C . ILE A 1 355 ? -1.801 16.831 15.828 1.00 62.16 355 ILE A C 1
ATOM 2631 O O . ILE A 1 355 ? -1.963 17.404 14.753 1.00 62.16 355 ILE A O 1
ATOM 2635 N N . PRO A 1 356 ? -0.573 16.530 16.296 1.00 56.00 356 PRO A N 1
ATOM 2636 C CA . PRO A 1 356 ? 0.653 16.747 15.528 1.00 56.00 356 PRO A CA 1
ATOM 2637 C C . PRO A 1 356 ? 0.730 15.844 14.293 1.00 56.00 356 PRO A C 1
ATOM 2639 O O . PRO A 1 356 ? 0.430 14.658 14.395 1.00 56.00 356 PRO A O 1
ATOM 2642 N N . GLY A 1 357 ? 1.231 16.378 13.179 1.00 59.56 357 GLY A N 1
ATOM 2643 C CA . GLY A 1 357 ? 1.417 15.650 11.924 1.00 59.56 357 GLY A CA 1
ATOM 2644 C C . GLY A 1 357 ? 0.441 16.133 10.860 1.00 59.56 357 GLY A C 1
ATOM 2645 O O . GLY A 1 357 ? -0.684 16.518 11.165 1.00 59.56 357 GLY A O 1
ATOM 2646 N N . ASP A 1 358 ? 0.867 16.122 9.602 1.00 71.00 358 ASP A N 1
ATOM 2647 C CA . ASP A 1 358 ? 0.106 16.568 8.427 1.00 71.00 358 ASP A CA 1
ATOM 2648 C C . ASP A 1 358 ? -1.127 15.681 8.105 1.00 71.00 358 ASP A C 1
ATOM 2650 O O . ASP A 1 358 ? -1.536 15.500 6.961 1.00 71.00 358 ASP A O 1
ATOM 2654 N N . TYR A 1 359 ? -1.775 15.123 9.126 1.00 86.94 359 TYR A N 1
ATOM 2655 C CA . TYR A 1 359 ? -2.907 14.209 9.036 1.00 86.94 359 TYR A CA 1
ATOM 2656 C C . TYR A 1 359 ? -4.150 14.860 8.441 1.00 86.94 359 TYR A C 1
ATOM 2658 O O . TYR A 1 359 ? -4.870 14.223 7.679 1.00 86.94 359 TYR A O 1
ATOM 2666 N N . ASN A 1 360 ? -4.378 16.148 8.707 1.00 87.00 360 ASN A N 1
ATOM 2667 C CA . ASN A 1 360 ? -5.458 16.878 8.045 1.00 87.00 360 ASN A CA 1
ATOM 2668 C C . ASN A 1 360 ? -5.221 16.944 6.529 1.00 87.00 360 ASN A C 1
ATOM 2670 O O . ASN A 1 360 ? -6.179 16.836 5.766 1.00 87.00 360 ASN A O 1
ATOM 2674 N N . LYS A 1 361 ? -3.955 17.068 6.091 1.00 89.50 361 LYS A N 1
ATOM 2675 C CA . LYS A 1 361 ? -3.600 17.036 4.667 1.00 89.50 361 LYS A CA 1
ATOM 2676 C C . LYS A 1 361 ? -3.862 15.651 4.078 1.00 89.50 361 LYS A C 1
ATOM 2678 O O . LYS A 1 361 ? -4.450 15.565 3.006 1.00 89.50 361 LYS A O 1
ATOM 2683 N N . LEU A 1 362 ? -3.506 14.580 4.798 1.00 91.19 362 LEU A N 1
ATOM 2684 C CA . LEU A 1 362 ? -3.838 13.204 4.401 1.00 91.19 362 LEU A CA 1
ATOM 2685 C C . LEU A 1 362 ? -5.344 13.018 4.208 1.00 91.19 362 LEU A C 1
ATOM 2687 O O . LEU A 1 362 ? -5.786 12.556 3.158 1.00 91.19 362 LEU A O 1
ATOM 2691 N N . GLU A 1 363 ? -6.134 13.374 5.221 1.00 91.81 363 GLU A N 1
ATOM 2692 C CA . GLU A 1 363 ? -7.583 13.209 5.183 1.00 91.81 363 GLU A CA 1
ATOM 2693 C C . GLU A 1 363 ? -8.223 14.005 4.034 1.00 91.81 363 GLU A C 1
ATOM 2695 O O . GLU A 1 363 ? -9.105 13.484 3.351 1.00 91.81 363 GLU A O 1
ATOM 2700 N N . GLU A 1 364 ? -7.777 15.241 3.796 1.00 93.12 364 GLU A N 1
ATOM 2701 C CA . GLU A 1 364 ? -8.289 16.081 2.709 1.00 93.12 364 GLU A CA 1
ATOM 2702 C C . GLU A 1 364 ? -7.875 15.572 1.325 1.00 93.12 364 GLU A C 1
ATOM 2704 O O . GLU A 1 364 ? -8.698 15.524 0.411 1.00 93.12 364 GLU A O 1
ATOM 2709 N N . ALA A 1 365 ? -6.631 15.119 1.165 1.00 94.25 365 ALA A N 1
ATOM 2710 C CA . ALA A 1 365 ? -6.185 14.474 -0.065 1.00 94.25 365 ALA A CA 1
ATOM 2711 C C . ALA A 1 365 ? -7.035 13.226 -0.378 1.00 94.25 365 ALA A C 1
ATOM 2713 O O . ALA A 1 365 ? -7.496 13.043 -1.508 1.00 94.25 365 ALA A O 1
ATOM 2714 N N . GLY A 1 366 ? -7.342 12.423 0.648 1.00 96.00 366 GLY A N 1
ATOM 2715 C CA . GLY A 1 366 ? -8.266 11.297 0.535 1.00 96.00 366 GLY A CA 1
ATOM 2716 C C . GLY A 1 366 ? -9.689 11.716 0.148 1.00 96.00 366 GLY A C 1
ATOM 2717 O O . GLY A 1 366 ? -10.309 11.056 -0.685 1.00 96.00 366 GLY A O 1
ATOM 2718 N N . ASN A 1 367 ? -10.208 12.825 0.692 1.00 95.94 367 ASN A N 1
ATOM 2719 C CA . ASN A 1 367 ? -11.525 13.358 0.319 1.00 95.94 367 ASN A CA 1
ATOM 2720 C C . ASN A 1 367 ? -11.590 13.721 -1.169 1.00 95.94 367 ASN A C 1
ATOM 2722 O O . ASN A 1 367 ? -12.573 13.385 -1.830 1.00 95.94 367 ASN A O 1
ATOM 2726 N N . ARG A 1 368 ? -10.548 14.366 -1.710 1.00 96.12 368 ARG A N 1
ATOM 2727 C CA . ARG A 1 368 ? -10.475 14.708 -3.141 1.00 96.12 368 ARG A CA 1
ATOM 2728 C C . ARG A 1 368 ? -10.466 13.460 -4.018 1.00 96.12 368 ARG A C 1
ATOM 2730 O O . ARG A 1 368 ? -11.230 13.387 -4.978 1.00 96.12 368 ARG A O 1
ATOM 2737 N N . ALA A 1 369 ? -9.670 12.453 -3.655 1.00 97.44 369 ALA A N 1
ATOM 2738 C CA . ALA A 1 369 ? -9.645 11.181 -4.374 1.00 97.44 369 ALA A CA 1
ATOM 2739 C C . ALA A 1 369 ? -11.019 10.487 -4.341 1.00 97.44 369 ALA A C 1
ATOM 2741 O O . ALA A 1 369 ? -11.522 10.040 -5.374 1.00 97.44 369 ALA A O 1
ATOM 2742 N N . ALA A 1 370 ? -11.665 10.452 -3.172 1.00 97.38 370 ALA A N 1
ATOM 2743 C CA . ALA A 1 370 ? -12.990 9.866 -3.007 1.00 97.38 370 ALA A CA 1
ATOM 2744 C C . ALA A 1 370 ? -14.067 10.589 -3.824 1.00 97.38 370 ALA A C 1
ATOM 2746 O O . ALA A 1 370 ? -14.914 9.929 -4.427 1.00 97.38 370 ALA A O 1
ATOM 2747 N N . ASP A 1 371 ? -14.024 11.922 -3.878 1.00 96.44 371 ASP A N 1
ATOM 2748 C CA . ASP A 1 371 ? -14.969 12.729 -4.650 1.00 96.44 371 ASP A CA 1
ATOM 2749 C C . ASP A 1 371 ? -14.924 12.379 -6.143 1.00 96.44 371 ASP A C 1
ATOM 2751 O O . ASP A 1 371 ? -15.969 12.121 -6.747 1.00 96.44 371 ASP A O 1
ATOM 2755 N N . VAL A 1 372 ? -13.720 12.284 -6.719 1.00 97.50 372 VAL A N 1
ATOM 2756 C CA . VAL A 1 372 ? -13.526 11.906 -8.126 1.00 97.50 372 VAL A CA 1
ATOM 2757 C C . VAL A 1 372 ? -13.982 10.466 -8.371 1.00 97.50 372 VAL A C 1
ATOM 2759 O O . VAL A 1 372 ? -14.831 10.222 -9.234 1.00 97.50 372 VAL A O 1
ATOM 2762 N N . VAL A 1 373 ? -13.470 9.512 -7.585 1.00 98.25 373 VAL A N 1
ATOM 2763 C CA . VAL A 1 373 ? -13.730 8.076 -7.773 1.00 98.25 373 VAL A CA 1
ATOM 2764 C C . VAL A 1 373 ? -15.216 7.754 -7.645 1.00 98.25 373 VAL A C 1
ATOM 2766 O O . VAL A 1 373 ? -15.799 7.130 -8.532 1.00 98.25 373 VAL A O 1
ATOM 2769 N N . VAL A 1 374 ? -15.860 8.191 -6.562 1.00 96.81 374 VAL A N 1
ATOM 2770 C CA . VAL A 1 374 ? -17.239 7.787 -6.256 1.00 96.81 374 VAL A CA 1
ATOM 2771 C C . VAL A 1 374 ? -18.233 8.407 -7.233 1.00 96.81 374 VAL A C 1
ATOM 2773 O O . VAL A 1 374 ? -19.167 7.723 -7.659 1.00 96.81 374 VAL A O 1
ATOM 2776 N N . LYS A 1 375 ? -18.016 9.658 -7.663 1.00 96.50 375 LYS A N 1
ATOM 2777 C CA . LYS A 1 375 ? -18.809 10.264 -8.745 1.00 96.50 375 LYS A CA 1
ATOM 2778 C C . LYS A 1 375 ? -18.622 9.509 -10.058 1.00 96.50 375 LYS A C 1
ATOM 2780 O O . LYS A 1 375 ? -19.609 9.236 -10.741 1.00 96.50 375 LYS A O 1
ATOM 2785 N N . GLY A 1 376 ? -17.381 9.150 -10.384 1.00 96.88 376 GLY A N 1
ATOM 2786 C CA . GLY A 1 376 ? -17.028 8.460 -11.621 1.00 96.88 376 GLY A CA 1
ATOM 2787 C C . GLY A 1 376 ? -17.653 7.072 -11.761 1.00 96.88 376 GLY A C 1
ATOM 2788 O O . GLY A 1 376 ? -18.080 6.698 -12.851 1.00 96.88 376 GLY A O 1
ATOM 2789 N N . ILE A 1 377 ? -17.778 6.324 -10.660 1.00 97.25 377 ILE A N 1
ATOM 2790 C CA . ILE A 1 377 ? -18.287 4.943 -10.696 1.00 97.25 377 ILE A CA 1
ATOM 2791 C C . ILE A 1 377 ? -19.787 4.797 -10.393 1.00 97.25 377 ILE A C 1
ATOM 2793 O O . ILE A 1 377 ? -20.318 3.680 -10.372 1.00 97.25 377 ILE A O 1
ATOM 2797 N N . ALA A 1 378 ? -20.488 5.902 -10.120 1.00 94.88 378 ALA A N 1
ATOM 2798 C CA . ALA A 1 378 ? -21.886 5.872 -9.687 1.00 94.88 378 ALA A CA 1
ATOM 2799 C C . ALA A 1 378 ? -22.841 5.313 -10.758 1.00 94.88 378 ALA A C 1
ATOM 2801 O O . ALA A 1 378 ? -23.826 4.658 -10.417 1.00 94.88 378 ALA A O 1
ATOM 2802 N N . ALA A 1 379 ? -22.545 5.560 -12.038 1.00 91.94 379 ALA A N 1
ATOM 2803 C CA . ALA A 1 379 ? -23.411 5.238 -13.174 1.00 91.94 379 ALA A CA 1
ATOM 2804 C C . ALA A 1 379 ? -22.798 4.213 -14.148 1.00 91.94 379 ALA A C 1
ATOM 2806 O O . ALA A 1 379 ? -23.159 4.201 -15.325 1.00 91.94 379 ALA A O 1
ATOM 2807 N N . LEU A 1 380 ? -21.869 3.371 -13.678 1.00 96.56 380 LEU A N 1
ATOM 2808 C CA . LEU A 1 380 ? -21.251 2.339 -14.514 1.00 96.56 380 LEU A CA 1
ATOM 2809 C C . LEU A 1 380 ? -22.276 1.326 -15.025 1.00 96.56 380 LEU A C 1
ATOM 2811 O O . LEU A 1 380 ? -23.161 0.873 -14.294 1.00 96.56 380 LEU A O 1
ATOM 2815 N N . GLU A 1 381 ? -22.101 0.920 -16.279 1.00 96.00 381 GLU A N 1
ATOM 2816 C CA . GLU A 1 381 ? -22.749 -0.274 -16.798 1.00 96.00 381 GLU A CA 1
ATOM 2817 C C . GLU A 1 381 ? -22.068 -1.512 -16.204 1.00 96.00 381 GLU A C 1
ATOM 2819 O O . GLU A 1 381 ? -20.863 -1.709 -16.362 1.00 96.00 381 GLU A O 1
ATOM 2824 N N . MET A 1 382 ? -22.854 -2.340 -15.515 1.00 97.81 382 MET A N 1
ATOM 2825 C CA . MET A 1 382 ? -22.356 -3.532 -14.834 1.00 97.81 382 MET A CA 1
ATOM 2826 C C . MET A 1 382 ? -22.552 -4.778 -15.706 1.00 97.81 382 MET A C 1
ATOM 2828 O O . MET A 1 382 ? -23.673 -5.078 -16.126 1.00 97.81 382 MET A O 1
ATOM 2832 N N . LYS A 1 383 ? -21.474 -5.528 -15.929 1.00 98.12 383 LYS A N 1
ATOM 2833 C CA . LYS A 1 383 ? -21.400 -6.770 -16.709 1.00 98.12 383 LYS A CA 1
ATOM 2834 C C . LYS A 1 383 ? -21.248 -7.978 -15.772 1.00 98.12 383 LYS A C 1
ATOM 2836 O O . LYS A 1 383 ? -20.659 -7.854 -14.700 1.00 98.12 383 LYS A O 1
ATOM 2841 N N . ASP A 1 384 ? -21.773 -9.134 -16.175 1.00 97.62 384 ASP A N 1
ATOM 2842 C CA . ASP A 1 384 ? -21.754 -10.370 -15.364 1.00 97.62 384 ASP A CA 1
ATOM 2843 C C . ASP A 1 384 ? -20.569 -11.288 -15.709 1.00 97.62 384 ASP A C 1
ATOM 2845 O O . ASP A 1 384 ? -20.097 -12.060 -14.874 1.00 97.62 384 ASP A O 1
ATOM 2849 N N . GLU A 1 385 ? -20.081 -11.189 -16.945 1.00 97.94 385 GLU A N 1
ATOM 2850 C CA . GLU A 1 385 ? -18.979 -11.988 -17.475 1.00 97.94 385 GLU A CA 1
ATOM 2851 C C . GLU A 1 385 ? -17.757 -11.110 -17.751 1.00 97.94 385 GLU A C 1
ATOM 2853 O O . GLU A 1 385 ? -17.875 -9.919 -18.068 1.00 97.94 385 GLU A O 1
ATOM 2858 N N . ILE A 1 386 ? -16.572 -11.699 -17.627 1.00 98.12 386 ILE A N 1
ATOM 2859 C CA . ILE A 1 386 ? -15.286 -11.033 -17.818 1.00 98.12 386 ILE A CA 1
ATOM 2860 C C . ILE A 1 386 ? -14.282 -11.994 -18.457 1.00 98.12 386 ILE A C 1
ATOM 2862 O O . ILE A 1 386 ? -14.388 -13.207 -18.295 1.00 98.12 386 ILE A O 1
ATOM 2866 N N . VAL A 1 387 ? -13.291 -11.445 -19.158 1.00 97.69 387 VAL A N 1
ATOM 2867 C CA . VAL A 1 387 ? -12.082 -12.182 -19.545 1.00 97.69 387 VAL A CA 1
ATOM 2868 C C . VAL A 1 387 ? -10.977 -11.807 -18.567 1.00 97.69 387 VAL A C 1
ATOM 2870 O O . VAL A 1 387 ? -10.687 -10.619 -18.416 1.00 97.69 387 VAL A O 1
ATOM 2873 N N . LEU A 1 388 ? -10.374 -12.799 -17.918 1.00 97.50 388 LEU A N 1
ATOM 2874 C CA . LEU A 1 388 ? -9.179 -12.622 -17.099 1.00 97.50 388 LEU A CA 1
ATOM 2875 C C . LEU A 1 388 ? -7.997 -13.295 -17.776 1.00 97.50 388 LEU A C 1
ATOM 2877 O O . LEU A 1 388 ? -8.153 -14.334 -18.410 1.00 97.50 388 LEU A O 1
ATOM 2881 N N . ASP A 1 389 ? -6.835 -12.678 -17.646 1.00 95.88 389 ASP A N 1
ATOM 2882 C CA . ASP A 1 389 ? -5.569 -13.251 -18.076 1.00 95.88 389 ASP A CA 1
ATOM 2883 C C . ASP A 1 389 ? -4.443 -12.624 -17.259 1.00 95.88 389 ASP A C 1
ATOM 2885 O O . ASP A 1 389 ? -4.543 -11.463 -16.857 1.00 95.88 389 ASP A O 1
ATOM 2889 N N . ALA A 1 390 ? -3.376 -13.364 -17.010 1.00 96.50 390 ALA A N 1
ATOM 2890 C CA . ALA A 1 390 ? -2.181 -12.839 -16.381 1.00 96.50 390 ALA A CA 1
ATOM 2891 C C . ALA A 1 390 ? -0.981 -13.652 -16.845 1.00 96.50 390 ALA A C 1
ATOM 2893 O O . ALA A 1 390 ? -1.037 -14.876 -16.883 1.00 96.50 390 ALA A O 1
ATOM 2894 N N . ALA A 1 391 ? 0.102 -12.958 -17.173 1.00 96.06 391 ALA A N 1
ATOM 2895 C CA . ALA A 1 391 ? 1.346 -13.581 -17.586 1.00 96.06 391 ALA A CA 1
ATOM 2896 C C . ALA A 1 391 ? 2.522 -12.752 -17.071 1.00 96.06 391 ALA A C 1
ATOM 2898 O O . ALA A 1 391 ? 2.635 -11.551 -17.356 1.00 96.06 391 ALA A O 1
ATOM 2899 N N . MET A 1 392 ? 3.402 -13.395 -16.312 1.00 94.94 392 MET A N 1
ATOM 2900 C CA . MET A 1 392 ? 4.564 -12.780 -15.685 1.00 94.94 392 MET A CA 1
ATOM 2901 C C . MET A 1 392 ? 5.827 -13.405 -16.261 1.00 94.94 392 MET A C 1
ATOM 2903 O O . MET A 1 392 ? 5.902 -14.612 -16.467 1.00 94.94 392 MET A O 1
ATOM 2907 N N . THR A 1 393 ? 6.855 -12.597 -16.490 1.00 95.44 393 THR A N 1
ATOM 2908 C CA . THR A 1 393 ? 8.136 -13.118 -16.962 1.00 95.44 393 THR A CA 1
ATOM 2909 C C . THR A 1 393 ? 9.309 -12.459 -16.268 1.00 95.44 393 THR A C 1
ATOM 2911 O O . THR A 1 393 ? 9.241 -11.305 -15.840 1.00 95.44 393 THR A O 1
ATOM 2914 N N . ARG A 1 394 ? 10.400 -13.216 -16.154 1.00 96.75 394 ARG A N 1
ATOM 2915 C CA . ARG A 1 394 ? 11.665 -12.734 -15.610 1.00 96.75 394 ARG A CA 1
ATOM 2916 C C . ARG A 1 394 ? 12.589 -12.342 -16.749 1.00 96.75 394 ARG A C 1
ATOM 2918 O O . ARG A 1 394 ? 12.807 -13.119 -17.677 1.00 96.75 394 ARG A O 1
ATOM 2925 N N . ILE A 1 395 ? 13.168 -11.155 -16.644 1.00 97.00 395 ILE A N 1
ATOM 2926 C CA . ILE A 1 395 ? 14.114 -10.616 -17.622 1.00 97.00 395 ILE A CA 1
ATOM 2927 C C . ILE A 1 395 ? 15.479 -10.389 -16.964 1.00 97.00 395 ILE A C 1
ATOM 2929 O O . ILE A 1 395 ? 15.528 -10.016 -15.788 1.00 97.00 395 ILE A O 1
ATOM 2933 N N . PRO A 1 396 ? 16.588 -10.622 -17.684 1.00 97.12 396 PRO A N 1
ATOM 2934 C CA . PRO A 1 396 ? 17.918 -10.333 -17.170 1.00 97.12 396 PRO A CA 1
ATOM 2935 C C . PRO A 1 396 ? 18.187 -8.823 -17.165 1.00 97.12 396 PRO A C 1
ATOM 2937 O O . PRO A 1 396 ? 17.701 -8.089 -18.017 1.00 97.12 396 PRO A O 1
ATOM 2940 N N . LEU A 1 397 ? 19.010 -8.361 -16.230 1.00 96.38 397 LEU A N 1
ATOM 2941 C CA . LEU A 1 397 ? 19.542 -7.001 -16.182 1.00 96.38 397 LEU A CA 1
ATOM 2942 C C . LEU A 1 397 ? 21.069 -7.067 -16.251 1.00 96.38 397 LEU A C 1
ATOM 2944 O O . LEU A 1 397 ? 21.699 -7.943 -15.658 1.00 96.38 397 LEU A O 1
ATOM 2948 N N . GLY A 1 398 ? 21.667 -6.152 -17.005 1.00 95.12 398 GLY A N 1
ATOM 2949 C CA . GLY A 1 398 ? 23.111 -6.108 -17.190 1.00 95.12 398 GLY A CA 1
ATOM 2950 C C . GLY A 1 398 ? 23.512 -5.233 -18.365 1.00 95.12 398 GLY A C 1
ATOM 2951 O O . GLY A 1 398 ? 22.709 -4.957 -19.260 1.00 95.12 398 GLY A O 1
ATOM 2952 N N . LEU A 1 399 ? 24.776 -4.810 -18.378 1.00 95.19 399 LEU A N 1
ATOM 2953 C CA . LEU A 1 399 ? 25.267 -3.870 -19.385 1.00 95.19 399 LEU A CA 1
ATOM 2954 C C . LEU A 1 399 ? 25.168 -4.418 -20.815 1.00 95.19 399 LEU A C 1
ATOM 2956 O O . LEU A 1 399 ? 24.789 -3.693 -21.735 1.00 95.19 399 LEU A O 1
ATOM 2960 N N . ASP A 1 400 ? 25.473 -5.706 -20.994 1.00 92.19 400 ASP A N 1
ATOM 2961 C CA . ASP A 1 400 ? 25.383 -6.392 -22.284 1.00 92.19 400 ASP A CA 1
ATOM 2962 C C . ASP A 1 400 ? 23.931 -6.512 -22.764 1.00 92.19 400 ASP A C 1
ATOM 2964 O O . ASP A 1 400 ? 23.668 -6.392 -23.960 1.00 92.19 400 ASP A O 1
ATOM 2968 N N . LYS A 1 401 ? 22.986 -6.693 -21.833 1.00 94.50 401 LYS A N 1
ATOM 2969 C CA . LYS A 1 401 ? 21.547 -6.786 -22.126 1.00 94.50 401 LYS A CA 1
ATOM 2970 C C . LYS A 1 401 ? 20.970 -5.455 -22.578 1.00 94.50 401 LYS A C 1
ATOM 2972 O O . LYS A 1 401 ? 20.156 -5.419 -23.494 1.00 94.50 401 LYS A O 1
ATOM 2977 N N . MET A 1 402 ? 21.432 -4.366 -21.970 1.00 95.44 402 MET A N 1
ATOM 2978 C CA . MET A 1 402 ? 20.999 -3.005 -22.293 1.00 95.44 402 MET A CA 1
ATOM 2979 C C . MET A 1 402 ? 21.712 -2.418 -23.519 1.00 95.44 402 MET A C 1
ATOM 2981 O O . MET A 1 402 ? 21.415 -1.299 -23.926 1.00 95.44 402 MET A O 1
ATOM 2985 N N . GLY A 1 403 ? 22.643 -3.159 -24.131 1.00 94.25 403 GLY A N 1
ATOM 2986 C CA . GLY A 1 403 ? 23.317 -2.732 -25.356 1.00 94.25 403 GLY A CA 1
ATOM 2987 C C . GLY A 1 403 ? 24.289 -1.570 -25.149 1.00 94.25 403 GLY A C 1
ATOM 2988 O O . GLY A 1 403 ? 24.424 -0.720 -26.033 1.00 94.25 403 GLY A O 1
ATOM 2989 N N . TYR A 1 404 ? 24.955 -1.506 -23.993 1.00 95.62 404 TYR A N 1
ATOM 2990 C CA . TYR A 1 404 ? 26.030 -0.538 -23.780 1.00 95.62 404 TYR A CA 1
ATOM 2991 C C . TYR A 1 404 ? 27.259 -0.863 -24.637 1.00 95.62 404 TYR A C 1
ATOM 2993 O O . TYR A 1 404 ? 27.718 -2.006 -24.706 1.00 95.62 404 TYR A O 1
ATOM 3001 N N . GLY A 1 405 ? 27.812 0.164 -25.280 1.00 91.44 405 GLY A N 1
ATOM 3002 C CA . GLY A 1 405 ? 29.109 0.116 -25.940 1.00 91.44 405 GLY A CA 1
ATOM 3003 C C . GLY A 1 405 ? 30.271 0.131 -24.943 1.00 91.44 405 GLY A C 1
ATOM 3004 O O . GLY A 1 405 ? 30.118 0.450 -23.762 1.00 91.44 405 GLY A O 1
ATOM 3005 N N . GLU A 1 406 ? 31.471 -0.193 -25.429 1.00 87.31 406 GLU A N 1
ATOM 3006 C CA . GLU A 1 406 ? 32.687 -0.162 -24.612 1.00 87.31 406 GLU A CA 1
ATOM 3007 C C . GLU A 1 406 ? 32.920 1.242 -24.025 1.00 87.31 406 GLU A C 1
ATOM 3009 O O . GLU A 1 406 ? 33.046 2.222 -24.759 1.00 87.31 406 GLU A O 1
ATOM 3014 N N . GLY A 1 407 ? 32.973 1.333 -22.693 1.00 84.31 407 GLY A N 1
ATOM 3015 C CA . GLY A 1 407 ? 33.223 2.582 -21.966 1.00 84.31 407 GLY A CA 1
ATOM 3016 C C . GLY A 1 407 ? 32.034 3.545 -21.865 1.00 84.31 407 GLY A C 1
ATOM 3017 O O . GLY A 1 407 ? 32.194 4.599 -21.259 1.00 84.31 407 GLY A O 1
ATOM 3018 N N . GLU A 1 408 ? 30.862 3.201 -22.411 1.00 89.94 408 GLU A N 1
ATOM 3019 C CA . GLU A 1 408 ? 29.667 4.061 -22.381 1.00 89.94 408 GLU A CA 1
ATOM 3020 C C . GLU A 1 408 ? 29.086 4.202 -20.964 1.00 89.94 408 GLU A C 1
ATOM 3022 O O . GLU A 1 408 ? 28.818 5.308 -20.510 1.00 89.94 408 GLU A O 1
ATOM 3027 N N . PHE A 1 409 ? 28.963 3.087 -20.239 1.00 91.56 409 PHE A N 1
ATOM 3028 C CA . PHE A 1 409 ? 28.636 3.039 -18.812 1.00 91.56 409 PHE A CA 1
ATOM 3029 C C . PHE A 1 409 ? 29.449 1.900 -18.190 1.00 91.56 409 PHE A C 1
ATOM 3031 O O . PHE A 1 409 ? 29.102 0.729 -18.304 1.00 91.56 409 PHE A O 1
ATOM 3038 N N . ALA A 1 410 ? 30.604 2.226 -17.606 1.00 87.50 410 ALA A N 1
ATOM 3039 C CA . ALA A 1 410 ? 31.645 1.245 -17.271 1.00 87.50 410 ALA A CA 1
ATOM 3040 C C . ALA A 1 410 ? 31.454 0.537 -15.911 1.00 87.50 410 ALA A C 1
ATOM 3042 O O . ALA A 1 410 ? 32.404 -0.023 -15.360 1.00 87.50 410 ALA A O 1
ATOM 3043 N N . TRP A 1 411 ? 30.244 0.565 -15.353 1.00 93.38 411 TRP A N 1
ATOM 3044 C CA . TRP A 1 411 ? 29.942 0.041 -14.022 1.00 93.38 411 TRP A CA 1
ATOM 3045 C C . TRP A 1 411 ? 29.311 -1.356 -14.124 1.00 93.38 411 TRP A C 1
ATOM 3047 O O . TRP A 1 411 ? 28.093 -1.492 -14.187 1.00 93.38 411 TRP A O 1
ATOM 3057 N N . GLU A 1 412 ? 30.151 -2.400 -14.176 1.00 92.31 412 GLU A N 1
ATOM 3058 C CA . GLU A 1 412 ? 29.761 -3.802 -14.460 1.00 92.31 412 GLU A CA 1
ATOM 3059 C C . GLU A 1 412 ? 28.589 -4.316 -13.607 1.00 92.31 412 GLU A C 1
ATOM 3061 O O . GLU A 1 412 ? 27.737 -5.049 -14.103 1.00 92.31 412 GLU A O 1
ATOM 3066 N N . TYR A 1 413 ? 28.538 -3.912 -12.337 1.00 94.50 413 TYR A N 1
ATOM 3067 C CA . TYR A 1 413 ? 27.534 -4.351 -11.364 1.00 94.50 413 TYR A CA 1
ATOM 3068 C C . TYR A 1 413 ? 26.452 -3.295 -11.093 1.00 94.50 413 TYR A C 1
ATOM 3070 O O . TYR A 1 413 ? 25.709 -3.427 -10.122 1.00 94.50 413 TYR A O 1
ATOM 3078 N N . GLY A 1 414 ? 26.375 -2.261 -11.937 1.00 94.75 414 GLY A N 1
ATOM 3079 C CA . GLY A 1 414 ? 25.533 -1.080 -11.761 1.00 94.75 414 GLY A CA 1
ATOM 3080 C C . GLY A 1 414 ? 26.195 0.012 -10.913 1.00 94.75 414 GLY A C 1
ATOM 3081 O O . GLY A 1 414 ? 27.291 -0.164 -10.367 1.00 94.75 414 GLY A O 1
ATOM 3082 N N . ALA A 1 415 ? 25.525 1.157 -10.808 1.00 93.12 415 ALA A N 1
ATOM 3083 C CA . ALA A 1 415 ? 25.941 2.287 -9.985 1.00 93.12 415 ALA A CA 1
ATOM 3084 C C . ALA A 1 415 ? 24.743 3.169 -9.592 1.00 93.12 415 ALA A C 1
ATOM 3086 O O . ALA A 1 415 ? 23.685 3.100 -10.204 1.00 93.12 415 ALA A O 1
ATOM 3087 N N . VAL A 1 416 ? 24.911 4.023 -8.586 1.00 90.38 416 VAL A N 1
ATOM 3088 C CA . VAL A 1 416 ? 23.877 4.949 -8.081 1.00 90.38 416 VAL A CA 1
ATOM 3089 C C . VAL A 1 416 ? 24.486 6.316 -7.794 1.00 90.38 416 VAL A C 1
ATOM 3091 O O . VAL A 1 416 ? 25.706 6.472 -7.801 1.00 90.38 416 VAL A O 1
ATOM 3094 N N . TYR A 1 417 ? 23.650 7.321 -7.551 1.00 86.19 417 TYR A N 1
ATOM 3095 C CA . TYR A 1 417 ? 24.059 8.695 -7.257 1.00 86.19 417 TYR A CA 1
ATOM 3096 C C . TYR A 1 417 ? 24.961 9.292 -8.347 1.00 86.19 417 TYR A C 1
ATOM 3098 O O . TYR A 1 417 ? 25.846 10.100 -8.068 1.00 86.19 417 TYR A O 1
ATOM 3106 N N . CYS A 1 418 ? 24.736 8.878 -9.598 1.00 84.94 418 CYS A N 1
ATOM 3107 C CA . CYS A 1 418 ? 25.383 9.446 -10.773 1.00 84.94 418 CYS A CA 1
ATOM 3108 C C . CYS A 1 418 ? 25.152 10.958 -10.834 1.00 84.94 418 CYS A C 1
ATOM 3110 O O . CYS A 1 418 ? 24.031 11.425 -10.651 1.00 84.94 418 CYS A O 1
ATOM 3112 N N . GLY A 1 419 ? 26.228 11.712 -11.072 1.00 71.12 419 GLY A N 1
ATOM 3113 C CA . GLY A 1 419 ? 26.211 13.176 -11.029 1.00 71.12 419 GLY A CA 1
ATOM 3114 C C . GLY A 1 419 ? 26.440 13.801 -9.651 1.00 71.12 419 GLY A C 1
ATOM 3115 O O . GLY A 1 419 ? 26.150 14.982 -9.493 1.00 71.12 419 GLY A O 1
ATOM 3116 N N . GLY A 1 420 ? 26.943 13.045 -8.662 1.00 54.81 420 GLY A N 1
ATOM 3117 C CA . GLY A 1 420 ? 27.104 13.472 -7.265 1.00 54.81 420 GLY A CA 1
ATOM 3118 C C . GLY A 1 420 ? 27.508 14.943 -7.064 1.00 54.81 420 GLY A C 1
ATOM 3119 O O . GLY A 1 420 ? 28.658 15.319 -7.286 1.00 54.81 420 GLY A O 1
ATOM 3120 N N . GLY A 1 421 ? 26.554 15.761 -6.603 1.00 52.75 421 GLY A N 1
ATOM 3121 C CA . GLY A 1 421 ? 26.758 17.178 -6.276 1.00 52.75 421 GLY A CA 1
ATOM 3122 C C . GLY A 1 421 ? 26.570 18.174 -7.427 1.00 52.75 421 GLY A C 1
ATOM 3123 O O . GLY A 1 421 ? 26.836 19.358 -7.233 1.00 52.75 421 GLY A O 1
ATOM 3124 N N . ILE A 1 422 ? 26.123 17.738 -8.605 1.00 52.19 422 ILE A N 1
ATOM 3125 C CA . ILE A 1 422 ? 25.744 18.633 -9.703 1.00 52.19 422 ILE A CA 1
ATOM 3126 C C . ILE A 1 422 ? 24.272 19.012 -9.508 1.00 52.19 422 ILE A C 1
ATOM 3128 O O . ILE A 1 422 ? 23.385 18.171 -9.657 1.00 52.19 422 ILE A O 1
ATOM 3132 N N . GLU A 1 423 ? 24.001 20.273 -9.158 1.00 58.59 423 GLU A N 1
ATOM 3133 C CA . GLU A 1 423 ? 22.650 20.830 -9.272 1.00 58.59 423 GLU A CA 1
ATOM 3134 C C . GLU A 1 423 ? 22.230 20.759 -10.743 1.00 58.59 423 GLU A C 1
ATOM 3136 O O . GLU A 1 423 ? 22.771 21.464 -11.598 1.00 58.59 423 GLU A O 1
ATOM 3141 N N . ALA A 1 424 ? 21.287 19.872 -11.049 1.00 69.38 424 ALA A N 1
ATOM 3142 C CA . ALA A 1 424 ? 20.686 19.821 -12.367 1.00 69.38 424 ALA A CA 1
ATOM 3143 C C . ALA A 1 424 ? 19.743 21.018 -12.518 1.00 69.38 424 ALA A C 1
ATOM 3145 O O . ALA A 1 424 ? 18.770 21.141 -11.768 1.00 69.38 424 ALA A O 1
ATOM 3146 N N . ALA A 1 425 ? 20.052 21.902 -13.465 1.00 73.75 425 ALA A N 1
ATOM 3147 C CA . ALA A 1 425 ? 19.261 23.101 -13.710 1.00 73.75 425 ALA A CA 1
ATOM 3148 C C . ALA A 1 425 ? 17.822 22.750 -14.120 1.00 73.75 425 ALA A C 1
ATOM 3150 O O . ALA A 1 425 ? 17.579 21.750 -14.797 1.00 73.75 425 ALA A O 1
ATOM 3151 N N . CYS A 1 426 ? 16.870 23.583 -13.704 1.00 80.81 426 CYS A N 1
ATOM 3152 C CA . CYS A 1 426 ? 15.473 23.407 -14.071 1.00 80.81 426 CYS A CA 1
ATOM 3153 C C . CYS A 1 426 ? 15.215 23.868 -15.514 1.00 80.81 426 CYS A C 1
ATOM 3155 O O . CYS A 1 426 ? 15.805 24.828 -16.021 1.00 80.81 426 CYS A O 1
ATOM 3157 N N . PHE A 1 427 ? 14.265 23.210 -16.165 1.00 72.50 427 PHE A N 1
ATOM 3158 C CA . PHE A 1 427 ? 13.710 23.590 -17.448 1.00 72.50 427 PHE A CA 1
ATOM 3159 C C . PHE A 1 427 ? 13.184 25.035 -17.401 1.00 72.50 427 PHE A C 1
ATOM 3161 O O . PHE A 1 427 ? 12.497 25.445 -16.468 1.00 72.50 427 PHE A O 1
ATOM 3168 N N . GLY A 1 428 ? 13.510 25.834 -18.420 1.00 65.31 428 GLY A N 1
ATOM 3169 C CA . GLY A 1 428 ? 13.113 27.246 -18.497 1.00 65.31 428 GLY A CA 1
ATOM 3170 C C . GLY A 1 428 ? 14.119 28.246 -17.909 1.00 65.31 428 GLY A C 1
ATOM 3171 O O . GLY A 1 428 ? 14.034 29.429 -18.241 1.00 65.31 428 GLY A O 1
ATOM 3172 N N . GLU A 1 429 ? 15.142 27.797 -17.174 1.00 66.56 429 GLU A N 1
ATOM 3173 C CA . GLU A 1 429 ? 16.303 28.621 -16.775 1.00 66.56 429 GLU A CA 1
ATOM 3174 C C . GLU A 1 429 ? 17.407 28.655 -17.867 1.00 66.56 429 GLU A C 1
ATOM 3176 O O . GLU A 1 429 ? 18.573 28.961 -17.615 1.00 66.56 429 GLU A O 1
ATOM 3181 N N . GLY A 1 430 ? 16.996 28.394 -19.119 1.00 58.31 430 GLY A N 1
ATOM 3182 C CA . GLY A 1 430 ? 17.817 27.935 -20.245 1.00 58.31 430 GLY A CA 1
ATOM 3183 C C . GLY A 1 430 ? 17.670 26.417 -20.370 1.00 58.31 430 GLY A C 1
ATOM 3184 O O . GLY A 1 430 ? 17.777 25.751 -19.356 1.00 58.31 430 GLY A O 1
ATOM 3185 N N . GLU A 1 431 ? 17.362 25.860 -21.553 1.00 55.91 431 GLU A N 1
ATOM 3186 C CA . GLU A 1 431 ? 17.306 24.393 -21.737 1.00 55.91 431 GLU A CA 1
ATOM 3187 C C . GLU A 1 431 ? 18.643 23.798 -21.267 1.00 55.91 431 GLU A C 1
ATOM 3189 O O . GLU A 1 431 ? 19.660 24.051 -21.930 1.00 55.91 431 GLU A O 1
ATOM 3194 N N . PRO A 1 432 ? 18.702 23.086 -20.123 1.00 58.38 432 PRO A N 1
ATOM 3195 C CA . PRO A 1 432 ? 19.963 22.532 -19.680 1.00 58.38 432 PRO A CA 1
ATOM 3196 C C . PRO A 1 432 ? 20.348 21.451 -20.691 1.00 58.38 432 PRO A C 1
ATOM 3198 O O . PRO A 1 432 ? 19.571 20.516 -20.904 1.00 58.38 432 PRO A O 1
ATOM 3201 N N . PRO A 1 433 ? 21.492 21.584 -21.384 1.00 66.56 433 PRO A N 1
ATOM 3202 C CA . PRO A 1 433 ? 21.903 20.562 -22.329 1.00 66.56 433 PRO A CA 1
ATOM 3203 C C . PRO A 1 433 ? 22.100 19.235 -21.578 1.00 66.56 433 PRO A C 1
ATOM 3205 O O . PRO A 1 433 ? 22.526 19.272 -20.422 1.00 66.56 433 PRO A O 1
ATOM 3208 N N . PRO A 1 434 ? 21.849 18.082 -22.225 1.00 76.25 434 PRO A N 1
ATOM 3209 C CA . PRO A 1 434 ? 22.174 16.775 -21.663 1.00 76.25 434 PRO A CA 1
ATOM 3210 C C . PRO A 1 434 ? 23.606 16.749 -21.109 1.00 76.25 434 PRO A C 1
ATOM 3212 O O . PRO A 1 434 ? 24.561 17.063 -21.831 1.00 76.25 434 PRO A O 1
ATOM 3215 N N . ASP A 1 435 ? 23.762 16.388 -19.836 1.00 78.81 435 ASP A N 1
ATOM 3216 C CA . ASP A 1 435 ? 25.054 16.314 -19.165 1.00 78.81 435 ASP A CA 1
ATOM 3217 C C . ASP A 1 435 ? 25.615 14.889 -19.211 1.00 78.81 435 ASP A C 1
ATOM 3219 O O . ASP A 1 435 ? 25.428 14.053 -18.327 1.00 78.81 435 ASP A O 1
ATOM 3223 N N . TYR A 1 436 ? 26.381 14.608 -20.260 1.00 82.81 436 TYR A N 1
ATOM 3224 C CA . TYR A 1 436 ? 27.069 13.326 -20.408 1.00 82.81 436 TYR A CA 1
ATOM 3225 C C . TYR A 1 436 ? 28.158 13.087 -19.343 1.00 82.81 436 TYR A C 1
ATOM 3227 O O . TYR A 1 436 ? 28.638 11.959 -19.212 1.00 82.81 436 TYR A O 1
ATOM 3235 N N . ALA A 1 437 ? 28.556 14.101 -18.559 1.00 81.75 437 ALA A N 1
ATOM 3236 C CA . ALA A 1 437 ? 29.519 13.926 -17.474 1.00 81.75 437 ALA A CA 1
ATOM 3237 C C . ALA A 1 437 ? 28.921 13.199 -16.256 1.00 81.75 437 ALA A C 1
ATOM 3239 O O . ALA A 1 437 ? 29.691 12.653 -15.458 1.00 81.75 437 ALA A O 1
ATOM 3240 N N . LEU A 1 438 ? 27.587 13.107 -16.141 1.00 82.56 438 LEU A N 1
ATOM 3241 C CA . LEU A 1 438 ? 26.890 12.414 -15.046 1.00 82.56 438 LEU A CA 1
ATOM 3242 C C . LEU A 1 438 ? 27.402 10.981 -14.829 1.00 82.56 438 LEU A C 1
ATOM 3244 O O . LEU A 1 438 ? 27.572 10.549 -13.687 1.00 82.56 438 LEU A O 1
ATOM 3248 N N . VAL A 1 439 ? 27.733 10.273 -15.915 1.00 84.88 439 VAL A N 1
ATOM 3249 C CA . VAL A 1 439 ? 28.251 8.891 -15.892 1.00 84.88 439 VAL A CA 1
ATOM 3250 C C . VAL A 1 439 ? 29.544 8.766 -15.078 1.00 84.88 439 VAL A C 1
ATOM 3252 O O . VAL A 1 439 ? 29.783 7.747 -14.430 1.00 84.88 439 VAL A O 1
ATOM 3255 N N . SER A 1 440 ? 30.383 9.805 -15.091 1.00 81.88 440 SER A N 1
ATOM 3256 C CA . SER A 1 440 ? 31.669 9.804 -14.384 1.00 81.88 440 SER A CA 1
ATOM 3257 C C . SER A 1 440 ? 31.536 10.029 -12.874 1.00 81.88 440 SER A C 1
ATOM 3259 O O . SER A 1 440 ? 32.457 9.700 -12.130 1.00 81.88 440 SER A O 1
ATOM 3261 N N . GLY A 1 441 ? 30.393 10.553 -12.420 1.00 83.00 441 GLY A N 1
ATOM 3262 C CA . GLY A 1 441 ? 30.121 10.892 -11.022 1.00 83.00 441 GLY A CA 1
ATOM 3263 C C . GLY A 1 441 ? 29.337 9.833 -10.248 1.00 83.00 441 GLY A C 1
ATOM 3264 O O . GLY A 1 441 ? 28.757 10.167 -9.221 1.00 83.00 441 GLY A O 1
ATOM 3265 N N . CYS A 1 442 ? 29.248 8.599 -10.746 1.00 89.31 442 CYS A N 1
ATOM 3266 C CA . CYS A 1 442 ? 28.487 7.537 -10.092 1.00 89.31 442 CYS A CA 1
ATOM 3267 C C . CYS A 1 442 ? 29.247 6.876 -8.934 1.00 89.31 442 CYS A C 1
ATOM 3269 O O . CYS A 1 442 ? 30.472 6.747 -8.954 1.00 89.31 442 CYS A O 1
ATOM 3271 N N . VAL A 1 443 ? 28.492 6.367 -7.960 1.00 89.62 443 VAL A N 1
ATOM 3272 C CA . VAL A 1 443 ? 28.968 5.453 -6.919 1.00 89.62 443 VAL A CA 1
ATOM 3273 C C . VAL A 1 443 ? 28.752 4.017 -7.411 1.00 89.62 443 VAL A C 1
ATOM 3275 O O . VAL A 1 443 ? 27.603 3.575 -7.478 1.00 89.62 443 VAL A O 1
ATOM 3278 N N . PRO A 1 444 ? 29.815 3.283 -7.791 1.00 92.00 444 PRO A N 1
ATOM 3279 C CA . PRO A 1 444 ? 29.673 1.946 -8.354 1.00 92.00 444 PRO A CA 1
ATOM 3280 C C . PRO A 1 444 ? 29.302 0.908 -7.299 1.00 92.00 444 PRO A C 1
ATOM 3282 O O . PRO A 1 444 ? 29.770 0.968 -6.159 1.00 92.00 444 PRO A O 1
ATOM 3285 N N . PHE A 1 445 ? 28.537 -0.096 -7.718 1.00 91.06 445 PHE A N 1
ATOM 3286 C CA . PHE A 1 445 ? 28.327 -1.302 -6.929 1.00 91.06 445 PHE A CA 1
ATOM 3287 C C . PHE A 1 445 ? 29.488 -2.276 -7.084 1.00 91.06 445 PHE A C 1
ATOM 3289 O O . PHE A 1 445 ? 30.185 -2.313 -8.102 1.00 91.06 445 PHE A O 1
ATOM 3296 N N . ASP A 1 446 ? 29.696 -3.081 -6.047 1.00 88.81 446 ASP A N 1
ATOM 3297 C CA . ASP A 1 446 ? 30.687 -4.142 -6.066 1.00 88.81 446 ASP A CA 1
ATOM 3298 C C . ASP A 1 446 ? 30.058 -5.488 -6.453 1.00 88.81 446 ASP A C 1
ATOM 3300 O O . ASP A 1 446 ? 28.846 -5.692 -6.407 1.00 88.81 446 ASP A O 1
ATOM 3304 N N . LYS A 1 447 ? 30.910 -6.442 -6.826 1.00 90.31 447 LYS A N 1
ATOM 3305 C CA . LYS A 1 447 ? 30.488 -7.798 -7.196 1.00 90.31 447 LYS A CA 1
ATOM 3306 C C . LYS A 1 447 ? 29.777 -8.552 -6.065 1.00 90.31 447 LYS A C 1
ATOM 3308 O O . LYS A 1 447 ? 29.027 -9.487 -6.335 1.00 90.31 447 LYS A O 1
ATOM 3313 N N . ALA A 1 448 ? 30.090 -8.239 -4.809 1.00 87.69 448 ALA A N 1
ATOM 3314 C CA . ALA A 1 448 ? 29.528 -8.920 -3.648 1.00 87.69 448 ALA A CA 1
ATOM 3315 C C . ALA A 1 448 ? 28.114 -8.418 -3.310 1.00 87.69 448 ALA A C 1
ATOM 3317 O O . ALA A 1 448 ? 27.326 -9.184 -2.758 1.00 87.69 448 ALA A O 1
ATOM 3318 N N . SER A 1 449 ? 27.786 -7.180 -3.682 1.00 87.25 449 SER A N 1
ATOM 3319 C CA . SER A 1 449 ? 26.469 -6.561 -3.553 1.00 87.25 449 SER A CA 1
ATOM 3320 C C . SER A 1 449 ? 26.108 -5.783 -4.832 1.00 87.25 449 SER A C 1
ATOM 3322 O O . SER A 1 449 ? 26.051 -4.549 -4.801 1.00 87.25 449 SER A O 1
ATOM 3324 N N . PRO A 1 450 ? 25.862 -6.483 -5.956 1.00 92.69 450 PRO A N 1
ATOM 3325 C CA . PRO A 1 450 ? 25.506 -5.838 -7.214 1.00 92.69 450 PRO A CA 1
ATOM 3326 C C . PRO A 1 450 ? 24.096 -5.232 -7.154 1.00 92.69 450 PRO A C 1
ATOM 3328 O O . PRO A 1 450 ? 23.283 -5.595 -6.295 1.00 92.69 450 PRO A O 1
ATOM 3331 N N . ALA A 1 451 ? 23.774 -4.367 -8.119 1.00 93.31 451 ALA A N 1
ATOM 3332 C CA . ALA A 1 451 ? 22.382 -4.057 -8.437 1.00 93.31 451 ALA A CA 1
ATOM 3333 C C . ALA A 1 451 ? 21.593 -5.347 -8.764 1.00 93.31 451 ALA A C 1
ATOM 3335 O O . ALA A 1 451 ? 22.192 -6.374 -9.108 1.00 93.31 451 ALA A O 1
ATOM 3336 N N . PRO A 1 452 ? 20.248 -5.328 -8.691 1.00 93.31 452 PRO A N 1
ATOM 3337 C CA . PRO A 1 452 ? 19.431 -6.435 -9.176 1.00 93.31 452 PRO A CA 1
ATOM 3338 C C . PRO A 1 452 ? 19.826 -6.833 -10.607 1.00 93.31 452 PRO A C 1
ATOM 3340 O O . PRO A 1 452 ? 19.796 -6.008 -11.517 1.00 93.31 452 PRO A O 1
ATOM 3343 N N . MET A 1 453 ? 20.215 -8.100 -10.780 1.00 94.31 453 MET A N 1
ATOM 3344 C CA . MET A 1 453 ? 20.690 -8.677 -12.052 1.00 94.31 453 MET A CA 1
ATOM 3345 C C . MET A 1 453 ? 19.560 -9.294 -12.889 1.00 94.31 453 MET A C 1
ATOM 3347 O O . MET A 1 453 ? 19.788 -9.824 -13.973 1.00 94.31 453 MET A O 1
ATOM 3351 N N . ASP A 1 454 ? 18.342 -9.279 -12.364 1.00 95.94 454 ASP A N 1
ATOM 3352 C CA . ASP A 1 454 ? 17.120 -9.698 -13.031 1.00 95.94 454 ASP A CA 1
ATOM 3353 C C . ASP A 1 454 ? 15.924 -9.014 -12.369 1.00 95.94 454 ASP A C 1
ATOM 3355 O O . ASP A 1 454 ? 16.048 -8.486 -11.262 1.00 95.94 454 ASP A O 1
ATOM 3359 N N . THR A 1 455 ? 14.786 -8.998 -13.059 1.00 96.94 455 THR A N 1
ATOM 3360 C CA . THR A 1 455 ? 13.532 -8.455 -12.527 1.00 96.94 455 THR A CA 1
ATOM 3361 C C . THR A 1 455 ? 12.308 -9.090 -13.195 1.00 96.94 455 THR A C 1
ATOM 3363 O O . THR A 1 455 ? 12.458 -9.888 -14.125 1.00 96.94 455 THR A O 1
ATOM 3366 N N . ILE A 1 456 ? 11.101 -8.750 -12.729 1.00 96.50 456 ILE A N 1
ATOM 3367 C CA . ILE A 1 456 ? 9.825 -9.225 -13.288 1.00 96.50 456 ILE A CA 1
ATOM 3368 C C . ILE A 1 456 ? 9.113 -8.093 -14.017 1.00 96.50 456 ILE A C 1
ATOM 3370 O O . ILE A 1 456 ? 8.926 -7.012 -13.466 1.00 96.50 456 ILE A O 1
ATOM 3374 N N . VAL A 1 457 ? 8.628 -8.397 -15.218 1.00 96.69 457 VAL A N 1
ATOM 3375 C CA . VAL A 1 457 ? 7.607 -7.610 -15.919 1.00 96.69 457 VAL A CA 1
ATOM 3376 C C . VAL A 1 457 ? 6.400 -8.502 -16.181 1.00 96.69 457 VAL A C 1
ATOM 3378 O O . VAL A 1 457 ? 6.506 -9.730 -16.187 1.00 96.69 457 VAL A O 1
ATOM 3381 N N . GLY A 1 458 ? 5.234 -7.901 -16.377 1.00 96.31 458 GLY A N 1
ATOM 3382 C CA . GLY A 1 458 ? 4.002 -8.672 -16.465 1.00 96.31 458 GLY A CA 1
ATOM 3383 C C . GLY A 1 458 ? 2.871 -7.931 -17.140 1.00 96.31 458 GLY A C 1
ATOM 3384 O O . GLY A 1 458 ? 2.870 -6.702 -17.230 1.00 96.31 458 GLY A O 1
ATOM 3385 N N . VAL A 1 459 ? 1.914 -8.708 -17.631 1.00 97.94 459 VAL A N 1
ATOM 3386 C CA . VAL A 1 459 ? 0.727 -8.230 -18.337 1.00 97.94 459 VAL A CA 1
ATOM 3387 C C . VAL A 1 459 ? -0.479 -8.909 -17.714 1.00 97.94 459 VAL A C 1
ATOM 3389 O O . VAL A 1 459 ? -0.504 -10.130 -17.580 1.00 97.94 459 VAL A O 1
ATOM 3392 N N . VAL A 1 460 ? -1.477 -8.118 -17.333 1.00 98.00 460 VAL A N 1
ATOM 3393 C CA . VAL A 1 460 ? -2.719 -8.609 -16.730 1.00 98.00 460 VAL A CA 1
ATOM 3394 C C . VAL A 1 460 ? -3.911 -8.043 -17.475 1.00 98.00 460 VAL A C 1
ATOM 3396 O O . VAL A 1 460 ? -3.996 -6.840 -17.708 1.00 98.00 460 VAL A O 1
ATOM 3399 N N . ARG A 1 461 ? -4.855 -8.905 -17.834 1.00 97.81 461 ARG A N 1
ATOM 3400 C CA . ARG A 1 461 ? -6.106 -8.539 -18.482 1.00 97.81 461 ARG A CA 1
ATOM 3401 C C . ARG A 1 461 ? -7.255 -8.592 -17.487 1.00 97.81 461 ARG A C 1
ATOM 3403 O O . ARG A 1 461 ? -7.505 -9.621 -16.864 1.00 97.81 461 ARG A O 1
ATOM 3410 N N . VAL A 1 462 ? -8.005 -7.498 -17.410 1.00 98.00 462 VAL A N 1
ATOM 3411 C CA . VAL A 1 462 ? -9.273 -7.409 -16.679 1.00 98.00 462 VAL A CA 1
ATOM 3412 C C . VAL A 1 462 ? -10.334 -6.894 -17.647 1.00 98.00 462 VAL A C 1
ATOM 3414 O O . VAL A 1 462 ? -10.505 -5.692 -17.859 1.00 98.00 462 VAL A O 1
ATOM 3417 N N . GLY A 1 463 ? -11.023 -7.830 -18.296 1.00 96.56 463 GLY A N 1
ATOM 3418 C CA . GLY A 1 463 ? -12.006 -7.552 -19.334 1.00 96.56 463 GLY A CA 1
ATOM 3419 C C . GLY A 1 463 ? -11.384 -6.909 -20.574 1.00 96.56 463 GLY A C 1
ATOM 3420 O O . GLY A 1 463 ? -10.734 -7.583 -21.378 1.00 96.56 463 GLY A O 1
ATOM 3421 N N . GLU A 1 464 ? -11.638 -5.614 -20.755 1.00 94.75 464 GLU A N 1
ATOM 3422 C CA . GLU A 1 464 ? -11.153 -4.820 -21.895 1.00 94.75 464 GLU A CA 1
ATOM 3423 C C . GLU A 1 464 ? -9.874 -4.034 -21.571 1.00 94.75 464 GLU A C 1
ATOM 3425 O O . GLU A 1 464 ? -9.273 -3.474 -22.490 1.00 94.75 464 GLU A O 1
ATOM 3430 N N . SER A 1 465 ? -9.461 -4.017 -20.300 1.00 97.69 465 SER A N 1
ATOM 3431 C CA . SER A 1 465 ? -8.270 -3.325 -19.810 1.00 97.69 465 SER A CA 1
ATOM 3432 C C . SER A 1 465 ? -7.071 -4.264 -19.696 1.00 97.69 465 SER A C 1
ATOM 3434 O O . SER A 1 465 ? -7.200 -5.405 -19.250 1.00 97.69 465 SER A O 1
ATOM 3436 N N . TRP A 1 466 ? -5.900 -3.736 -20.030 1.00 98.12 466 TRP A N 1
ATOM 3437 C CA . TRP A 1 466 ? -4.594 -4.374 -19.957 1.00 98.12 466 TRP A CA 1
ATOM 3438 C C . TRP A 1 466 ? -3.693 -3.571 -19.026 1.00 98.12 466 TRP A C 1
ATOM 3440 O O . TRP A 1 466 ? -3.483 -2.377 -19.218 1.00 98.12 466 TRP A O 1
ATOM 3450 N N . MET A 1 467 ? -3.171 -4.225 -18.001 1.00 98.19 467 MET A N 1
ATOM 3451 C CA . MET A 1 467 ? -2.318 -3.643 -16.976 1.00 98.19 467 MET A CA 1
ATOM 3452 C C . MET A 1 467 ? -0.896 -4.155 -17.171 1.00 98.19 467 MET A C 1
ATOM 3454 O O . MET A 1 467 ? -0.668 -5.363 -17.182 1.00 98.19 467 MET A O 1
ATOM 3458 N N . LEU A 1 468 ? 0.048 -3.235 -17.320 1.00 98.25 468 LEU A N 1
ATOM 3459 C CA . LEU A 1 468 ? 1.475 -3.508 -17.428 1.00 98.25 468 LEU A CA 1
ATOM 3460 C C . LEU A 1 468 ? 2.088 -3.365 -16.037 1.00 98.25 468 LEU A C 1
ATOM 3462 O O . LEU A 1 468 ? 2.084 -2.270 -15.477 1.00 98.25 468 LEU A O 1
ATOM 3466 N N . THR A 1 469 ? 2.585 -4.453 -15.455 1.00 97.62 469 THR A N 1
ATOM 3467 C CA . THR A 1 469 ? 3.291 -4.374 -14.171 1.00 97.62 469 THR A CA 1
ATOM 3468 C C . THR A 1 469 ? 4.748 -4.031 -14.422 1.00 97.62 469 THR A C 1
ATOM 3470 O O . THR A 1 469 ? 5.434 -4.772 -15.133 1.00 97.62 469 THR A O 1
ATOM 3473 N N . THR A 1 470 ? 5.224 -2.951 -13.812 1.00 95.81 470 THR A N 1
ATOM 3474 C CA . THR A 1 470 ? 6.604 -2.485 -13.960 1.00 95.81 470 THR A CA 1
ATOM 3475 C C . THR A 1 470 ? 7.288 -2.362 -12.599 1.00 95.81 470 THR A C 1
ATOM 3477 O O . THR A 1 470 ? 6.693 -1.794 -11.673 1.00 95.81 470 THR A O 1
ATOM 3480 N N . PRO A 1 471 ? 8.533 -2.845 -12.472 1.00 97.06 471 PRO A N 1
ATOM 3481 C CA . PRO A 1 471 ? 9.279 -2.756 -11.229 1.00 97.06 471 PRO A CA 1
ATOM 3482 C C . PRO A 1 471 ? 9.811 -1.340 -10.991 1.00 97.06 471 PRO A C 1
ATOM 3484 O O . PRO A 1 471 ? 10.112 -0.603 -11.930 1.00 97.06 471 PRO A O 1
ATOM 3487 N N . GLY A 1 472 ? 9.983 -0.979 -9.720 1.00 95.69 472 GLY A N 1
ATOM 3488 C CA . GLY A 1 472 ? 10.563 0.312 -9.337 1.00 95.69 472 GLY A CA 1
ATOM 3489 C C . GLY A 1 472 ? 9.669 1.524 -9.637 1.00 95.69 472 GLY A C 1
ATOM 3490 O O . GLY A 1 472 ? 8.444 1.441 -9.532 1.00 95.69 472 GLY A O 1
ATOM 3491 N N . GLU A 1 473 ? 10.304 2.651 -9.969 1.00 97.12 473 GLU A N 1
ATOM 3492 C CA . GLU A 1 473 ? 9.692 3.983 -10.071 1.00 97.12 473 GLU A CA 1
ATOM 3493 C C . GLU A 1 473 ? 9.815 4.538 -11.501 1.00 97.12 473 GLU A C 1
ATOM 3495 O O . GLU A 1 473 ? 10.722 5.328 -11.791 1.00 97.12 473 GLU A O 1
ATOM 3500 N N . PRO A 1 474 ? 8.970 4.105 -12.451 1.00 97.19 474 PRO A N 1
ATOM 3501 C CA . PRO A 1 474 ? 8.954 4.722 -13.770 1.00 97.19 474 PRO A CA 1
ATOM 3502 C C . PRO A 1 474 ? 8.475 6.171 -13.669 1.00 97.19 474 PRO A C 1
ATOM 3504 O O . PRO A 1 474 ? 7.521 6.467 -12.943 1.00 97.19 474 PRO A O 1
ATOM 3507 N N . VAL A 1 475 ? 9.136 7.061 -14.406 1.00 96.94 475 VAL A N 1
ATOM 3508 C CA . VAL A 1 475 ? 8.683 8.447 -14.590 1.00 96.94 475 VAL A CA 1
ATOM 3509 C C . VAL A 1 475 ? 7.517 8.520 -15.574 1.00 96.94 475 VAL A C 1
ATOM 3511 O O . VAL A 1 475 ? 7.291 7.597 -16.369 1.00 96.94 475 VAL A O 1
ATOM 3514 N N . THR A 1 476 ? 6.775 9.622 -15.529 1.00 96.50 476 THR A N 1
ATOM 3515 C CA . THR A 1 476 ? 5.532 9.798 -16.285 1.00 96.50 476 THR A CA 1
ATOM 3516 C C . THR A 1 476 ? 5.761 9.722 -17.796 1.00 96.50 476 THR A C 1
ATOM 3518 O O . THR A 1 476 ? 4.987 9.068 -18.502 1.00 96.50 476 THR A O 1
ATOM 3521 N N . GLU A 1 477 ? 6.854 10.292 -18.313 1.00 95.69 477 GLU A N 1
ATOM 3522 C CA . GLU A 1 477 ? 7.200 10.205 -19.744 1.00 95.69 477 GLU A CA 1
ATOM 3523 C C . GLU A 1 477 ? 7.372 8.751 -20.202 1.00 95.69 477 GLU A C 1
ATOM 3525 O O . GLU A 1 477 ? 6.721 8.311 -21.154 1.00 95.69 477 GLU A O 1
ATOM 3530 N N . LEU A 1 478 ? 8.173 7.971 -19.472 1.00 96.69 478 LEU A N 1
ATOM 3531 C CA . LEU A 1 478 ? 8.441 6.574 -19.798 1.00 96.69 478 LEU A CA 1
ATOM 3532 C C . LEU A 1 478 ? 7.155 5.734 -19.765 1.00 96.69 478 LEU A C 1
ATOM 3534 O O . LEU A 1 478 ? 6.899 4.932 -20.668 1.00 96.69 478 LEU A O 1
ATOM 3538 N N . GLY A 1 479 ? 6.337 5.926 -18.727 1.00 96.19 479 GLY A N 1
ATOM 3539 C CA . GLY A 1 479 ? 5.095 5.186 -18.530 1.00 96.19 479 GLY A CA 1
ATOM 3540 C C . GLY A 1 479 ? 4.033 5.486 -19.592 1.00 96.19 479 GLY A C 1
ATOM 3541 O O . GLY A 1 479 ? 3.434 4.565 -20.159 1.00 96.19 479 GLY A O 1
ATOM 3542 N N . THR A 1 480 ? 3.828 6.764 -19.918 1.00 95.94 480 THR A N 1
ATOM 3543 C CA . THR A 1 480 ? 2.855 7.183 -20.942 1.00 95.94 480 THR A CA 1
ATOM 3544 C C . THR A 1 480 ? 3.258 6.718 -22.341 1.00 95.94 480 THR A C 1
ATOM 3546 O O . THR A 1 480 ? 2.400 6.271 -23.112 1.00 95.94 480 THR A O 1
ATOM 3549 N N . ARG A 1 481 ? 4.559 6.735 -22.654 1.00 96.56 481 ARG A N 1
ATOM 3550 C CA . ARG A 1 481 ? 5.097 6.182 -23.900 1.00 96.56 481 ARG A CA 1
ATOM 3551 C C . ARG A 1 481 ? 4.894 4.672 -23.991 1.00 96.56 481 ARG A C 1
ATOM 3553 O O . ARG A 1 481 ? 4.387 4.202 -25.004 1.00 96.56 481 ARG A O 1
ATOM 3560 N N . MET A 1 482 ? 5.174 3.930 -22.919 1.00 97.12 482 MET A N 1
ATOM 3561 C CA . MET A 1 482 ? 4.943 2.481 -22.864 1.00 97.12 482 MET A CA 1
ATOM 3562 C C . MET A 1 482 ? 3.477 2.114 -23.114 1.00 97.12 482 MET A C 1
ATOM 3564 O O . MET A 1 482 ? 3.179 1.237 -23.923 1.00 97.12 482 MET A O 1
ATOM 3568 N N . VAL A 1 483 ? 2.545 2.823 -22.475 1.00 97.44 483 VAL A N 1
ATOM 3569 C CA . VAL A 1 483 ? 1.103 2.662 -22.713 1.00 97.44 483 VAL A CA 1
ATOM 3570 C C . VAL A 1 483 ? 0.747 2.888 -24.180 1.00 97.44 483 VAL A C 1
ATOM 3572 O O . VAL A 1 483 ? -0.002 2.102 -24.763 1.00 97.44 483 VAL A O 1
ATOM 3575 N N . LYS A 1 484 ? 1.259 3.971 -24.774 1.00 97.69 484 LYS A N 1
ATOM 3576 C CA . LYS A 1 484 ? 0.987 4.325 -26.166 1.00 97.69 484 LYS A CA 1
ATOM 3577 C C . LYS A 1 484 ? 1.523 3.258 -27.118 1.00 97.69 484 LYS A C 1
ATOM 3579 O O . LYS A 1 484 ? 0.775 2.785 -27.971 1.00 97.69 484 LYS A O 1
ATOM 3584 N N . ASP A 1 485 ? 2.772 2.848 -26.942 1.00 97.94 485 ASP A N 1
ATOM 3585 C CA . ASP A 1 485 ? 3.437 1.893 -27.823 1.00 97.94 485 ASP A CA 1
ATOM 3586 C C . ASP A 1 485 ? 2.778 0.513 -27.741 1.00 97.94 485 ASP A C 1
ATOM 3588 O O . ASP A 1 485 ? 2.506 -0.103 -28.774 1.00 97.94 485 ASP A O 1
ATOM 3592 N N . VAL A 1 486 ? 2.427 0.045 -26.538 1.00 97.94 486 VAL A N 1
ATOM 3593 C CA . VAL A 1 486 ? 1.659 -1.197 -26.372 1.00 97.94 486 VAL A CA 1
ATOM 3594 C C . VAL A 1 486 ? 0.289 -1.087 -27.034 1.00 97.94 486 VAL A C 1
ATOM 3596 O O . VAL A 1 486 ? -0.125 -2.025 -27.718 1.00 97.94 486 VAL A O 1
ATOM 3599 N N . ALA A 1 487 ? -0.415 0.035 -26.879 1.00 98.00 487 ALA A N 1
ATOM 3600 C CA . ALA A 1 487 ? -1.716 0.212 -27.510 1.00 98.00 487 ALA A CA 1
ATOM 3601 C C . ALA A 1 487 ? -1.615 0.166 -29.045 1.00 98.00 487 ALA A C 1
ATOM 3603 O O . ALA A 1 487 ? -2.318 -0.613 -29.694 1.00 98.00 487 ALA A O 1
ATOM 3604 N N . GLU A 1 488 ? -0.690 0.931 -29.627 1.00 97.31 488 GLU A N 1
ATOM 3605 C CA . GLU A 1 488 ? -0.479 1.006 -31.075 1.00 97.31 488 GLU A CA 1
ATOM 3606 C C . GLU A 1 488 ? -0.048 -0.342 -31.670 1.00 97.31 488 GL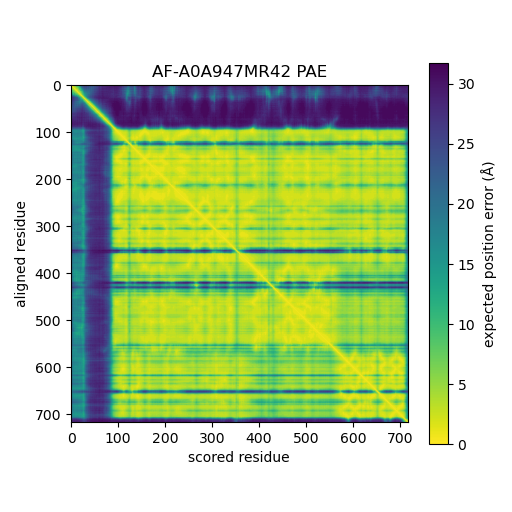U A C 1
ATOM 3608 O O . GLU A 1 488 ? -0.608 -0.787 -32.676 1.00 97.31 488 GLU A O 1
ATOM 3613 N N . GLN A 1 489 ? 0.900 -1.039 -31.037 1.00 95.81 489 GLN A N 1
ATOM 3614 C CA . GLN A 1 489 ? 1.440 -2.305 -31.542 1.00 95.81 489 GLN A CA 1
ATOM 3615 C C . GLN A 1 489 ? 0.455 -3.477 -31.499 1.00 95.81 489 GLN A C 1
ATOM 3617 O O . GLN A 1 489 ? 0.693 -4.482 -32.180 1.00 95.81 489 GLN A O 1
ATOM 3622 N N . ASN A 1 490 ? -0.604 -3.360 -30.696 1.00 95.94 490 ASN A N 1
ATOM 3623 C CA . ASN A 1 490 ? -1.601 -4.404 -30.469 1.00 95.94 490 ASN A CA 1
ATOM 3624 C C . ASN A 1 490 ? -3.011 -4.003 -30.943 1.00 95.94 490 ASN A C 1
ATOM 3626 O O . ASN A 1 490 ? -3.966 -4.747 -30.732 1.00 95.94 490 ASN A O 1
ATOM 3630 N N . GLY A 1 491 ? -3.161 -2.845 -31.598 1.00 96.00 491 GLY A N 1
ATOM 3631 C CA . GLY A 1 491 ? -4.450 -2.383 -32.122 1.00 96.00 491 GLY A CA 1
ATOM 3632 C C . GLY A 1 491 ? -5.484 -2.053 -31.039 1.00 96.00 491 GLY A C 1
ATOM 3633 O O . GLY A 1 491 ? -6.681 -2.227 -31.268 1.00 96.00 491 GLY A O 1
ATOM 3634 N N . LEU A 1 492 ? -5.030 -1.597 -29.871 1.00 97.25 492 LEU A N 1
ATOM 3635 C CA . LEU A 1 492 ? -5.864 -1.194 -28.737 1.00 97.25 492 LEU A CA 1
ATOM 3636 C C . LEU A 1 492 ? -6.004 0.332 -28.676 1.00 97.25 492 LEU A C 1
ATOM 3638 O O . LEU A 1 492 ? -5.191 1.076 -29.227 1.00 97.25 492 LEU A O 1
ATOM 3642 N N . ALA A 1 493 ? -7.013 0.822 -27.956 1.00 96.25 493 ALA A N 1
ATOM 3643 C CA . ALA A 1 493 ? -7.057 2.229 -27.574 1.00 96.25 493 ALA A CA 1
ATOM 3644 C C . ALA A 1 493 ? -6.120 2.494 -26.374 1.00 96.25 493 ALA A C 1
ATOM 3646 O O . ALA A 1 493 ? -6.077 1.671 -25.461 1.00 96.25 493 ALA A O 1
ATOM 3647 N N . PRO A 1 494 ? -5.443 3.658 -26.284 1.00 93.69 494 PRO A N 1
ATOM 3648 C CA . PRO A 1 494 ? -4.602 3.994 -25.126 1.00 93.69 494 PRO A CA 1
ATOM 3649 C C . PRO A 1 494 ? -5.332 3.947 -23.776 1.00 93.69 494 PRO A C 1
ATOM 3651 O O . PRO A 1 494 ? -4.731 3.615 -22.761 1.00 93.69 494 PRO A O 1
ATOM 3654 N N . ALA A 1 495 ? -6.642 4.221 -23.760 1.00 94.81 495 ALA A N 1
ATOM 3655 C CA . ALA A 1 495 ? -7.480 4.118 -22.563 1.00 94.81 495 ALA A CA 1
ATOM 3656 C C . ALA A 1 495 ? -7.709 2.669 -22.088 1.00 94.81 495 ALA A C 1
ATOM 3658 O O . ALA A 1 495 ? -8.242 2.470 -21.005 1.00 94.81 495 ALA A O 1
ATOM 3659 N N . GLN A 1 496 ? -7.328 1.663 -22.879 1.00 97.31 496 GLN A N 1
ATOM 3660 C CA . GLN A 1 496 ? -7.372 0.254 -22.485 1.00 97.31 496 GLN A CA 1
ATOM 3661 C C . GLN A 1 496 ? -6.063 -0.221 -21.862 1.00 97.31 496 GLN A C 1
ATOM 3663 O O . GLN A 1 496 ? -6.023 -1.341 -21.369 1.00 97.31 496 GLN A O 1
ATOM 3668 N N . VAL A 1 497 ? -4.991 0.574 -21.910 1.00 98.31 497 VAL A N 1
ATOM 3669 C CA . VAL A 1 497 ? -3.682 0.183 -21.386 1.00 98.31 497 VAL A CA 1
ATOM 3670 C C . VAL A 1 497 ? -3.354 1.048 -20.173 1.00 98.31 497 VAL A C 1
ATOM 3672 O O . VAL A 1 497 ? -3.472 2.277 -20.191 1.00 98.31 497 VAL A O 1
ATOM 3675 N N . HIS A 1 498 ? -2.975 0.389 -19.089 1.00 97.50 498 HIS A N 1
ATOM 3676 C CA . HIS A 1 498 ? -2.681 0.991 -17.797 1.00 97.50 498 HIS A CA 1
ATOM 3677 C C . HIS A 1 498 ? -1.348 0.462 -17.290 1.00 97.50 498 HIS A C 1
ATOM 3679 O O . HIS A 1 498 ? -0.940 -0.640 -17.650 1.00 97.50 498 HIS A O 1
ATOM 3685 N N . LEU A 1 499 ? -0.691 1.226 -16.429 1.00 96.94 499 LEU A N 1
ATOM 3686 C CA . LEU A 1 499 ? 0.545 0.812 -15.785 1.00 96.94 499 LEU A CA 1
ATOM 3687 C C . LEU A 1 499 ? 0.307 0.634 -14.285 1.00 96.94 499 LEU A C 1
ATOM 3689 O O . LEU A 1 499 ? -0.449 1.382 -13.666 1.00 96.94 499 LEU A O 1
ATOM 3693 N N . VAL A 1 500 ? 0.944 -0.386 -13.721 1.00 97.50 500 VAL A N 1
ATOM 3694 C CA . VAL A 1 500 ? 0.996 -0.662 -12.287 1.00 97.50 500 VAL A CA 1
ATOM 3695 C C . VAL A 1 500 ? 2.465 -0.597 -11.899 1.00 97.50 500 VAL A C 1
ATOM 3697 O O . VAL A 1 500 ? 3.224 -1.533 -12.165 1.00 97.50 500 VAL A O 1
ATOM 3700 N N . GLY A 1 501 ? 2.872 0.542 -11.345 1.00 96.25 501 GLY A N 1
ATOM 3701 C CA . GLY A 1 501 ? 4.243 0.765 -10.896 1.00 96.25 501 GLY A CA 1
ATOM 3702 C C . GLY A 1 501 ? 4.485 0.142 -9.531 1.00 96.25 501 GLY A C 1
ATOM 3703 O O . GLY A 1 501 ? 3.554 -0.358 -8.891 1.00 96.25 501 GLY A O 1
ATOM 3704 N N . TYR A 1 502 ? 5.739 0.174 -9.071 1.00 97.25 502 TYR A N 1
ATOM 3705 C CA . TYR A 1 502 ? 6.135 -0.405 -7.782 1.00 97.25 502 TYR A CA 1
ATOM 3706 C C . TYR A 1 502 ? 5.671 -1.862 -7.631 1.00 97.25 502 TYR A C 1
ATOM 3708 O O . TYR A 1 502 ? 5.321 -2.304 -6.530 1.00 97.25 502 TYR A O 1
ATOM 3716 N N . ALA A 1 503 ? 5.609 -2.581 -8.755 1.00 97.88 503 ALA A N 1
ATOM 3717 C CA . ALA A 1 503 ? 4.977 -3.881 -8.868 1.00 97.88 503 ALA A CA 1
ATOM 3718 C C . ALA A 1 503 ? 6.009 -4.970 -9.132 1.00 97.88 503 ALA A C 1
ATOM 3720 O O . ALA A 1 503 ? 6.930 -4.799 -9.924 1.00 97.88 503 ALA A O 1
ATOM 3721 N N . GLN A 1 504 ? 5.784 -6.124 -8.509 1.00 96.88 504 GLN A N 1
ATOM 3722 C CA . GLN A 1 504 ? 6.554 -7.365 -8.610 1.00 96.88 504 GLN A CA 1
ATOM 3723 C C . GLN A 1 504 ? 7.998 -7.309 -8.103 1.00 96.88 504 GLN A C 1
ATOM 3725 O O . GLN A 1 504 ? 8.446 -8.281 -7.497 1.00 96.88 504 GLN A O 1
ATOM 3730 N N . ASP A 1 505 ? 8.707 -6.201 -8.307 1.00 96.44 505 ASP A N 1
ATOM 3731 C CA . ASP A 1 505 ? 10.074 -5.980 -7.853 1.00 96.44 505 ASP A CA 1
ATOM 3732 C C . ASP A 1 505 ? 10.405 -4.476 -7.740 1.00 96.44 505 ASP A C 1
ATOM 3734 O O . ASP A 1 505 ? 9.599 -3.612 -8.102 1.00 96.44 505 ASP A O 1
ATOM 3738 N N . TYR A 1 506 ? 11.598 -4.147 -7.242 1.00 95.31 506 TYR A N 1
ATOM 3739 C CA . TYR A 1 506 ? 12.047 -2.765 -7.087 1.00 95.31 506 TYR A CA 1
ATOM 3740 C C . TYR A 1 506 ? 13.502 -2.602 -7.529 1.00 95.31 506 TYR A C 1
ATOM 3742 O O . TYR A 1 506 ? 14.421 -3.185 -6.952 1.00 95.31 506 TYR A O 1
ATOM 3750 N N . ILE A 1 507 ? 13.694 -1.772 -8.556 1.00 95.00 507 ILE A N 1
ATOM 3751 C CA . ILE A 1 507 ? 14.980 -1.557 -9.240 1.00 95.00 507 ILE A CA 1
ATOM 3752 C C . ILE A 1 507 ? 15.350 -0.067 -9.338 1.00 95.00 507 ILE A C 1
ATOM 3754 O O . ILE A 1 507 ? 16.055 0.354 -10.254 1.00 95.00 507 ILE A O 1
ATOM 3758 N N . GLY A 1 508 ? 14.865 0.734 -8.386 1.00 93.88 508 GLY A N 1
ATOM 3759 C CA . GLY A 1 508 ? 15.050 2.183 -8.380 1.00 93.88 508 GLY A CA 1
ATOM 3760 C C . GLY A 1 508 ? 14.226 2.892 -9.456 1.00 93.88 508 GLY A C 1
ATOM 3761 O O . GLY A 1 508 ? 13.162 2.415 -9.863 1.00 93.88 508 GLY A O 1
ATOM 3762 N N . TYR A 1 509 ? 14.719 4.042 -9.900 1.00 96.19 509 TYR A N 1
ATOM 3763 C CA . TYR A 1 509 ? 14.039 4.913 -10.857 1.00 96.19 509 TYR A CA 1
ATOM 3764 C C . TYR A 1 509 ? 14.274 4.463 -12.293 1.00 96.19 509 TYR A C 1
ATOM 3766 O O . TYR A 1 509 ? 15.346 3.968 -12.631 1.00 96.19 509 TYR A O 1
ATOM 3774 N N . SER A 1 510 ? 13.273 4.653 -13.152 1.00 97.12 510 SER A N 1
ATOM 3775 C CA . SER A 1 510 ? 13.377 4.336 -14.578 1.00 97.12 510 SER A CA 1
ATOM 3776 C C . SER A 1 510 ? 12.947 5.530 -15.418 1.00 97.12 510 SER A C 1
ATOM 3778 O O . SER A 1 510 ? 11.788 5.936 -15.379 1.00 97.12 510 SER A O 1
ATOM 3780 N N . LEU A 1 511 ? 13.901 6.066 -16.178 1.00 95.62 511 LEU A N 1
ATOM 3781 C CA . LEU A 1 511 ? 13.750 7.224 -17.057 1.00 95.62 511 LEU A CA 1
ATOM 3782 C C . LEU A 1 511 ? 14.105 6.839 -18.490 1.00 95.62 511 LEU A C 1
ATOM 3784 O O . LEU A 1 511 ? 14.852 5.878 -18.702 1.00 95.62 511 LEU A O 1
ATOM 3788 N N . SER A 1 512 ? 13.610 7.599 -19.464 1.00 95.44 512 SER A N 1
ATOM 3789 C CA . SER A 1 512 ? 14.188 7.542 -20.804 1.00 95.44 512 SER A CA 1
ATOM 3790 C C . SER A 1 512 ? 15.659 7.948 -20.778 1.00 95.44 512 SER A C 1
ATOM 3792 O O . SER A 1 512 ? 16.117 8.669 -19.889 1.00 95.44 512 SER A O 1
ATOM 3794 N N . GLU A 1 513 ? 16.408 7.469 -21.768 1.00 94.75 513 GLU A N 1
ATOM 3795 C CA . GLU A 1 513 ? 17.841 7.755 -21.870 1.00 94.75 513 GLU A CA 1
ATOM 3796 C C . GLU A 1 513 ? 18.108 9.262 -21.967 1.00 94.75 513 GLU A C 1
ATOM 3798 O O . GLU A 1 513 ? 19.017 9.776 -21.319 1.00 94.75 513 GLU A O 1
ATOM 3803 N N . GLU A 1 514 ? 17.269 9.979 -22.718 1.00 91.12 514 GLU A N 1
ATOM 3804 C CA . GLU A 1 514 ? 17.327 11.436 -22.838 1.00 91.12 514 GLU A CA 1
ATOM 3805 C C . GLU A 1 514 ? 17.084 12.131 -21.491 1.00 91.12 514 GLU A C 1
ATOM 3807 O O . GLU A 1 514 ? 17.901 12.953 -21.073 1.00 91.12 514 GLU A O 1
ATOM 3812 N N . ASP A 1 515 ? 16.017 11.760 -20.774 1.00 91.25 515 ASP A N 1
ATOM 3813 C CA . ASP A 1 515 ? 15.679 12.377 -19.488 1.00 91.25 515 ASP A CA 1
ATOM 3814 C C . ASP A 1 515 ? 16.719 12.069 -18.398 1.00 91.25 515 ASP A C 1
ATOM 3816 O O . ASP A 1 515 ? 17.019 12.912 -17.551 1.00 91.25 515 ASP A O 1
ATOM 3820 N N . TRP A 1 516 ? 17.368 10.903 -18.456 1.00 93.38 516 TRP A N 1
ATOM 3821 C CA . TRP A 1 516 ? 18.459 10.575 -17.538 1.00 93.38 516 TRP A CA 1
ATOM 3822 C C . TRP A 1 516 ? 19.619 11.574 -17.635 1.00 93.38 516 TRP A C 1
ATOM 3824 O O . TRP A 1 516 ? 20.156 12.000 -16.609 1.00 93.38 516 TRP A O 1
ATOM 3834 N N . PHE A 1 517 ? 19.988 11.999 -18.849 1.00 91.25 517 PHE A N 1
ATOM 3835 C CA . PHE A 1 517 ? 21.074 12.965 -19.041 1.00 91.25 517 PHE A CA 1
ATOM 3836 C C . PHE A 1 517 ? 20.714 14.390 -18.607 1.00 91.25 517 PHE A C 1
ATOM 3838 O O . PHE A 1 517 ? 21.611 15.222 -18.479 1.00 91.25 517 PHE A O 1
ATOM 3845 N N . HIS A 1 518 ? 19.446 14.684 -18.317 1.00 88.44 518 HIS A N 1
ATOM 3846 C CA . HIS A 1 518 ? 19.068 15.933 -17.655 1.00 88.44 518 HIS A CA 1
ATOM 3847 C C . HIS A 1 518 ? 19.342 15.917 -16.140 1.00 88.44 518 HIS A C 1
ATOM 3849 O O . HIS A 1 518 ? 19.218 16.947 -15.482 1.00 88.44 518 HIS A O 1
ATOM 3855 N N . GLY A 1 519 ? 19.777 14.784 -15.576 1.00 88.50 519 GLY A N 1
ATOM 3856 C CA . GLY A 1 519 ? 20.186 14.676 -14.178 1.00 88.50 519 GLY A CA 1
ATOM 3857 C C . GLY A 1 519 ? 19.013 14.775 -13.201 1.00 88.50 519 GLY A C 1
ATOM 3858 O O . GLY A 1 519 ? 17.887 14.380 -13.505 1.00 88.50 519 GLY A O 1
ATOM 3859 N N . GLY A 1 520 ? 19.276 15.275 -11.993 1.00 87.38 520 GLY A N 1
ATOM 3860 C CA . GLY A 1 520 ? 18.282 15.374 -10.921 1.00 87.38 520 GLY A CA 1
ATOM 3861 C C . GLY A 1 520 ? 18.164 14.104 -10.073 1.00 87.38 520 GLY A C 1
ATOM 3862 O O . GLY A 1 520 ? 18.910 13.135 -10.244 1.00 87.38 520 GLY A O 1
ATOM 3863 N N . TYR A 1 521 ? 17.232 14.127 -9.119 1.00 87.69 521 TYR A N 1
ATOM 3864 C CA . TYR A 1 521 ? 17.088 13.071 -8.116 1.00 87.69 521 TYR A CA 1
ATOM 3865 C C . TYR A 1 521 ? 16.727 11.720 -8.748 1.00 87.69 521 TYR A C 1
ATOM 3867 O O . TYR A 1 521 ? 17.360 10.711 -8.441 1.00 87.69 521 TYR A O 1
ATOM 3875 N N . GLU A 1 522 ? 15.773 11.702 -9.678 1.00 92.00 522 GLU A N 1
ATOM 3876 C CA . GLU A 1 522 ? 15.302 10.481 -10.333 1.00 92.00 522 GLU A CA 1
ATOM 3877 C C . GLU A 1 522 ? 16.431 9.809 -11.134 1.00 92.00 522 GLU A C 1
ATOM 3879 O O . GLU A 1 522 ? 16.669 8.611 -10.986 1.00 92.00 522 GLU A O 1
ATOM 3884 N N . ALA A 1 523 ? 17.206 10.575 -11.914 1.00 91.88 523 ALA A N 1
ATOM 3885 C CA . ALA A 1 523 ? 18.352 10.046 -12.664 1.00 91.88 523 ALA A CA 1
ATOM 3886 C C . ALA A 1 523 ? 19.410 9.415 -11.741 1.00 91.88 523 ALA A C 1
ATOM 3888 O O . ALA A 1 523 ? 19.994 8.376 -12.067 1.00 91.88 523 ALA A O 1
ATOM 3889 N N . SER A 1 524 ? 19.606 10.003 -10.555 1.00 89.31 524 SER A N 1
ATOM 3890 C CA . SER A 1 524 ? 20.542 9.506 -9.544 1.00 89.31 524 SER A CA 1
ATOM 3891 C C . SER A 1 524 ? 20.159 8.120 -8.999 1.00 89.31 524 SER A C 1
ATOM 3893 O O . SER A 1 524 ? 21.032 7.379 -8.548 1.00 89.31 524 SER A O 1
ATOM 3895 N N . GLY A 1 525 ? 18.875 7.754 -9.076 1.00 89.81 525 GLY A N 1
ATOM 3896 C CA . GLY A 1 525 ? 18.321 6.483 -8.612 1.00 89.81 525 GLY A CA 1
ATOM 3897 C C . GLY A 1 525 ? 18.196 5.392 -9.684 1.00 89.81 525 GLY A C 1
ATOM 3898 O O . GLY A 1 525 ? 17.652 4.330 -9.377 1.00 89.81 525 GLY A O 1
ATOM 3899 N N . SER A 1 526 ? 18.664 5.625 -10.918 1.00 94.19 526 SER A N 1
ATOM 3900 C CA . SER A 1 526 ? 18.683 4.615 -11.991 1.00 94.19 526 SER A CA 1
ATOM 3901 C C . SER A 1 526 ? 19.936 3.740 -11.893 1.00 94.19 526 SER A C 1
ATOM 3903 O O . SER A 1 526 ? 21.037 4.157 -12.259 1.00 94.19 526 SER A O 1
ATOM 3905 N N . LEU A 1 527 ? 19.768 2.515 -11.389 1.00 94.69 527 LEU A N 1
ATOM 3906 C CA . LEU A 1 527 ? 20.861 1.616 -10.990 1.00 94.69 527 LEU A CA 1
ATOM 3907 C C . LEU A 1 527 ? 21.741 1.142 -12.154 1.00 94.69 527 LEU A C 1
ATOM 3909 O O . LEU A 1 527 ? 22.920 0.828 -11.980 1.00 94.69 527 LEU A O 1
ATOM 3913 N N . TRP A 1 528 ? 21.153 1.057 -13.342 1.00 96.44 528 TRP A N 1
ATOM 3914 C CA . TRP A 1 528 ? 21.807 0.623 -14.570 1.00 96.44 528 TRP A CA 1
ATOM 3915 C C . TRP A 1 528 ? 22.035 1.775 -15.554 1.00 96.44 528 TRP A C 1
ATOM 3917 O O . TRP A 1 528 ? 22.290 1.539 -16.736 1.00 96.44 528 TRP A O 1
ATOM 3927 N N . GLY A 1 529 ? 21.975 3.020 -15.072 1.00 94.62 529 GLY A N 1
ATOM 3928 C CA . GLY A 1 529 ? 22.332 4.207 -15.843 1.00 94.62 529 GLY A CA 1
ATOM 3929 C C . GLY A 1 529 ? 21.293 4.623 -16.896 1.00 94.62 529 GLY A C 1
ATOM 3930 O O . GLY A 1 529 ? 20.110 4.295 -16.753 1.00 94.62 529 GLY A O 1
ATOM 3931 N N . PRO A 1 530 ? 21.725 5.348 -17.949 1.00 95.31 530 PRO A N 1
ATOM 3932 C CA . PRO A 1 530 ? 20.833 5.955 -18.941 1.00 95.31 530 PRO A CA 1
ATOM 3933 C C . PRO A 1 530 ? 19.887 4.981 -19.656 1.00 95.31 530 PRO A C 1
ATOM 3935 O O . PRO A 1 530 ? 18.732 5.304 -19.905 1.00 95.31 530 PRO A O 1
ATOM 3938 N N . LYS A 1 531 ? 20.338 3.762 -19.970 1.00 97.06 531 LYS A N 1
ATOM 3939 C CA . LYS A 1 531 ? 19.564 2.802 -20.778 1.00 97.06 531 LYS A CA 1
ATOM 3940 C C . LYS A 1 531 ? 18.593 1.939 -19.978 1.00 97.06 531 LYS A C 1
ATOM 3942 O O . LYS A 1 531 ? 17.874 1.139 -20.576 1.00 97.06 531 LYS A O 1
ATOM 3947 N N . GLN A 1 532 ? 18.542 2.081 -18.649 1.00 97.62 532 GLN A N 1
ATOM 3948 C CA . GLN A 1 532 ? 17.680 1.247 -17.807 1.00 97.62 532 GLN A CA 1
ATOM 3949 C C . GLN A 1 532 ? 16.205 1.353 -18.215 1.00 97.62 532 GLN A C 1
ATOM 3951 O O . GLN A 1 532 ? 15.558 0.330 -18.441 1.00 97.62 532 GLN A O 1
ATOM 3956 N N . GLY A 1 533 ? 15.665 2.572 -18.317 1.00 97.50 533 GLY A N 1
ATOM 3957 C CA . GLY A 1 533 ? 14.247 2.749 -18.625 1.00 97.50 533 GLY A CA 1
ATOM 3958 C C . GLY A 1 533 ? 13.900 2.346 -20.055 1.00 97.50 533 GLY A C 1
ATOM 3959 O O . GLY A 1 533 ? 12.891 1.674 -20.253 1.00 97.50 533 GLY A O 1
ATOM 3960 N N . GLU A 1 534 ? 14.755 2.649 -21.037 1.00 97.69 534 GLU A N 1
ATOM 3961 C CA . GLU A 1 534 ? 14.565 2.188 -22.422 1.00 97.69 534 GLU A CA 1
ATOM 3962 C C . GLU A 1 534 ? 14.555 0.661 -22.529 1.00 97.69 534 GLU A C 1
ATOM 3964 O O . GLU A 1 534 ? 13.712 0.088 -23.223 1.00 97.69 534 GLU A O 1
ATOM 3969 N N . TYR A 1 535 ? 15.444 -0.014 -21.795 1.00 97.75 535 TYR A N 1
ATOM 3970 C CA . TYR A 1 535 ? 15.456 -1.469 -21.731 1.00 97.75 535 TYR A CA 1
ATOM 3971 C C . TYR A 1 535 ? 14.142 -2.005 -21.152 1.00 97.75 535 TYR A C 1
ATOM 3973 O O . TYR A 1 535 ? 13.479 -2.825 -21.784 1.00 97.75 535 TYR A O 1
ATOM 3981 N N . LEU A 1 536 ? 13.702 -1.503 -19.995 1.00 97.56 536 LEU A N 1
ATOM 3982 C CA . LEU A 1 536 ? 12.442 -1.933 -19.374 1.00 97.56 536 LEU A CA 1
ATOM 3983 C C . LEU A 1 536 ? 11.229 -1.659 -20.264 1.00 97.56 536 LEU A C 1
ATOM 3985 O O . LEU A 1 536 ? 10.323 -2.492 -20.343 1.00 97.56 536 LEU A O 1
ATOM 3989 N N . HIS A 1 537 ? 11.224 -0.523 -20.959 1.00 97.62 537 HIS A N 1
ATOM 3990 C CA . HIS A 1 537 ? 10.212 -0.181 -21.946 1.00 97.62 537 HIS A CA 1
ATOM 3991 C C . HIS A 1 537 ? 10.162 -1.213 -23.074 1.00 97.62 537 HIS A C 1
ATOM 3993 O O . HIS A 1 537 ? 9.107 -1.804 -23.310 1.00 97.62 537 HIS A O 1
ATOM 3999 N N . ALA A 1 538 ? 11.298 -1.501 -23.711 1.00 96.88 538 ALA A N 1
ATOM 4000 C CA . ALA A 1 538 ? 11.373 -2.475 -24.793 1.00 96.88 538 ALA A CA 1
ATOM 4001 C C . ALA A 1 538 ? 10.911 -3.874 -24.350 1.00 96.88 538 ALA A C 1
ATOM 4003 O O . ALA A 1 538 ? 10.086 -4.489 -25.027 1.00 96.88 538 ALA A O 1
ATOM 4004 N N . ARG A 1 539 ? 11.380 -4.346 -23.189 1.00 96.81 539 ARG A N 1
ATOM 4005 C CA . ARG A 1 539 ? 11.053 -5.678 -22.651 1.00 96.81 539 ARG A CA 1
ATOM 4006 C C . ARG A 1 539 ? 9.585 -5.810 -22.260 1.00 96.81 539 ARG A C 1
ATOM 4008 O O . ARG A 1 539 ? 8.947 -6.808 -22.588 1.00 96.81 539 ARG A O 1
ATOM 4015 N N . THR A 1 540 ? 9.022 -4.794 -21.608 1.00 96.56 540 THR A N 1
ATOM 4016 C CA . THR A 1 540 ? 7.603 -4.803 -21.219 1.00 96.56 540 THR A CA 1
ATOM 4017 C C . THR A 1 540 ? 6.702 -4.754 -22.450 1.00 96.56 540 THR A C 1
ATOM 4019 O O . THR A 1 540 ? 5.732 -5.505 -22.534 1.00 96.56 540 THR A O 1
ATOM 4022 N N . THR A 1 541 ? 7.045 -3.934 -23.446 1.00 96.56 541 THR A N 1
ATOM 4023 C CA . THR A 1 541 ? 6.282 -3.830 -24.696 1.00 96.56 541 THR A CA 1
ATOM 4024 C C . THR A 1 541 ? 6.372 -5.108 -25.536 1.00 96.56 541 THR A C 1
ATOM 4026 O O . THR A 1 541 ? 5.361 -5.552 -26.085 1.00 96.56 541 THR A O 1
ATOM 4029 N N . ALA A 1 542 ? 7.544 -5.749 -25.599 1.00 95.88 542 ALA A N 1
ATOM 4030 C CA . ALA A 1 542 ? 7.715 -7.040 -26.264 1.00 95.88 542 ALA A CA 1
ATOM 4031 C C . ALA A 1 542 ? 6.895 -8.144 -25.578 1.00 95.88 542 ALA A C 1
ATOM 4033 O O . ALA A 1 542 ? 6.161 -8.870 -26.254 1.00 95.88 542 ALA A O 1
ATOM 4034 N N . TRP A 1 543 ? 6.946 -8.215 -24.244 1.00 96.44 543 TRP A N 1
ATOM 4035 C CA . TRP A 1 543 ? 6.139 -9.153 -23.464 1.00 96.44 543 TRP A CA 1
ATOM 4036 C C . TRP A 1 543 ? 4.637 -8.917 -23.654 1.00 96.44 543 TRP A C 1
ATOM 4038 O O . TRP A 1 543 ? 3.892 -9.853 -23.933 1.00 96.44 543 TRP A O 1
ATOM 4048 N N . ALA A 1 544 ? 4.189 -7.660 -23.625 1.00 96.62 544 ALA A N 1
ATOM 4049 C CA . ALA A 1 544 ? 2.805 -7.305 -23.925 1.00 96.62 544 ALA A CA 1
ATOM 4050 C C . ALA A 1 544 ? 2.387 -7.745 -25.330 1.00 96.62 544 ALA A C 1
ATOM 4052 O O . ALA A 1 544 ? 1.296 -8.277 -25.507 1.00 96.62 544 ALA A O 1
ATOM 4053 N N . ALA A 1 545 ? 3.247 -7.587 -26.335 1.00 95.31 545 ALA A N 1
ATOM 4054 C CA . ALA A 1 545 ? 2.927 -8.024 -27.686 1.00 95.31 545 ALA A CA 1
ATOM 4055 C C . ALA A 1 545 ? 2.878 -9.557 -27.839 1.00 95.31 545 ALA A C 1
ATOM 4057 O O . ALA A 1 545 ? 2.101 -10.059 -28.657 1.00 95.31 545 ALA A O 1
ATOM 4058 N N . HIS A 1 546 ? 3.670 -10.295 -27.056 1.00 93.94 546 HIS A N 1
ATOM 4059 C CA . HIS A 1 546 ? 3.561 -11.750 -26.948 1.00 93.94 546 HIS A CA 1
ATOM 4060 C C . HIS A 1 546 ? 2.210 -12.155 -26.347 1.00 93.94 546 HIS A C 1
ATOM 4062 O O . HIS A 1 546 ? 1.451 -12.871 -26.993 1.00 93.94 546 HIS A O 1
ATOM 4068 N N . VAL A 1 547 ? 1.868 -11.613 -25.177 1.00 93.62 547 VAL A N 1
ATOM 4069 C CA . VAL A 1 547 ? 0.650 -11.975 -24.432 1.00 93.62 547 VAL A CA 1
ATOM 4070 C C . VAL A 1 547 ? -0.628 -11.533 -25.158 1.00 93.62 547 VAL A C 1
ATOM 4072 O O . VAL A 1 547 ? -1.587 -12.290 -25.255 1.00 93.62 547 VAL A O 1
ATOM 4075 N N . ILE A 1 548 ? -0.661 -10.313 -25.703 1.00 94.25 548 ILE A N 1
ATOM 4076 C CA . ILE A 1 548 ? -1.874 -9.734 -26.303 1.00 94.25 548 ILE A CA 1
ATOM 4077 C C . ILE A 1 548 ? -2.091 -10.234 -27.735 1.00 94.25 548 ILE A C 1
ATOM 4079 O O . ILE A 1 548 ? -3.222 -10.520 -28.130 1.00 94.25 548 ILE A O 1
ATOM 4083 N N . SER A 1 549 ? -1.019 -10.297 -28.530 1.00 91.44 549 SER A N 1
ATOM 4084 C CA . SER A 1 549 ? -1.102 -10.534 -29.978 1.00 91.44 549 SER A CA 1
ATOM 4085 C C . SER A 1 549 ? -0.482 -11.859 -30.430 1.00 91.44 549 SER A C 1
ATOM 4087 O O . SER A 1 549 ? -0.436 -12.115 -31.635 1.00 91.44 549 SER A O 1
ATOM 4089 N N . GLY A 1 550 ? 0.026 -12.690 -29.515 1.00 89.19 550 GLY A N 1
ATOM 4090 C CA . GLY A 1 550 ? 0.657 -13.970 -29.849 1.00 89.19 550 GLY A CA 1
ATOM 4091 C C . GLY A 1 550 ? 1.958 -13.829 -30.645 1.00 89.19 550 GLY A C 1
ATOM 4092 O O . GLY A 1 550 ? 2.309 -14.725 -31.415 1.00 89.19 550 GLY A O 1
ATOM 4093 N N . LYS A 1 551 ? 2.665 -12.692 -30.535 1.00 90.62 551 LYS A N 1
ATOM 4094 C CA . LYS A 1 551 ? 4.007 -12.556 -31.133 1.00 90.62 551 LYS A CA 1
ATOM 4095 C C . LYS A 1 551 ? 4.981 -13.509 -30.433 1.00 90.62 551 LYS A C 1
ATOM 4097 O O . LYS A 1 551 ? 4.765 -13.870 -29.285 1.00 90.62 551 LYS A O 1
ATOM 4102 N N . ALA A 1 552 ? 6.059 -13.914 -31.103 1.00 87.56 552 ALA A N 1
ATOM 4103 C CA . ALA A 1 552 ? 7.066 -14.772 -30.476 1.00 87.56 552 ALA A CA 1
ATOM 4104 C C . ALA A 1 552 ? 7.677 -14.087 -29.240 1.00 87.56 552 ALA A C 1
ATOM 4106 O O . ALA A 1 552 ? 8.017 -12.903 -29.307 1.00 87.56 552 ALA A O 1
ATOM 4107 N N . ALA A 1 553 ? 7.807 -14.833 -28.140 1.00 82.38 553 ALA A N 1
ATOM 4108 C CA . ALA A 1 553 ? 8.502 -14.366 -26.948 1.00 82.38 553 ALA A CA 1
ATOM 4109 C C . ALA A 1 553 ? 9.994 -14.129 -27.238 1.00 82.38 553 ALA A C 1
ATOM 4111 O O . ALA A 1 553 ? 10.574 -14.710 -28.161 1.00 82.38 553 ALA A O 1
ATOM 4112 N N . GLU A 1 554 ? 10.625 -13.270 -26.441 1.00 84.56 554 GLU A N 1
ATOM 4113 C CA . GLU A 1 554 ? 12.067 -13.046 -26.531 1.00 84.56 554 GLU A CA 1
ATOM 4114 C C . GLU A 1 554 ? 12.849 -14.278 -26.046 1.00 84.56 554 GLU A C 1
ATOM 4116 O O . GLU A 1 554 ? 12.421 -15.001 -25.151 1.00 84.56 554 GLU A O 1
ATOM 4121 N N . ALA A 1 555 ? 14.011 -14.535 -26.650 1.00 80.12 555 ALA A N 1
ATOM 4122 C CA . ALA A 1 555 ? 14.751 -15.783 -26.437 1.00 80.12 555 ALA A CA 1
ATOM 4123 C C . ALA A 1 555 ? 15.525 -15.852 -25.105 1.00 80.12 555 ALA A C 1
ATOM 4125 O O . ALA A 1 555 ? 15.984 -16.923 -24.721 1.00 80.12 555 ALA A O 1
ATOM 4126 N N . ASP A 1 556 ? 15.721 -14.725 -24.421 1.00 89.31 556 ASP A N 1
ATOM 4127 C CA . ASP A 1 556 ? 16.563 -14.592 -23.225 1.00 89.31 556 ASP A CA 1
ATOM 4128 C C . ASP A 1 556 ? 15.758 -14.397 -21.927 1.00 89.31 556 ASP A C 1
ATOM 4130 O O . ASP A 1 556 ? 16.287 -13.884 -20.939 1.00 89.31 556 ASP A O 1
ATOM 4134 N N . LEU A 1 557 ? 14.485 -14.807 -21.914 1.00 92.50 557 LEU A N 1
ATOM 4135 C CA . LEU A 1 557 ? 13.685 -14.875 -20.690 1.00 92.50 557 LEU A CA 1
ATOM 4136 C C . LEU A 1 557 ? 14.302 -15.865 -19.692 1.00 92.50 557 LEU A C 1
ATOM 4138 O O . LEU A 1 557 ? 14.852 -16.904 -20.062 1.00 92.50 557 LEU A O 1
ATOM 4142 N N . LEU A 1 558 ? 14.208 -15.537 -18.406 1.00 94.44 558 LEU A N 1
ATOM 4143 C CA . LEU A 1 558 ? 14.764 -16.349 -17.329 1.00 94.44 558 LEU A CA 1
ATOM 4144 C C . LEU A 1 558 ? 13.697 -17.294 -16.751 1.00 94.44 558 LEU A C 1
ATOM 4146 O O . LEU A 1 558 ? 12.532 -16.907 -16.641 1.00 94.44 558 LEU A O 1
ATOM 4150 N N . PRO A 1 559 ? 14.076 -18.508 -16.309 1.00 91.19 559 PRO A N 1
ATOM 4151 C CA . PRO A 1 559 ? 13.144 -19.416 -15.642 1.00 91.19 559 PRO A CA 1
ATOM 4152 C C . PRO A 1 559 ? 12.658 -18.820 -14.311 1.00 91.19 559 PRO A C 1
ATOM 4154 O O . PRO A 1 559 ? 13.317 -17.924 -13.777 1.00 91.19 559 PRO A O 1
ATOM 4157 N N . PRO A 1 560 ? 11.568 -19.327 -13.709 1.00 86.81 560 PRO A N 1
ATOM 4158 C CA . PRO A 1 560 ? 11.174 -18.953 -12.353 1.00 86.81 560 PRO A CA 1
ATOM 4159 C C . PRO A 1 560 ? 12.336 -19.089 -11.359 1.00 86.81 560 PRO A C 1
ATOM 4161 O O . PRO A 1 560 ? 13.182 -19.977 -11.484 1.00 86.81 560 PRO A O 1
ATOM 4164 N N . ARG A 1 561 ? 12.390 -18.199 -10.365 1.00 86.06 561 ARG A N 1
ATOM 4165 C CA . ARG A 1 561 ? 13.388 -18.260 -9.292 1.00 86.06 561 ARG A CA 1
ATOM 4166 C C . ARG A 1 561 ? 12.752 -18.798 -8.022 1.00 86.06 561 ARG A C 1
ATOM 4168 O O . ARG A 1 561 ? 11.676 -18.366 -7.622 1.00 86.06 561 ARG A O 1
ATOM 4175 N N . GLU A 1 562 ? 13.461 -19.726 -7.393 1.00 89.75 562 GLU A N 1
ATOM 4176 C CA . GLU A 1 562 ? 13.133 -20.185 -6.051 1.00 89.75 562 GLU A CA 1
ATOM 4177 C C . GLU A 1 562 ? 13.480 -19.090 -5.034 1.00 89.75 562 GLU A C 1
ATOM 4179 O O . GLU A 1 562 ? 14.606 -18.572 -5.065 1.00 89.75 562 GLU A O 1
ATOM 4184 N N . PRO A 1 563 ? 12.557 -18.742 -4.122 1.00 91.88 563 PRO A N 1
ATOM 4185 C CA . PRO A 1 563 ? 12.857 -17.796 -3.063 1.00 91.88 563 PRO A CA 1
ATOM 4186 C C . PRO A 1 563 ? 13.858 -18.398 -2.068 1.00 91.88 563 PRO A C 1
ATOM 4188 O O . PRO A 1 563 ? 13.839 -19.597 -1.758 1.00 91.88 563 PRO A O 1
ATOM 4191 N N . LYS A 1 564 ? 14.720 -17.544 -1.520 1.00 91.44 564 LYS A N 1
ATOM 4192 C CA . LYS A 1 564 ? 15.577 -17.833 -0.375 1.00 91.44 564 LYS A CA 1
ATOM 4193 C C . LYS A 1 564 ? 14.715 -18.285 0.803 1.00 91.44 564 LYS A C 1
ATOM 4195 O O . LYS A 1 564 ? 13.724 -17.663 1.177 1.00 91.44 564 LYS A O 1
ATOM 4200 N N . VAL A 1 565 ? 15.140 -19.368 1.446 1.00 91.12 565 VAL A N 1
ATOM 4201 C CA . VAL A 1 565 ? 14.511 -19.834 2.683 1.00 91.12 565 VAL A CA 1
ATOM 4202 C C . VAL A 1 565 ? 15.203 -19.170 3.862 1.00 91.12 565 VAL A C 1
ATOM 4204 O O . VAL A 1 565 ? 16.380 -19.417 4.130 1.00 91.12 565 VAL A O 1
ATOM 4207 N N . TYR A 1 566 ? 14.453 -18.348 4.587 1.00 92.56 566 TYR A N 1
ATOM 4208 C CA . TYR A 1 566 ? 14.909 -17.739 5.828 1.00 92.56 566 TYR A CA 1
ATOM 4209 C C . TYR A 1 566 ? 14.473 -18.580 7.027 1.00 92.56 566 TYR A C 1
ATOM 4211 O O . TYR A 1 566 ? 13.363 -19.103 7.075 1.00 92.56 566 TYR A O 1
ATOM 4219 N N . SER A 1 567 ? 15.355 -18.687 8.017 1.00 90.00 567 SER A N 1
ATOM 4220 C CA . SER A 1 567 ? 15.057 -19.281 9.318 1.00 90.00 567 SER A CA 1
ATOM 4221 C C . SER A 1 567 ? 15.559 -18.332 10.392 1.00 90.00 567 SER A C 1
ATOM 4223 O O . SER A 1 567 ? 16.735 -17.965 10.395 1.00 90.00 567 SER A O 1
ATOM 4225 N N . ALA A 1 568 ? 14.687 -17.964 11.321 1.00 91.25 568 ALA A N 1
ATOM 4226 C CA . ALA A 1 568 ? 15.025 -17.118 12.451 1.00 91.25 568 ALA A CA 1
ATOM 4227 C C . ALA A 1 568 ? 14.476 -17.715 13.749 1.00 91.25 568 ALA A C 1
ATOM 4229 O O . ALA A 1 568 ? 13.533 -18.506 13.751 1.00 91.25 568 ALA A O 1
ATOM 4230 N N . ALA A 1 569 ? 15.141 -17.401 14.861 1.00 88.75 569 ALA A N 1
ATOM 4231 C CA . ALA A 1 569 ? 14.625 -17.760 16.171 1.00 88.75 569 ALA A CA 1
ATOM 4232 C C . ALA A 1 569 ? 13.433 -16.849 16.507 1.00 88.75 569 ALA A C 1
ATOM 4234 O O . ALA A 1 569 ? 13.519 -15.650 16.218 1.00 88.75 569 ALA A O 1
ATOM 4235 N N . PRO A 1 570 ? 12.383 -17.372 17.173 1.00 88.25 570 PRO A N 1
ATOM 4236 C CA . PRO A 1 570 ? 11.256 -16.557 17.597 1.00 88.25 570 PRO A CA 1
ATOM 4237 C C . PRO A 1 570 ? 11.715 -15.335 18.386 1.00 88.25 570 PRO A C 1
ATOM 4239 O O . PRO A 1 570 ? 12.565 -15.434 19.281 1.00 88.25 570 PRO A O 1
ATOM 4242 N N . TRP A 1 571 ? 11.137 -14.181 18.068 1.00 89.44 571 TRP A N 1
ATOM 4243 C CA . TRP A 1 571 ? 11.500 -12.945 18.745 1.00 89.44 571 TRP A CA 1
ATOM 4244 C C . TRP A 1 571 ? 11.114 -12.976 20.229 1.00 89.44 571 TRP A C 1
ATOM 4246 O O . TRP A 1 571 ? 9.957 -13.200 20.592 1.00 89.44 571 TRP A O 1
ATOM 4256 N N . ALA A 1 572 ? 12.086 -12.701 21.099 1.00 89.69 572 ALA A N 1
ATOM 4257 C CA . ALA A 1 572 ? 11.856 -12.590 22.533 1.00 89.69 572 ALA A CA 1
ATOM 4258 C C . ALA A 1 572 ? 11.296 -11.201 22.881 1.00 89.69 572 ALA A C 1
ATOM 4260 O O . ALA A 1 572 ? 12.041 -10.209 22.896 1.00 89.69 572 ALA A O 1
ATOM 4261 N N . VAL A 1 573 ? 9.990 -11.157 23.161 1.00 91.88 573 VAL A N 1
ATOM 4262 C CA . VAL A 1 573 ? 9.283 -9.959 23.638 1.00 91.88 573 VAL A CA 1
ATOM 4263 C C . VAL A 1 573 ? 9.713 -9.588 25.056 1.00 91.88 573 VAL A C 1
ATOM 4265 O O . VAL A 1 573 ? 10.030 -10.467 25.863 1.00 91.88 573 VAL A O 1
ATOM 4268 N N . ASP A 1 574 ? 9.728 -8.295 25.362 1.00 91.25 574 ASP A N 1
ATOM 4269 C CA . ASP A 1 574 ? 9.980 -7.812 26.718 1.00 91.25 574 ASP A CA 1
ATOM 4270 C C . ASP A 1 574 ? 8.793 -8.129 27.643 1.00 91.25 574 ASP A C 1
ATOM 4272 O O . ASP A 1 574 ? 7.633 -8.170 27.225 1.00 91.25 574 ASP A O 1
ATOM 4276 N N . GLU A 1 575 ? 9.079 -8.346 28.931 1.00 91.81 575 GLU A N 1
ATOM 4277 C CA . GLU A 1 575 ? 8.022 -8.502 29.931 1.00 91.81 575 GLU A CA 1
ATOM 4278 C C . GLU A 1 575 ? 7.331 -7.151 30.138 1.00 91.81 575 GLU A C 1
ATOM 4280 O O . GLU A 1 575 ? 7.977 -6.160 30.485 1.00 91.81 575 GLU A O 1
ATOM 4285 N N . ALA A 1 576 ? 6.014 -7.118 29.964 1.00 93.38 576 ALA A N 1
ATOM 4286 C CA . ALA A 1 576 ? 5.213 -5.930 30.204 1.00 93.38 576 ALA A CA 1
ATOM 4287 C C . ALA A 1 576 ? 4.655 -5.874 31.640 1.00 93.38 576 ALA A C 1
ATOM 4289 O O . ALA A 1 576 ? 4.427 -6.899 32.293 1.00 93.38 576 ALA A O 1
ATOM 4290 N N . ASP A 1 577 ? 4.405 -4.660 32.137 1.00 90.19 577 ASP A N 1
ATOM 4291 C CA . ASP A 1 577 ? 3.551 -4.441 33.312 1.00 90.19 577 ASP A CA 1
ATOM 4292 C C . ASP A 1 577 ? 2.124 -4.985 33.069 1.00 90.19 577 ASP A C 1
ATOM 4294 O O . ASP A 1 577 ? 1.711 -5.228 31.938 1.00 90.19 577 ASP A O 1
ATOM 4298 N N . ALA A 1 578 ? 1.343 -5.197 34.135 1.00 91.62 578 ALA A N 1
ATOM 4299 C CA . ALA A 1 578 ? -0.034 -5.673 33.989 1.00 91.62 578 ALA A CA 1
ATOM 4300 C C . ALA A 1 578 ? -0.891 -4.670 33.195 1.00 91.62 578 ALA A C 1
ATOM 4302 O O . ALA A 1 578 ? -0.831 -3.468 33.455 1.00 91.62 578 ALA A O 1
ATOM 4303 N N . ALA A 1 579 ? -1.726 -5.178 32.281 1.00 96.69 579 ALA A N 1
ATOM 4304 C CA . ALA A 1 579 ? -2.583 -4.337 31.454 1.00 96.69 579 ALA A CA 1
ATOM 4305 C C . ALA A 1 579 ? -3.579 -3.545 32.315 1.00 96.69 579 ALA A C 1
ATOM 4307 O O . ALA A 1 579 ? -4.338 -4.134 33.091 1.00 96.69 579 ALA A O 1
ATOM 4308 N N . ALA A 1 580 ? -3.595 -2.221 32.172 1.00 97.81 580 ALA A N 1
ATOM 4309 C CA . ALA A 1 580 ? -4.494 -1.343 32.918 1.00 97.81 580 ALA A CA 1
ATOM 4310 C C . ALA A 1 580 ? -4.727 -0.019 32.185 1.00 97.81 580 ALA A C 1
ATOM 4312 O O . ALA A 1 580 ? -3.850 0.469 31.475 1.00 97.81 580 ALA A O 1
ATOM 4313 N N . VAL A 1 581 ? -5.894 0.596 32.405 1.00 98.44 581 VAL A N 1
ATOM 4314 C CA . VAL A 1 581 ? -6.118 1.987 31.992 1.00 98.44 581 VAL A CA 1
ATOM 4315 C C . VAL A 1 581 ? -5.259 2.883 32.882 1.00 98.44 581 VAL A C 1
ATOM 4317 O O . VAL A 1 581 ? -5.402 2.886 34.103 1.00 98.44 581 VAL A O 1
ATOM 4320 N N . ALA A 1 582 ? -4.320 3.593 32.264 1.00 97.75 582 ALA A N 1
ATOM 4321 C CA . ALA A 1 582 ? -3.332 4.428 32.937 1.00 97.75 582 ALA A CA 1
ATOM 4322 C C . ALA A 1 582 ? -3.765 5.899 32.995 1.00 97.75 582 ALA A C 1
ATOM 4324 O O . ALA A 1 582 ? -3.454 6.596 33.962 1.00 97.75 582 ALA A O 1
ATOM 4325 N N . VAL A 1 583 ? -4.477 6.367 31.967 1.00 98.31 583 VAL A N 1
ATOM 4326 C CA . VAL A 1 583 ? -5.063 7.710 31.889 1.00 98.31 583 VAL A CA 1
ATOM 4327 C C . VAL A 1 583 ? -6.498 7.563 31.410 1.00 98.31 583 VAL A C 1
ATOM 4329 O O . VAL A 1 583 ? -6.728 7.026 30.330 1.00 98.31 583 VAL A O 1
ATOM 4332 N N . GLU A 1 584 ? -7.441 8.023 32.226 1.00 98.38 584 GLU A N 1
ATOM 4333 C CA . GLU A 1 584 ? -8.873 8.020 31.916 1.00 98.38 584 GLU A CA 1
ATOM 4334 C C . GLU A 1 584 ? -9.271 9.259 31.099 1.00 98.38 584 GLU A C 1
ATOM 4336 O O . GLU A 1 584 ? -8.665 10.321 31.285 1.00 98.38 584 GLU A O 1
ATOM 4341 N N . PRO A 1 585 ? -10.306 9.172 30.241 1.00 97.94 585 PRO A N 1
ATOM 4342 C CA . PRO A 1 585 ? -10.810 10.332 29.522 1.00 97.94 585 PRO A CA 1
ATOM 4343 C C . PRO A 1 585 ? -11.470 11.340 30.484 1.00 97.94 585 PRO A C 1
ATOM 4345 O O . PRO A 1 585 ? -11.992 10.950 31.537 1.00 97.94 585 PRO A O 1
ATOM 4348 N N . PRO A 1 586 ? -11.517 12.640 30.134 1.00 96.94 586 PRO A N 1
ATOM 4349 C CA . PRO A 1 586 ? -12.296 13.623 30.882 1.00 96.94 586 PRO A CA 1
ATOM 4350 C C . PRO A 1 586 ? -13.777 13.232 30.925 1.00 96.94 586 PRO A C 1
ATOM 4352 O O . PRO A 1 586 ? -14.328 12.810 29.916 1.00 96.94 586 PRO A O 1
ATOM 4355 N N . ALA A 1 587 ? -14.446 13.407 32.068 1.00 96.94 587 ALA A N 1
ATOM 4356 C CA . ALA A 1 587 ? -15.851 13.009 32.221 1.00 96.94 587 ALA A CA 1
ATOM 4357 C C . ALA A 1 587 ? -16.817 13.803 31.319 1.00 96.94 587 ALA A C 1
ATOM 4359 O O . ALA A 1 587 ? -17.839 13.271 30.889 1.00 96.94 587 ALA A O 1
ATOM 4360 N N . ASP A 1 588 ? -16.488 15.062 31.029 1.00 95.62 588 ASP A N 1
ATOM 4361 C CA . ASP A 1 588 ? -17.250 15.955 30.162 1.00 95.62 588 ASP A CA 1
ATOM 4362 C C . ASP A 1 588 ? -16.328 16.488 29.063 1.00 95.62 588 ASP A C 1
ATOM 4364 O O . ASP A 1 588 ? -15.281 17.067 29.352 1.00 95.62 588 ASP A O 1
ATOM 4368 N N . VAL A 1 589 ? -16.740 16.302 27.813 1.00 95.19 589 VAL A N 1
ATOM 4369 C CA . VAL A 1 589 ? -15.998 16.669 26.606 1.00 95.19 589 VAL A CA 1
ATOM 4370 C C . VAL A 1 589 ? -16.910 17.518 25.725 1.00 95.19 589 VAL A C 1
ATOM 4372 O O . VAL A 1 589 ? -18.092 17.206 25.549 1.00 95.19 589 VAL A O 1
ATOM 4375 N N . THR A 1 590 ? -16.391 18.605 25.167 1.00 94.12 590 THR A N 1
ATOM 4376 C CA . THR A 1 590 ? -17.116 19.406 24.177 1.00 94.12 590 THR A CA 1
ATOM 4377 C C . THR A 1 590 ? -16.804 18.865 22.790 1.00 94.12 590 THR A C 1
ATOM 4379 O O . THR A 1 590 ? -15.655 18.572 22.478 1.00 94.12 590 THR A O 1
ATOM 4382 N N . ARG A 1 591 ? -17.809 18.721 21.922 1.00 91.69 591 ARG A N 1
ATOM 4383 C CA . ARG A 1 591 ? -17.575 18.326 20.528 1.00 91.69 591 ARG A CA 1
ATOM 4384 C C . ARG A 1 591 ? -16.614 19.318 19.859 1.00 91.69 591 ARG A C 1
ATOM 4386 O O . ARG A 1 591 ? -16.909 20.509 19.809 1.00 91.69 591 ARG A O 1
ATOM 4393 N N . GLY A 1 592 ? -15.510 18.805 19.323 1.00 88.19 592 GLY A N 1
ATOM 4394 C CA . GLY A 1 592 ? -14.367 19.586 18.837 1.00 88.19 592 GLY A CA 1
ATOM 4395 C C . GLY A 1 592 ? -13.106 19.385 19.679 1.00 88.19 592 GLY A C 1
ATOM 4396 O O . GLY A 1 592 ? -12.005 19.552 19.165 1.00 88.19 592 GLY A O 1
ATOM 4397 N N . ASP A 1 593 ? -13.252 18.956 20.934 1.00 91.19 593 ASP A N 1
ATOM 4398 C CA . ASP A 1 593 ? -12.126 18.612 21.797 1.00 91.19 593 ASP A CA 1
ATOM 4399 C C . ASP A 1 593 ? -11.463 17.303 21.344 1.00 91.19 593 ASP A C 1
ATOM 4401 O O . ASP A 1 593 ? -12.097 16.419 20.746 1.00 91.19 593 ASP A O 1
ATOM 4405 N N . ILE A 1 594 ? -10.190 17.156 21.711 1.00 92.31 594 ILE A N 1
ATOM 4406 C CA . ILE A 1 594 ? -9.445 15.903 21.604 1.00 92.31 594 ILE A CA 1
ATOM 4407 C C . ILE A 1 594 ? -9.481 15.185 22.943 1.00 92.31 594 ILE A C 1
ATOM 4409 O O . ILE A 1 594 ? -9.076 15.730 23.970 1.00 92.31 594 ILE A O 1
ATOM 4413 N N . VAL A 1 595 ? -9.924 13.933 22.915 1.00 95.56 595 VAL A N 1
ATOM 4414 C CA . VAL A 1 595 ? -9.880 13.046 24.071 1.00 95.56 595 VAL A CA 1
ATOM 4415 C C . VAL A 1 595 ? -8.574 12.268 24.037 1.00 95.56 595 VAL A C 1
ATOM 4417 O O . VAL A 1 595 ? -8.327 11.506 23.103 1.00 95.56 595 VAL A O 1
ATOM 4420 N N . GLU A 1 596 ? -7.743 12.464 25.057 1.00 96.50 596 GLU A N 1
ATOM 4421 C CA . GLU A 1 596 ? -6.554 11.649 25.295 1.00 96.50 596 GLU A CA 1
ATOM 4422 C C . GLU A 1 596 ? -6.872 10.576 26.343 1.00 96.50 596 GLU A C 1
ATOM 4424 O O . GLU A 1 596 ? -7.412 10.868 27.411 1.00 96.50 596 GLU A O 1
ATOM 4429 N N . VAL A 1 597 ? -6.544 9.327 26.025 1.00 98.06 597 VAL A N 1
ATOM 4430 C CA . VAL A 1 597 ? -6.686 8.164 26.909 1.00 98.06 597 VAL A CA 1
ATOM 4431 C C . VAL A 1 597 ? -5.432 7.309 26.778 1.00 98.06 597 VAL A C 1
ATOM 4433 O O . VAL A 1 597 ? -4.841 7.246 25.702 1.00 98.06 597 VAL A O 1
ATOM 4436 N N . ALA A 1 598 ? -4.990 6.653 27.849 1.00 98.44 598 ALA A N 1
ATOM 4437 C CA . ALA A 1 598 ? -3.801 5.807 27.782 1.00 98.44 598 ALA A CA 1
ATOM 4438 C C . ALA A 1 598 ? -3.964 4.515 28.571 1.00 98.44 598 ALA A C 1
ATOM 4440 O O . ALA A 1 598 ? -4.588 4.496 29.635 1.00 98.44 598 ALA A O 1
ATOM 4441 N N . ILE A 1 599 ? -3.336 3.452 28.080 1.00 98.56 599 ILE A N 1
ATOM 4442 C CA . ILE A 1 599 ? -3.221 2.174 28.780 1.00 98.56 599 ILE A CA 1
ATOM 4443 C C . ILE A 1 599 ? -1.751 1.796 28.931 1.00 98.56 599 ILE A C 1
ATOM 4445 O O . ILE A 1 599 ? -0.927 2.090 28.064 1.00 98.56 599 ILE A O 1
ATOM 4449 N N . ASP A 1 600 ? -1.428 1.113 30.022 1.00 98.38 600 ASP A N 1
ATOM 4450 C CA . ASP A 1 600 ? -0.218 0.302 30.066 1.00 98.38 600 ASP A CA 1
ATOM 4451 C C . ASP A 1 600 ? -0.579 -1.060 29.435 1.00 98.38 600 ASP A C 1
ATOM 4453 O O . ASP A 1 600 ? -1.589 -1.668 29.799 1.00 98.38 600 ASP A O 1
ATOM 4457 N N . GLY A 1 601 ? 0.182 -1.486 28.424 1.00 96.94 601 GLY A N 1
ATOM 4458 C CA . GLY A 1 601 ? -0.105 -2.656 27.586 1.00 96.94 601 GLY A CA 1
ATOM 4459 C C . GLY A 1 601 ? 1.145 -3.478 27.264 1.00 96.94 601 GLY A C 1
ATOM 4460 O O . GLY A 1 601 ? 2.152 -3.381 27.960 1.00 96.94 601 GLY A O 1
ATOM 4461 N N . GLY A 1 602 ? 1.068 -4.314 26.226 1.00 96.38 602 GLY A N 1
ATOM 4462 C CA . GLY A 1 602 ? 2.155 -5.214 25.832 1.00 96.38 602 GLY A CA 1
ATOM 4463 C C . GLY A 1 602 ? 3.249 -4.561 24.987 1.00 96.38 602 GLY A C 1
ATOM 4464 O O . GLY A 1 602 ? 3.105 -3.432 24.513 1.00 96.38 602 GLY A O 1
ATOM 4465 N N . ASP A 1 603 ? 4.327 -5.323 24.796 1.00 95.88 603 ASP A N 1
ATOM 4466 C CA . ASP A 1 603 ? 5.443 -5.034 23.890 1.00 95.88 603 ASP A CA 1
ATOM 4467 C C . ASP A 1 603 ? 4.944 -4.823 22.441 1.00 95.88 603 ASP A C 1
ATOM 4469 O O . ASP A 1 603 ? 4.089 -5.584 21.977 1.00 95.88 603 ASP A O 1
ATOM 4473 N N . PRO A 1 604 ? 5.461 -3.828 21.693 1.00 95.75 604 PRO A N 1
ATOM 4474 C CA . PRO A 1 604 ? 4.976 -3.503 20.348 1.00 95.75 604 PRO A CA 1
ATOM 4475 C C . PRO A 1 604 ? 5.204 -4.604 19.304 1.00 95.75 604 PRO A C 1
ATOM 4477 O O . PRO A 1 604 ? 4.542 -4.585 18.268 1.00 95.75 604 PRO A O 1
ATOM 4480 N N . TRP A 1 605 ? 6.052 -5.606 19.560 1.00 95.75 605 TRP A N 1
ATOM 4481 C CA . TRP A 1 605 ? 6.111 -6.821 18.741 1.00 95.75 605 TRP A CA 1
ATOM 4482 C C . TRP A 1 605 ? 4.761 -7.547 18.692 1.00 95.75 605 TRP A C 1
ATOM 4484 O O . TRP A 1 605 ? 4.390 -8.111 17.661 1.00 95.75 605 TRP A O 1
ATOM 4494 N N . LEU A 1 606 ? 3.986 -7.475 19.776 1.00 95.94 606 LEU A N 1
ATOM 4495 C CA . LEU A 1 606 ? 2.627 -8.011 19.873 1.00 95.94 606 LEU A CA 1
ATOM 4496 C C . LEU A 1 606 ? 1.564 -7.102 19.226 1.00 95.94 606 LEU A C 1
ATOM 4498 O O . LEU A 1 606 ? 0.379 -7.421 19.295 1.00 95.94 606 LEU A O 1
ATOM 4502 N N . LEU A 1 607 ? 2.005 -6.043 18.536 1.00 96.62 607 LEU A N 1
ATOM 4503 C CA . LEU A 1 607 ? 1.227 -4.989 17.880 1.00 96.62 607 LEU A CA 1
ATOM 4504 C C . LEU A 1 607 ? 0.589 -3.981 18.835 1.00 96.62 607 LEU A C 1
ATOM 4506 O O . LEU A 1 607 ? 0.341 -4.246 20.011 1.00 96.62 607 LEU A O 1
ATOM 4510 N N . ALA A 1 608 ? 0.311 -2.799 18.283 1.00 96.50 608 ALA A N 1
ATOM 4511 C CA . ALA A 1 608 ? -0.441 -1.766 18.975 1.00 96.50 608 ALA A CA 1
ATOM 4512 C C . ALA A 1 608 ? -1.850 -2.278 19.345 1.00 96.50 608 ALA A C 1
ATOM 4514 O O . ALA A 1 608 ? -2.492 -2.922 18.499 1.00 96.50 608 ALA A O 1
ATOM 4515 N N . PRO A 1 609 ? -2.345 -1.981 20.563 1.00 97.00 609 PRO A N 1
ATOM 4516 C CA . PRO A 1 609 ? -3.680 -2.377 20.996 1.00 97.00 609 PRO A CA 1
ATOM 4517 C C . PRO A 1 609 ? -4.756 -1.795 20.080 1.00 97.00 609 PRO A C 1
ATOM 4519 O O . PRO A 1 609 ? -4.666 -0.643 19.658 1.00 97.00 609 PRO A O 1
ATOM 4522 N N . ASP A 1 610 ? -5.790 -2.583 19.805 1.00 97.06 610 ASP A N 1
ATOM 4523 C CA . ASP A 1 610 ? -6.958 -2.108 19.079 1.00 97.06 610 ASP A CA 1
ATOM 4524 C C . ASP A 1 610 ? -7.879 -1.331 20.014 1.00 97.06 610 ASP A C 1
ATOM 4526 O O . ASP A 1 610 ? -8.183 -1.787 21.122 1.00 97.06 610 ASP A O 1
ATOM 4530 N N . VAL A 1 611 ? -8.356 -0.180 19.544 1.00 97.75 611 VAL A N 1
ATOM 4531 C CA . VAL A 1 611 ? -9.344 0.639 20.254 1.00 97.75 611 VAL A CA 1
ATOM 4532 C C . VAL A 1 611 ? -10.632 0.677 19.459 1.00 97.75 611 VAL A C 1
ATOM 4534 O O . VAL A 1 611 ? -10.616 0.814 18.238 1.00 97.75 611 VAL A O 1
ATOM 4537 N N . THR A 1 612 ? -11.760 0.568 20.149 1.00 98.12 612 THR A N 1
ATOM 4538 C CA . THR A 1 612 ? -13.090 0.797 19.582 1.00 98.12 612 THR A CA 1
ATOM 4539 C C . THR A 1 612 ? -13.838 1.803 20.443 1.00 98.12 612 THR A C 1
ATOM 4541 O O . THR A 1 612 ? -13.917 1.651 21.665 1.00 98.12 612 THR A O 1
ATOM 4544 N N . LEU A 1 613 ? -14.404 2.830 19.810 1.00 98.50 613 LEU A N 1
ATOM 4545 C CA . LEU A 1 613 ? -15.332 3.739 20.473 1.00 98.50 613 LEU A CA 1
ATOM 4546 C C . LEU A 1 613 ? -16.676 3.031 20.660 1.00 98.50 613 LEU A C 1
ATOM 4548 O O . LEU A 1 613 ? -17.281 2.568 19.691 1.00 98.50 613 LEU A O 1
ATOM 4552 N N . VAL A 1 614 ? -17.166 2.981 21.896 1.00 98.44 614 VAL A N 1
ATOM 4553 C CA . VAL A 1 614 ? -18.482 2.425 22.222 1.00 98.44 614 VAL A CA 1
ATOM 4554 C C . VAL A 1 614 ? -19.396 3.497 22.800 1.00 98.44 614 VAL A C 1
ATOM 4556 O O . VAL A 1 614 ? -18.959 4.352 23.571 1.00 98.44 614 VAL A O 1
ATOM 4559 N N . GLN A 1 615 ? -20.675 3.449 22.442 1.00 97.69 615 GLN A N 1
ATOM 4560 C CA . GLN A 1 615 ? -21.721 4.317 22.970 1.00 97.69 615 GLN A CA 1
ATOM 4561 C C . GLN A 1 615 ? -22.596 3.546 23.951 1.00 97.69 615 GLN A C 1
ATOM 4563 O O . GLN A 1 615 ? -22.881 2.360 23.762 1.00 97.69 615 GLN A O 1
ATOM 4568 N N . LYS A 1 616 ? -23.027 4.237 25.004 1.00 97.12 616 LYS A N 1
ATOM 4569 C CA . LYS A 1 616 ? -23.971 3.704 25.978 1.00 97.12 616 LYS A CA 1
ATOM 4570 C C . LYS A 1 616 ? -25.407 3.931 25.511 1.00 97.12 616 LYS A C 1
ATOM 4572 O O . LYS A 1 616 ? -25.817 5.082 25.367 1.00 97.12 616 LYS A O 1
ATOM 4577 N N . ASP A 1 617 ? -26.172 2.853 25.382 1.00 92.31 617 ASP A N 1
ATOM 4578 C CA . ASP A 1 617 ? -27.624 2.884 25.187 1.00 92.31 617 ASP A CA 1
ATOM 4579 C C . ASP A 1 617 ? -28.303 2.054 26.287 1.00 92.31 617 ASP A C 1
ATOM 4581 O O . ASP A 1 617 ? -28.102 0.845 26.409 1.00 92.31 617 ASP A O 1
ATOM 4585 N N . GLY A 1 618 ? -29.040 2.723 27.178 1.00 89.69 618 GLY A N 1
ATOM 4586 C CA . GLY A 1 618 ? -29.539 2.106 28.409 1.00 89.69 618 GLY A CA 1
ATOM 4587 C C . GLY A 1 618 ? -28.406 1.544 29.284 1.00 89.69 618 GLY A C 1
ATOM 4588 O O . GLY A 1 618 ? -27.600 2.298 29.840 1.00 89.69 618 GLY A O 1
ATOM 4589 N N . GLU A 1 619 ? -28.369 0.218 29.439 1.00 90.12 619 GLU A N 1
ATOM 4590 C CA . GLU A 1 619 ? -27.312 -0.514 30.159 1.00 90.12 619 GLU A CA 1
ATOM 4591 C C . GLU A 1 619 ? -26.262 -1.141 29.223 1.00 90.12 619 GLU A C 1
ATOM 4593 O O . GLU A 1 619 ? -25.220 -1.601 29.698 1.00 90.12 619 GLU A O 1
ATOM 4598 N N . GLU A 1 620 ? -26.503 -1.139 27.911 1.00 95.25 620 GLU A N 1
ATOM 4599 C CA . GLU A 1 620 ? -25.652 -1.788 26.917 1.00 95.25 620 GLU A CA 1
ATOM 4600 C C . GLU A 1 620 ? -24.601 -0.827 26.346 1.00 95.25 620 GLU A C 1
ATOM 4602 O O . GLU A 1 620 ? -24.790 0.390 26.283 1.00 95.25 620 GLU A O 1
ATOM 4607 N N . TRP A 1 621 ? -23.471 -1.400 25.928 1.00 97.31 621 TRP A N 1
ATOM 4608 C CA . TRP A 1 621 ? -22.400 -0.705 25.220 1.00 97.31 621 TRP A CA 1
ATOM 4609 C C . TRP A 1 621 ? -22.295 -1.285 23.819 1.00 97.31 621 TRP A C 1
ATOM 4611 O O . TRP A 1 621 ? -22.081 -2.488 23.668 1.00 97.31 621 TRP A O 1
ATOM 4621 N N . THR A 1 622 ? -22.441 -0.439 22.805 1.00 97.38 622 THR A N 1
ATOM 4622 C CA . THR A 1 622 ? -22.394 -0.858 21.400 1.00 97.38 622 THR A CA 1
ATOM 4623 C C . THR A 1 622 ? -21.319 -0.080 20.645 1.00 97.38 622 THR A C 1
ATOM 4625 O O . THR A 1 622 ? -21.101 1.094 20.950 1.00 97.38 622 THR A O 1
ATOM 4628 N N . PRO A 1 623 ? -20.610 -0.701 19.685 1.00 97.44 623 PRO A N 1
ATOM 4629 C CA . PRO A 1 623 ? -19.654 0.019 18.852 1.00 97.44 623 PRO A CA 1
ATOM 4630 C C . PRO A 1 623 ? -20.325 1.161 18.092 1.00 97.44 623 PRO A C 1
ATOM 4632 O O . PRO A 1 623 ? -21.373 0.970 17.474 1.00 97.44 623 PRO A O 1
ATOM 4635 N N . VAL A 1 624 ? -19.695 2.332 18.095 1.00 97.00 624 VAL A N 1
ATOM 4636 C CA . VAL A 1 624 ? -20.099 3.433 17.219 1.00 97.00 624 VAL A CA 1
ATOM 4637 C C . VAL A 1 624 ? -19.665 3.081 15.804 1.00 97.00 624 VAL A C 1
ATOM 4639 O O . VAL A 1 624 ? -18.501 2.753 15.580 1.00 97.00 624 VAL A O 1
ATOM 4642 N N . LEU A 1 625 ? -20.593 3.125 14.852 1.00 95.06 625 LEU A N 1
ATOM 4643 C CA . LEU A 1 625 ? -20.339 2.709 13.475 1.00 95.06 625 LEU A CA 1
ATOM 4644 C C . LEU A 1 625 ? -20.186 3.918 12.549 1.00 95.06 625 LEU A C 1
ATOM 4646 O O . LEU A 1 625 ? -20.909 4.908 12.667 1.00 95.06 625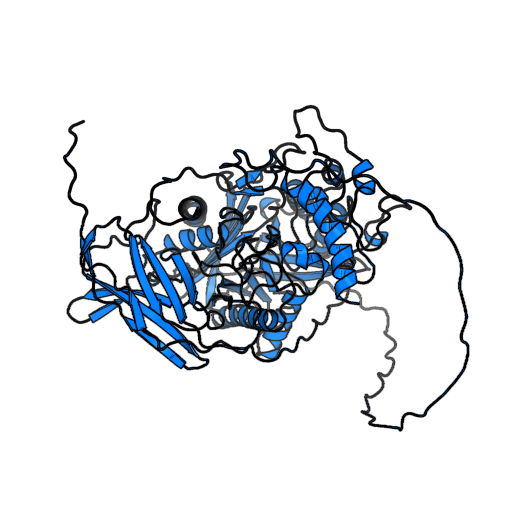 LEU A O 1
ATOM 4650 N N . ARG A 1 626 ? -19.271 3.802 11.586 1.00 92.69 626 ARG A N 1
ATOM 4651 C CA . ARG A 1 626 ? -19.224 4.643 10.385 1.00 92.69 626 ARG A CA 1
ATOM 4652 C C . ARG A 1 626 ? -20.447 4.355 9.508 1.00 92.69 626 ARG A C 1
ATOM 4654 O O . ARG A 1 626 ? -21.102 3.321 9.655 1.00 92.69 626 ARG A O 1
ATOM 4661 N N . LYS A 1 627 ? -20.714 5.229 8.534 1.00 91.25 627 LYS A N 1
ATOM 4662 C CA . LYS A 1 627 ? -21.801 5.059 7.551 1.00 91.25 627 LYS A CA 1
ATOM 4663 C C . LYS A 1 627 ? -21.761 3.692 6.847 1.00 91.25 627 LYS A C 1
ATOM 4665 O O . LYS A 1 627 ? -22.794 3.052 6.676 1.00 91.25 627 LYS A O 1
ATOM 4670 N N . ASN A 1 628 ? -20.563 3.207 6.528 1.00 92.38 628 ASN A N 1
ATOM 4671 C CA . ASN A 1 628 ? -20.346 1.906 5.895 1.00 92.38 628 ASN A CA 1
ATOM 4672 C C . ASN A 1 628 ? -20.487 0.699 6.848 1.00 92.38 628 ASN A C 1
ATOM 4674 O O . ASN A 1 628 ? -20.253 -0.435 6.441 1.00 92.38 628 ASN A O 1
ATOM 4678 N N . GLY A 1 629 ? -20.854 0.913 8.114 1.00 93.44 629 GLY A N 1
ATOM 4679 C CA . GLY A 1 629 ? -21.061 -0.136 9.111 1.00 93.44 629 GLY A CA 1
ATOM 4680 C C . GLY A 1 629 ? -19.792 -0.638 9.808 1.00 93.44 629 GLY A C 1
ATOM 4681 O O . GLY A 1 629 ? -19.900 -1.503 10.676 1.00 93.44 629 GLY A O 1
ATOM 4682 N N . ARG A 1 630 ? -18.599 -0.118 9.477 1.00 93.12 630 ARG A N 1
ATOM 4683 C CA . ARG A 1 630 ? -17.363 -0.447 10.210 1.00 93.12 630 ARG A CA 1
ATOM 4684 C C . ARG A 1 630 ? -17.310 0.313 11.549 1.00 93.12 630 ARG A C 1
ATOM 4686 O O . ARG A 1 630 ? -17.669 1.491 11.567 1.00 93.12 630 ARG A O 1
ATOM 4693 N N . PRO A 1 631 ? -16.856 -0.302 12.655 1.00 95.12 631 PRO A N 1
ATOM 4694 C CA . PRO A 1 631 ? -16.675 0.396 13.929 1.00 95.12 631 PRO A CA 1
ATOM 4695 C C . PRO A 1 631 ? -15.661 1.538 13.842 1.00 95.12 631 PRO A C 1
ATOM 4697 O O . PRO A 1 631 ? -14.672 1.424 13.129 1.00 95.12 631 PRO A O 1
ATOM 4700 N N . ILE A 1 632 ? -15.866 2.606 14.609 1.00 95.44 632 ILE A N 1
ATOM 4701 C CA . ILE A 1 632 ? -14.857 3.645 14.823 1.00 95.44 632 ILE A CA 1
ATOM 4702 C C . ILE A 1 632 ? -13.762 3.089 15.731 1.00 95.44 632 ILE A C 1
ATOM 4704 O O . ILE A 1 632 ? -14.014 2.761 16.895 1.00 95.44 632 ILE A O 1
ATOM 4708 N N . GLY A 1 633 ? -12.544 3.012 15.204 1.00 94.50 633 GLY A N 1
ATOM 4709 C CA . GLY A 1 633 ? -11.407 2.437 15.903 1.00 94.50 633 GLY A CA 1
ATOM 4710 C C . GLY A 1 633 ? -10.069 2.736 15.240 1.00 94.50 633 GLY A C 1
ATOM 4711 O O . GLY A 1 633 ? -9.976 3.519 14.297 1.00 94.50 633 GLY A O 1
ATOM 4712 N N . THR A 1 634 ? -9.025 2.073 15.730 1.00 93.38 634 THR A N 1
ATOM 4713 C CA . THR A 1 634 ? -7.640 2.161 15.223 1.00 93.38 634 THR A CA 1
ATOM 4714 C C . THR A 1 634 ? -7.434 1.508 13.847 1.00 93.38 634 THR A C 1
ATOM 4716 O O . THR A 1 634 ? -6.314 1.459 13.344 1.00 93.38 634 THR A O 1
ATOM 4719 N N . ASP A 1 635 ? -8.501 0.983 13.235 1.00 87.19 635 ASP A N 1
ATOM 4720 C CA . ASP A 1 635 ? -8.517 0.438 11.873 1.00 87.19 635 ASP A CA 1
ATOM 4721 C C . ASP A 1 635 ? -8.722 1.510 10.783 1.00 87.19 635 ASP A C 1
ATOM 4723 O O . ASP A 1 635 ? -8.526 1.227 9.593 1.00 87.19 635 ASP A O 1
ATOM 4727 N N . GLY A 1 636 ? -9.125 2.719 11.188 1.00 89.94 636 GLY A N 1
ATOM 4728 C CA . GLY A 1 636 ? -9.265 3.903 10.346 1.00 89.94 636 GLY A CA 1
ATOM 4729 C C . GLY A 1 636 ? -8.261 4.989 10.719 1.00 89.94 636 GLY A C 1
ATOM 4730 O O . GLY A 1 636 ? -7.120 4.693 11.060 1.00 89.94 636 GLY A O 1
ATOM 4731 N N . TYR A 1 637 ? -8.693 6.245 10.623 1.00 89.62 637 TYR A N 1
ATOM 4732 C CA . TYR A 1 637 ? -7.875 7.444 10.855 1.00 89.62 637 TYR A CA 1
ATOM 4733 C C . TYR A 1 637 ? -8.350 8.243 12.090 1.00 89.62 637 TYR A C 1
ATOM 4735 O O . TYR A 1 637 ? -7.981 9.400 12.297 1.00 89.62 637 TYR A O 1
ATOM 4743 N N . GLU A 1 638 ? -9.258 7.678 12.896 1.00 92.19 638 GLU A N 1
ATOM 4744 C CA . GLU A 1 638 ? -9.872 8.282 14.099 1.00 92.19 638 GLU A CA 1
ATOM 4745 C C . GLU A 1 638 ? -8.954 8.420 15.293 1.00 92.19 638 GLU A C 1
ATOM 4747 O O . GLU A 1 638 ? -9.200 9.276 16.143 1.00 92.19 638 GLU A O 1
ATOM 4752 N N . PHE A 1 639 ? -7.887 7.636 15.331 1.00 93.56 639 PHE A N 1
ATOM 4753 C CA . PHE A 1 639 ? -6.979 7.604 16.457 1.00 93.56 639 PHE A CA 1
ATOM 4754 C C . PHE A 1 639 ? -5.552 7.827 15.986 1.00 93.56 639 PHE A C 1
ATOM 4756 O O . PHE A 1 639 ? -5.045 7.083 15.154 1.00 93.56 639 PHE A O 1
ATOM 4763 N N . GLU A 1 640 ? -4.876 8.790 16.600 1.00 94.12 640 GLU A N 1
ATOM 4764 C CA . GLU A 1 640 ? -3.419 8.756 16.679 1.00 94.12 640 GLU A CA 1
ATOM 4765 C C . GLU A 1 640 ? -3.028 7.895 17.883 1.00 94.12 640 GLU A C 1
ATOM 4767 O O . GLU A 1 640 ? -3.579 8.057 18.974 1.00 94.12 640 GLU A O 1
ATOM 4772 N N . THR A 1 641 ? -2.116 6.951 17.672 1.00 96.19 641 THR A N 1
ATOM 4773 C CA . THR A 1 641 ? -1.618 6.021 18.687 1.00 96.19 641 THR A CA 1
ATOM 4774 C C . THR A 1 641 ? -0.130 6.256 18.901 1.00 96.19 641 THR A C 1
ATOM 4776 O O . THR A 1 641 ? 0.665 5.957 18.015 1.00 96.19 641 THR A O 1
ATOM 4779 N N . ALA A 1 642 ? 0.257 6.713 20.088 1.00 95.75 642 ALA A N 1
ATOM 4780 C CA . ALA A 1 642 ? 1.645 6.914 20.485 1.00 95.75 642 ALA A CA 1
ATOM 4781 C C . ALA A 1 642 ? 2.113 5.828 21.457 1.00 95.75 642 ALA A C 1
ATOM 4783 O O . ALA A 1 642 ? 1.358 5.384 22.326 1.00 95.75 642 ALA A O 1
ATOM 4784 N N . LEU A 1 643 ? 3.390 5.467 21.361 1.00 96.44 643 LEU A N 1
ATOM 4785 C CA . LEU A 1 643 ? 4.065 4.571 22.291 1.00 96.44 643 LEU A CA 1
ATOM 4786 C C . LEU A 1 643 ? 5.136 5.324 23.084 1.00 96.44 643 LEU A C 1
ATOM 4788 O O . LEU A 1 643 ? 6.026 5.948 22.511 1.00 96.44 643 LEU A O 1
ATOM 4792 N N . ALA A 1 644 ? 5.102 5.184 24.407 1.00 95.44 644 ALA A N 1
ATOM 4793 C CA . ALA A 1 644 ? 6.208 5.539 25.289 1.00 95.44 644 ALA A CA 1
ATOM 4794 C C . ALA A 1 644 ? 6.692 4.302 26.057 1.00 95.44 644 ALA A C 1
ATOM 4796 O O . ALA A 1 644 ? 5.897 3.566 26.645 1.00 95.44 644 ALA A O 1
ATOM 4797 N N . VAL A 1 645 ? 8.008 4.085 26.081 1.00 93.69 645 VAL A N 1
ATOM 4798 C CA . VAL A 1 645 ? 8.632 2.898 26.686 1.00 93.69 645 VAL A CA 1
ATOM 4799 C C . VAL A 1 645 ? 9.476 3.302 27.895 1.00 93.69 645 VAL A C 1
ATOM 4801 O O . VAL A 1 645 ? 10.293 4.217 27.813 1.00 93.69 645 VAL A O 1
ATOM 4804 N N . THR A 1 646 ? 9.285 2.650 29.047 1.00 92.50 646 THR A N 1
ATOM 4805 C CA . THR A 1 646 ? 10.057 2.930 30.276 1.00 92.50 646 THR A CA 1
ATOM 4806 C C . THR A 1 646 ? 10.523 1.641 30.972 1.00 92.50 646 THR A C 1
ATOM 4808 O O . THR A 1 646 ? 9.679 0.822 31.322 1.00 92.50 646 THR A O 1
ATOM 4811 N N . PRO A 1 647 ? 11.829 1.460 31.257 1.00 90.31 647 PRO A N 1
ATOM 4812 C CA . PRO A 1 647 ? 12.935 2.314 30.812 1.00 90.31 647 PRO A CA 1
ATOM 4813 C C . PRO A 1 647 ? 13.005 2.371 29.279 1.00 90.31 647 PRO A C 1
ATOM 4815 O O . PRO A 1 647 ? 12.516 1.459 28.615 1.00 90.31 647 PRO A O 1
ATOM 4818 N N . ALA A 1 648 ? 13.589 3.433 28.722 1.00 87.44 648 ALA A N 1
ATOM 4819 C CA . ALA A 1 648 ? 13.797 3.549 27.279 1.00 87.44 648 ALA A CA 1
ATOM 4820 C C . ALA A 1 648 ? 14.710 2.424 26.761 1.00 87.44 648 ALA A C 1
ATOM 4822 O O . ALA A 1 648 ? 15.457 1.797 27.530 1.00 87.44 648 ALA A O 1
ATOM 4823 N N . TYR A 1 649 ? 14.650 2.141 25.462 1.00 85.88 649 TYR A N 1
ATOM 4824 C CA . TYR A 1 649 ? 15.595 1.216 24.849 1.00 85.88 649 TYR A CA 1
ATOM 4825 C C . TYR A 1 649 ? 17.016 1.790 24.953 1.00 85.88 649 TYR A C 1
ATOM 4827 O O . TYR A 1 649 ? 17.262 2.955 24.653 1.00 85.88 649 TYR A O 1
ATOM 4835 N N . GLY A 1 650 ? 17.943 0.969 25.439 1.00 72.75 650 GLY A N 1
ATOM 4836 C CA . GLY A 1 650 ? 19.373 1.273 25.474 1.00 72.75 650 GLY A CA 1
ATOM 4837 C C . GLY A 1 650 ? 20.131 0.234 24.656 1.00 72.75 650 GLY A C 1
ATOM 4838 O O . GLY A 1 650 ? 19.517 -0.566 23.960 1.00 72.75 650 GLY A O 1
ATOM 4839 N N . ASP A 1 651 ? 21.451 0.171 24.806 1.00 65.44 651 ASP A N 1
ATOM 4840 C CA . ASP A 1 651 ? 22.278 -0.789 24.052 1.00 65.44 651 ASP A CA 1
ATOM 4841 C C . ASP A 1 651 ? 22.140 -2.243 24.571 1.00 65.44 651 ASP A C 1
ATOM 4843 O O . ASP A 1 651 ? 22.752 -3.177 24.052 1.00 65.44 651 ASP A O 1
ATOM 4847 N N . ALA A 1 652 ? 21.340 -2.454 25.624 1.00 58.22 652 ALA A N 1
ATOM 4848 C CA . ALA A 1 652 ? 21.050 -3.770 26.175 1.00 58.22 652 ALA A CA 1
ATOM 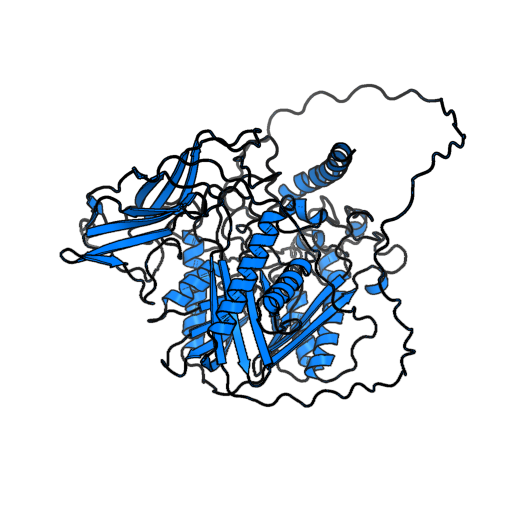4849 C C . ALA A 1 652 ? 20.081 -4.547 25.267 1.00 58.22 652 ALA A C 1
ATOM 4851 O O . ALA A 1 652 ? 18.937 -4.145 25.069 1.00 58.22 652 ALA A O 1
ATOM 4852 N N . VAL A 1 653 ? 20.544 -5.699 24.776 1.00 59.25 653 VAL A N 1
ATOM 4853 C CA . VAL A 1 653 ? 19.818 -6.566 23.828 1.00 59.25 653 VAL A CA 1
ATOM 4854 C C . VAL A 1 653 ? 18.907 -7.587 24.536 1.00 59.25 653 VAL A C 1
ATOM 4856 O O . VAL A 1 653 ? 18.034 -8.185 23.910 1.00 59.25 653 VAL A O 1
ATOM 4859 N N . SER A 1 654 ? 19.086 -7.797 25.845 1.00 63.91 654 SER A N 1
ATOM 4860 C CA . SER A 1 654 ? 18.310 -8.781 26.611 1.00 63.91 654 SER A CA 1
ATOM 4861 C C . SER A 1 654 ? 16.907 -8.276 26.947 1.00 63.91 654 SER A C 1
ATOM 4863 O O . SER A 1 654 ? 16.775 -7.103 27.313 1.00 63.91 654 SER A O 1
ATOM 4865 N N . PRO A 1 655 ? 15.887 -9.158 26.937 1.00 70.94 655 PRO A N 1
ATOM 4866 C CA . PRO A 1 655 ? 14.573 -8.795 27.422 1.00 70.94 655 PRO A CA 1
ATOM 4867 C C . PRO A 1 655 ? 14.622 -8.309 28.865 1.00 70.94 655 PRO A C 1
ATOM 4869 O O . PRO A 1 655 ? 15.220 -8.949 29.734 1.00 70.94 655 PRO A O 1
ATOM 4872 N N . VAL A 1 656 ? 14.001 -7.166 29.117 1.00 82.56 656 VAL A N 1
ATOM 4873 C CA . VAL A 1 656 ? 13.867 -6.589 30.456 1.00 82.56 656 VAL A CA 1
ATOM 4874 C C . VAL A 1 656 ? 12.413 -6.246 30.696 1.00 82.56 656 VAL A C 1
ATOM 4876 O O . VAL A 1 656 ? 11.655 -6.025 29.757 1.00 82.56 656 VAL A O 1
ATOM 4879 N N . LYS A 1 657 ? 12.017 -6.181 31.965 1.00 90.81 657 LYS A N 1
ATOM 4880 C CA . LYS A 1 657 ? 10.691 -5.688 32.306 1.00 90.81 657 LYS A CA 1
ATOM 4881 C C . LYS A 1 657 ? 10.574 -4.215 31.922 1.00 90.81 657 LYS A C 1
ATOM 4883 O O . LYS A 1 657 ? 11.389 -3.401 32.368 1.00 90.81 657 LYS A O 1
ATOM 4888 N N . ARG A 1 658 ? 9.565 -3.876 31.124 1.00 92.06 658 ARG A N 1
ATOM 4889 C CA . ARG A 1 658 ? 9.264 -2.506 30.705 1.00 92.06 658 ARG A CA 1
ATOM 4890 C C . ARG A 1 658 ? 7.791 -2.192 30.890 1.00 92.06 658 ARG A C 1
ATOM 4892 O O . ARG A 1 658 ? 6.919 -3.054 30.862 1.00 92.06 658 ARG A O 1
ATOM 4899 N N . ARG A 1 659 ? 7.522 -0.904 31.024 1.00 95.25 659 ARG A N 1
ATOM 4900 C CA . ARG A 1 659 ? 6.201 -0.332 30.842 1.00 95.25 659 ARG A CA 1
ATOM 4901 C C . ARG A 1 659 ? 6.071 0.155 29.408 1.00 95.25 659 ARG A C 1
ATOM 4903 O O . ARG A 1 659 ? 6.847 1.015 28.987 1.00 95.25 659 ARG A O 1
ATOM 4910 N N . PHE A 1 660 ? 5.066 -0.356 28.711 1.00 97.00 660 PHE A N 1
ATOM 4911 C CA . PHE A 1 660 ? 4.652 0.112 27.394 1.00 97.00 660 PHE A CA 1
ATOM 4912 C C . PHE A 1 660 ? 3.382 0.933 27.554 1.00 97.00 660 PHE A C 1
ATOM 4914 O O . PHE A 1 660 ? 2.299 0.382 27.751 1.00 97.00 660 PHE A O 1
ATOM 4921 N N . ARG A 1 661 ? 3.528 2.256 27.526 1.00 98.06 661 ARG A N 1
ATOM 4922 C CA . ARG A 1 661 ? 2.401 3.177 27.607 1.00 98.06 661 ARG A CA 1
ATOM 4923 C C . ARG A 1 661 ? 1.910 3.502 26.209 1.00 98.06 661 ARG A C 1
ATOM 4925 O O . ARG A 1 661 ? 2.612 4.165 25.450 1.00 98.06 661 ARG A O 1
ATOM 4932 N N . TRP A 1 662 ? 0.700 3.055 25.916 1.00 98.31 662 TRP A N 1
ATOM 4933 C CA . TRP A 1 662 ? -0.009 3.322 24.676 1.00 98.31 662 TRP A CA 1
ATOM 4934 C C . TRP A 1 662 ? -0.990 4.465 24.910 1.00 98.31 662 TRP A C 1
ATOM 4936 O O . TRP A 1 662 ? -1.935 4.312 25.685 1.00 98.31 662 TRP A O 1
ATOM 4946 N N . THR A 1 663 ? -0.747 5.608 24.277 1.00 98.12 663 THR A N 1
ATOM 4947 C CA . THR A 1 663 ? -1.608 6.794 24.354 1.00 98.12 663 THR A CA 1
ATOM 4948 C C . THR A 1 663 ? -2.390 6.933 23.059 1.00 98.12 663 THR A C 1
ATOM 4950 O O . THR A 1 663 ? -1.809 6.881 21.982 1.00 98.12 663 THR A O 1
ATOM 4953 N N . PHE A 1 664 ? -3.693 7.157 23.168 1.00 97.56 664 PHE A N 1
ATOM 4954 C CA . PHE A 1 664 ? -4.602 7.325 22.045 1.00 97.56 664 PHE A CA 1
ATOM 4955 C C . PHE A 1 664 ? -5.207 8.724 22.086 1.00 97.56 664 PHE A C 1
ATOM 4957 O O . PHE A 1 664 ? -5.746 9.137 23.118 1.00 97.56 664 PHE A O 1
ATOM 4964 N N . ARG A 1 665 ? -5.133 9.443 20.966 1.00 95.88 665 ARG A N 1
ATOM 4965 C CA . ARG A 1 665 ? -5.745 10.765 20.791 1.00 95.88 665 ARG A CA 1
ATOM 4966 C C . ARG A 1 665 ? -6.885 10.676 19.794 1.00 95.88 665 ARG A C 1
ATOM 4968 O O . ARG A 1 665 ? -6.677 10.294 18.646 1.00 95.88 665 ARG A O 1
ATOM 4975 N N . PHE A 1 666 ? -8.076 11.040 20.254 1.00 95.06 666 PHE A N 1
ATOM 4976 C CA . PHE A 1 666 ? -9.324 10.934 19.509 1.00 95.06 666 PHE A CA 1
ATOM 4977 C C . PHE A 1 666 ? -10.000 12.308 19.386 1.00 95.06 666 PHE A C 1
ATOM 4979 O O . PHE A 1 666 ? -10.572 12.797 20.368 1.00 95.06 666 PHE A O 1
ATOM 4986 N N . PRO A 1 667 ? -9.958 12.959 18.211 1.00 92.06 667 PRO A N 1
ATOM 4987 C CA . PRO A 1 667 ? -10.734 14.166 17.952 1.00 92.06 667 PRO A CA 1
ATOM 4988 C C . PRO A 1 667 ? -12.221 13.828 17.890 1.00 92.06 667 PRO A C 1
ATOM 4990 O O . PRO A 1 667 ? -12.656 13.027 17.066 1.00 92.06 667 PRO A O 1
ATOM 4993 N N . THR A 1 668 ? -13.029 14.479 18.724 1.00 92.75 668 THR A N 1
ATOM 4994 C CA . THR A 1 668 ? -14.490 14.267 18.723 1.00 92.75 668 THR A CA 1
ATOM 4995 C C . THR A 1 668 ? -15.205 14.910 17.531 1.00 92.75 668 THR A C 1
ATOM 4997 O O . THR A 1 668 ? -16.389 14.656 17.305 1.00 92.75 668 THR A O 1
ATOM 5000 N N . ALA A 1 669 ? -14.499 15.746 16.771 1.00 89.44 669 ALA A N 1
ATOM 5001 C CA . ALA A 1 669 ? -14.912 16.258 15.474 1.00 89.44 669 ALA A CA 1
ATOM 5002 C C . ALA A 1 669 ? -13.688 16.385 14.563 1.00 89.44 669 ALA A C 1
ATOM 5004 O O . ALA A 1 669 ? -12.572 16.596 15.042 1.00 89.44 669 ALA A O 1
ATOM 5005 N N . ARG A 1 670 ? -13.904 16.268 13.250 1.00 86.12 670 ARG A N 1
ATOM 5006 C CA . ARG A 1 670 ? -12.836 16.400 12.257 1.00 86.12 670 ARG A CA 1
ATOM 5007 C C . ARG A 1 670 ? -12.726 17.826 11.723 1.00 86.12 670 ARG A C 1
ATOM 5009 O O . ARG A 1 670 ? -13.762 18.457 11.510 1.00 86.12 670 ARG A O 1
ATOM 5016 N N . PRO A 1 671 ? -11.498 18.321 11.488 1.00 82.75 671 PRO A N 1
ATOM 5017 C CA . PRO A 1 671 ? -11.273 19.642 10.903 1.00 82.75 671 PRO A CA 1
ATOM 5018 C C . PRO A 1 671 ? -11.532 19.671 9.392 1.00 82.75 671 PRO A C 1
ATOM 5020 O O . PRO A 1 671 ? -11.768 20.739 8.835 1.00 82.75 671 PRO A O 1
ATOM 5023 N N . VAL A 1 672 ? -11.520 18.507 8.740 1.00 87.50 672 VAL A N 1
ATOM 5024 C CA . VAL A 1 672 ? -11.861 18.325 7.324 1.00 87.50 672 VAL A CA 1
ATOM 5025 C C . VAL A 1 672 ? -13.101 17.431 7.191 1.00 87.50 672 VAL A C 1
ATOM 5027 O O . VAL A 1 672 ? -13.462 16.741 8.154 1.00 87.50 672 VAL A O 1
ATOM 5030 N N . PRO A 1 673 ? -13.792 17.429 6.034 1.00 88.56 673 PRO A N 1
ATOM 5031 C CA . PRO A 1 673 ? -14.966 16.588 5.835 1.00 88.56 673 PRO A CA 1
ATOM 5032 C C . PRO A 1 673 ? -14.696 15.113 6.169 1.00 88.56 673 PRO A C 1
ATOM 5034 O O . PRO A 1 673 ? -13.672 14.530 5.801 1.00 88.56 673 PRO A O 1
ATOM 5037 N N . SER A 1 674 ? -15.632 14.504 6.891 1.00 86.12 674 SER A N 1
ATOM 5038 C CA . SER A 1 674 ? -15.617 13.082 7.233 1.00 86.12 674 SER A CA 1
ATOM 5039 C C . SER A 1 674 ? -17.044 12.560 7.322 1.00 86.12 674 SER A C 1
ATOM 5041 O O . SER A 1 674 ? -17.986 13.329 7.531 1.00 86.12 674 SER A O 1
ATOM 5043 N N . THR A 1 675 ? -17.202 11.247 7.177 1.00 85.44 675 THR A N 1
ATOM 5044 C CA . THR A 1 675 ? -18.497 10.577 7.374 1.00 85.44 675 THR A CA 1
ATOM 5045 C C . THR A 1 675 ? -18.689 10.067 8.804 1.00 85.44 675 THR A C 1
ATOM 5047 O O . THR A 1 675 ? -19.681 9.388 9.088 1.00 85.44 675 THR A O 1
ATOM 5050 N N . SER A 1 676 ? -17.764 10.393 9.719 1.00 85.25 676 SER A N 1
ATOM 5051 C CA . SER A 1 676 ? -17.897 10.059 11.134 1.00 85.25 676 SER A CA 1
ATOM 5052 C C . SER A 1 676 ? -19.205 10.650 11.691 1.00 85.25 676 SER A C 1
ATOM 5054 O O . SER A 1 676 ? -19.526 11.812 11.419 1.00 85.25 676 SER A O 1
ATOM 5056 N N . PRO A 1 677 ? -19.987 9.876 12.463 1.00 90.25 677 PRO A N 1
ATOM 5057 C CA . PRO A 1 677 ? -21.231 10.355 13.041 1.00 90.25 677 PRO A CA 1
ATOM 5058 C C . PRO A 1 677 ? -20.977 11.518 14.000 1.00 90.25 677 PRO A C 1
ATOM 5060 O O . PRO A 1 677 ? -19.959 11.584 14.690 1.00 90.25 677 PRO A O 1
ATOM 5063 N N . VAL A 1 678 ? -21.949 12.424 14.081 1.00 91.88 678 VAL A N 1
ATOM 5064 C CA . VAL A 1 678 ? -21.922 13.509 15.060 1.00 91.88 678 VAL A CA 1
ATOM 5065 C C . VAL A 1 678 ? -22.035 12.916 16.463 1.00 91.88 678 VAL A C 1
ATOM 5067 O O . VAL A 1 678 ? -23.052 12.320 16.813 1.00 91.88 678 VAL A O 1
ATOM 5070 N N . LEU A 1 679 ? -20.994 13.103 17.274 1.00 93.88 679 LEU A N 1
ATOM 5071 C CA . LEU A 1 679 ? -20.941 12.561 18.626 1.00 93.88 679 LEU A CA 1
ATOM 5072 C C . LEU A 1 679 ? -21.678 13.472 19.610 1.00 93.88 679 LEU A C 1
ATOM 5074 O O . LEU A 1 679 ? -21.231 14.577 19.914 1.00 93.88 679 LEU A O 1
ATOM 5078 N N . GLU A 1 680 ? -22.800 12.984 20.128 1.00 93.62 680 GLU A N 1
ATOM 5079 C CA . GLU A 1 680 ? -23.510 13.542 21.282 1.00 93.62 680 GLU A CA 1
ATOM 5080 C C . GLU A 1 680 ? -24.012 12.380 22.149 1.00 93.62 680 GLU A C 1
ATOM 5082 O O . GLU A 1 680 ? -24.611 11.438 21.633 1.00 93.62 680 GLU A O 1
ATOM 5087 N N . GLY A 1 681 ? -23.719 12.386 23.450 1.00 95.31 681 GLY A N 1
ATOM 5088 C CA . GLY A 1 681 ? -24.107 11.298 24.359 1.00 95.31 681 GLY A CA 1
ATOM 5089 C C . GLY A 1 681 ? -22.958 10.756 25.204 1.00 95.31 681 GLY A C 1
ATOM 5090 O O . GLY A 1 681 ? -21.959 11.439 25.412 1.00 95.31 681 GLY A O 1
ATOM 5091 N N . THR A 1 682 ? -23.124 9.536 25.717 1.00 97.88 682 THR A N 1
ATOM 5092 C CA . THR A 1 682 ? -22.176 8.903 26.645 1.00 97.88 682 THR A CA 1
ATOM 5093 C C . THR A 1 682 ? -21.379 7.815 25.940 1.00 97.88 682 THR A C 1
ATOM 5095 O O . THR A 1 682 ? -21.963 6.885 25.384 1.00 97.88 682 THR A O 1
ATOM 5098 N N . TYR A 1 683 ? -20.056 7.904 26.022 1.00 98.31 683 TYR A N 1
ATOM 5099 C CA . TYR A 1 683 ? -19.115 7.040 25.321 1.00 98.31 683 TYR A CA 1
ATOM 5100 C C . TYR A 1 683 ? -18.065 6.460 26.272 1.00 98.31 683 TYR A C 1
ATOM 5102 O O . TYR A 1 683 ? -17.898 6.927 27.399 1.00 98.31 683 TYR A O 1
ATOM 5110 N N . ALA A 1 684 ? -17.374 5.421 25.819 1.00 98.50 684 ALA A N 1
ATOM 5111 C CA . ALA A 1 684 ? -16.173 4.870 26.435 1.00 98.50 684 ALA A CA 1
ATOM 5112 C C . ALA A 1 684 ? -15.277 4.272 25.342 1.00 98.50 684 ALA A C 1
ATOM 5114 O O . ALA A 1 684 ? -15.725 4.036 24.218 1.00 98.50 684 ALA A O 1
ATOM 5115 N N . PHE A 1 685 ? -14.020 4.004 25.679 1.00 98.62 685 PHE A N 1
ATOM 5116 C CA . PHE A 1 685 ? -13.095 3.288 24.808 1.00 98.62 685 PHE A CA 1
ATOM 5117 C C . PHE A 1 685 ? -12.953 1.845 25.280 1.00 98.62 685 PHE A C 1
ATOM 5119 O O . PHE A 1 685 ? -12.708 1.604 26.464 1.00 98.62 685 PHE A O 1
ATOM 5126 N N . GLU A 1 686 ? -13.099 0.890 24.364 1.00 98.56 686 GLU A N 1
ATOM 5127 C CA . GLU A 1 686 ? -12.743 -0.511 24.586 1.00 98.56 686 GLU A CA 1
ATOM 5128 C C . GLU A 1 686 ? -11.395 -0.813 23.947 1.00 98.56 686 GLU A C 1
ATOM 5130 O O . GLU A 1 686 ? -11.203 -0.563 22.759 1.00 98.56 686 GLU A O 1
ATOM 5135 N N . PHE A 1 687 ? -10.485 -1.384 24.732 1.00 98.44 687 PHE A N 1
ATOM 5136 C CA . PHE A 1 687 ? -9.133 -1.736 24.312 1.00 98.44 687 PHE A CA 1
ATOM 5137 C C . PHE A 1 687 ? -8.990 -3.248 24.246 1.00 98.44 687 PHE A C 1
ATOM 5139 O O . PHE A 1 687 ? -9.413 -3.946 25.173 1.00 98.44 687 PHE A O 1
ATOM 5146 N N . ARG A 1 688 ? -8.343 -3.754 23.198 1.00 98.12 688 ARG A N 1
ATOM 5147 C CA . ARG A 1 688 ? -7.979 -5.167 23.054 1.00 98.12 688 ARG A CA 1
ATOM 5148 C C . ARG A 1 688 ? -6.524 -5.279 22.637 1.00 98.12 688 ARG A C 1
ATOM 5150 O O . ARG A 1 688 ? -6.063 -4.560 21.762 1.00 98.12 688 ARG A O 1
ATOM 5157 N N . GLY A 1 689 ? -5.799 -6.198 23.253 1.00 97.44 689 GLY A N 1
ATOM 5158 C CA . GLY A 1 689 ? -4.400 -6.425 22.921 1.00 97.44 689 GLY A CA 1
ATOM 5159 C C . GLY A 1 689 ? -3.861 -7.670 23.598 1.00 97.44 689 GLY A C 1
ATOM 5160 O O . GLY A 1 689 ? -4.599 -8.416 24.243 1.00 97.44 689 GLY A O 1
ATOM 5161 N N . LEU A 1 690 ? -2.559 -7.879 23.455 1.00 97.56 690 LEU A N 1
ATOM 5162 C CA . LEU A 1 690 ? -1.824 -8.971 24.081 1.00 97.56 690 LEU A CA 1
ATOM 5163 C C . LEU A 1 690 ? -0.824 -8.382 25.075 1.00 97.56 690 LEU A C 1
ATOM 5165 O O . LEU A 1 690 ? -0.136 -7.419 24.748 1.00 97.56 690 LEU A O 1
ATOM 5169 N N . ILE A 1 691 ? -0.744 -8.942 26.283 1.00 95.88 691 ILE A N 1
ATOM 5170 C CA . ILE A 1 691 ? 0.299 -8.567 27.257 1.00 95.88 691 ILE A CA 1
ATOM 5171 C C . ILE A 1 691 ? 1.549 -9.446 27.123 1.00 95.88 691 ILE A C 1
ATOM 5173 O O . ILE A 1 691 ? 2.657 -9.028 27.439 1.00 95.88 691 ILE A O 1
ATOM 5177 N N . ALA A 1 692 ? 1.354 -10.662 26.619 1.00 94.06 692 ALA A N 1
ATOM 5178 C CA . ALA A 1 692 ? 2.363 -11.647 26.261 1.00 94.06 692 ALA A CA 1
ATOM 5179 C C . ALA A 1 692 ? 1.787 -12.515 25.121 1.00 94.06 692 ALA A C 1
ATOM 5181 O O . ALA A 1 692 ? 0.572 -12.453 24.878 1.00 94.06 692 ALA A O 1
ATOM 5182 N N . PRO A 1 693 ? 2.601 -13.335 24.427 1.00 93.38 693 PRO A N 1
ATOM 5183 C CA . PRO A 1 693 ? 2.087 -14.302 23.463 1.00 93.38 693 PRO A CA 1
ATOM 5184 C C . PRO A 1 693 ? 0.950 -15.127 24.080 1.00 93.38 693 PRO A C 1
ATOM 5186 O O . PRO A 1 693 ? 1.040 -15.551 25.232 1.00 93.38 693 PRO A O 1
ATOM 5189 N N . GLU A 1 694 ? -0.149 -15.279 23.338 1.00 92.56 694 GLU A N 1
ATOM 5190 C CA . GLU A 1 694 ? -1.348 -16.027 23.761 1.00 92.56 694 GLU A CA 1
ATOM 5191 C C . GLU A 1 694 ? -2.035 -15.517 25.047 1.00 92.56 694 GLU A C 1
ATOM 5193 O O . GLU A 1 694 ? -2.914 -16.182 25.591 1.00 92.56 694 GLU A O 1
ATOM 5198 N N . SER A 1 695 ? -1.684 -14.321 25.529 1.00 96.19 695 SER A N 1
ATOM 5199 C CA . SER A 1 695 ? -2.239 -13.727 26.753 1.00 96.19 695 SER A CA 1
ATOM 5200 C C . SER A 1 695 ? -3.014 -12.442 26.433 1.00 96.19 695 SER A C 1
ATOM 5202 O O . SER A 1 695 ? -2.472 -11.340 26.589 1.00 96.19 695 SER A O 1
ATOM 5204 N N . PRO A 1 696 ? -4.267 -12.550 25.947 1.00 97.62 696 PRO A N 1
ATOM 5205 C CA . PRO A 1 696 ? -5.081 -11.395 25.596 1.00 97.62 696 PRO A CA 1
ATOM 5206 C C . PRO A 1 696 ? -5.615 -10.662 26.824 1.00 97.62 696 PRO A C 1
ATOM 5208 O O . PRO A 1 696 ? -5.888 -11.259 27.865 1.00 97.62 696 PRO A O 1
ATOM 5211 N N . TYR A 1 697 ? -5.838 -9.361 26.667 1.00 97.81 697 TYR A N 1
ATOM 5212 C CA . TYR A 1 697 ? -6.569 -8.541 27.622 1.00 97.81 697 TYR A CA 1
ATOM 5213 C C . TYR A 1 697 ? -7.684 -7.756 26.934 1.00 97.81 697 TYR A C 1
ATOM 5215 O O . TYR A 1 697 ? -7.669 -7.497 25.728 1.00 97.81 697 TYR A O 1
ATOM 5223 N N . THR A 1 698 ? -8.669 -7.351 27.730 1.00 97.94 698 THR A N 1
ATOM 5224 C CA . THR A 1 698 ? -9.672 -6.365 27.338 1.00 97.94 698 THR A CA 1
ATOM 5225 C C . THR A 1 698 ? -9.841 -5.378 28.477 1.00 97.94 698 THR A C 1
ATOM 5227 O O . THR A 1 698 ? -9.987 -5.783 29.630 1.00 97.94 698 THR A O 1
ATOM 5230 N N . LEU A 1 699 ? -9.805 -4.091 28.154 1.00 98.25 699 LEU A N 1
ATOM 5231 C CA . LEU A 1 699 ? -10.015 -3.000 29.100 1.00 98.25 699 LEU A CA 1
ATOM 5232 C C . LEU A 1 699 ? -11.134 -2.103 28.576 1.00 98.25 699 LEU A C 1
ATOM 5234 O O . LEU A 1 699 ? -11.368 -2.035 27.370 1.00 98.25 699 LEU A O 1
ATOM 5238 N N . ARG A 1 700 ? -11.807 -1.388 29.475 1.00 98.25 700 ARG A N 1
ATOM 5239 C CA . ARG A 1 700 ? -12.726 -0.309 29.114 1.00 98.25 700 ARG A CA 1
ATOM 5240 C C . ARG A 1 700 ? -12.397 0.908 29.965 1.00 98.25 700 ARG A C 1
ATOM 5242 O O . ARG A 1 700 ? -12.205 0.751 31.170 1.00 98.25 700 ARG A O 1
ATOM 5249 N N . SER A 1 701 ? -12.327 2.082 29.349 1.00 98.62 701 SER A N 1
ATOM 5250 C CA . SER A 1 701 ? -12.168 3.338 30.083 1.00 98.62 701 SER A CA 1
ATOM 5251 C C . SER A 1 701 ? -13.398 3.650 30.941 1.00 98.62 701 SER A C 1
ATOM 5253 O O . SER A 1 701 ? -14.486 3.091 30.756 1.00 98.62 701 SER A O 1
ATOM 5255 N N . ALA A 1 702 ? -13.258 4.626 31.831 1.00 98.31 702 ALA A N 1
ATOM 5256 C CA . ALA A 1 702 ? -14.383 5.356 32.382 1.00 98.31 702 ALA A CA 1
ATOM 5257 C C . ALA A 1 702 ? -15.246 5.957 31.257 1.00 98.31 702 ALA A C 1
ATOM 5259 O O . ALA A 1 702 ? -14.771 6.258 30.155 1.00 98.31 702 ALA A O 1
ATOM 5260 N N . ALA A 1 703 ? -16.536 6.114 31.550 1.00 98.12 703 ALA A N 1
ATOM 5261 C CA . ALA A 1 703 ? -17.469 6.754 30.637 1.00 98.12 703 ALA A CA 1
ATOM 5262 C C . ALA A 1 703 ? -17.249 8.272 30.612 1.00 98.12 703 ALA A C 1
ATOM 5264 O O . ALA A 1 703 ? -17.030 8.883 31.659 1.00 98.12 703 ALA A O 1
ATOM 5265 N N . PHE A 1 704 ? -17.399 8.872 29.437 1.00 98.12 704 PHE A N 1
ATOM 5266 C CA . PHE A 1 704 ? -17.359 10.314 29.229 1.00 98.12 704 PHE A CA 1
ATOM 5267 C C . PHE A 1 704 ? -18.560 10.782 28.410 1.00 98.12 704 PHE A C 1
ATOM 5269 O O . PHE A 1 704 ? -19.133 10.021 27.630 1.00 98.12 704 PHE A O 1
ATOM 5276 N N . VAL A 1 705 ? -18.967 12.033 28.602 1.00 97.62 705 VAL A N 1
ATOM 5277 C CA . VAL A 1 705 ? -20.109 12.637 27.912 1.00 97.62 705 VAL A CA 1
ATOM 5278 C C . VAL A 1 705 ? -19.608 13.648 26.893 1.00 97.62 705 VAL A C 1
ATOM 5280 O O . VAL A 1 705 ? -18.954 14.617 27.268 1.00 97.62 705 VAL A O 1
ATOM 5283 N N . VAL A 1 706 ? -19.967 13.463 25.621 1.00 96.75 706 VAL A N 1
ATOM 5284 C CA . VAL A 1 706 ? -19.726 14.452 24.562 1.00 96.75 706 VAL A CA 1
ATOM 5285 C C . VAL A 1 706 ? -20.951 15.354 24.431 1.00 96.75 706 VAL A C 1
ATOM 5287 O O . VAL A 1 706 ? -22.065 14.874 24.193 1.00 96.75 706 VAL A O 1
ATOM 5290 N N . LYS A 1 707 ? -20.750 16.663 24.604 1.00 94.06 707 LYS A N 1
ATOM 5291 C CA . LYS A 1 707 ? -21.791 17.699 24.529 1.00 94.06 707 LYS A CA 1
ATOM 5292 C C . LYS A 1 707 ? -21.616 18.567 23.288 1.00 94.06 707 LYS A C 1
ATOM 5294 O O . LYS A 1 707 ? -20.498 18.798 22.832 1.00 94.06 707 LYS A O 1
ATOM 5299 N N . ALA A 1 708 ? -22.724 19.102 22.779 1.00 88.25 708 ALA A N 1
ATOM 5300 C CA . ALA A 1 708 ? -22.681 20.114 21.731 1.00 88.25 708 ALA A CA 1
ATOM 5301 C C . ALA A 1 708 ? -21.880 21.354 22.191 1.00 88.25 708 ALA A C 1
ATOM 5303 O O . ALA A 1 708 ? -21.923 21.693 23.381 1.00 88.25 708 ALA A O 1
ATOM 5304 N N . PRO A 1 709 ? -21.190 22.057 21.274 1.00 82.44 709 PRO A N 1
ATOM 5305 C CA . PRO A 1 709 ? -20.534 23.317 21.597 1.00 82.44 709 PRO A CA 1
ATOM 5306 C C . PRO A 1 709 ? -21.562 24.320 22.123 1.00 82.44 709 PRO A C 1
ATOM 5308 O O . PRO A 1 709 ? -22.694 24.374 21.634 1.00 82.44 709 PRO A O 1
ATOM 5311 N N . LEU A 1 710 ? -21.174 25.145 23.097 1.00 72.94 710 LEU A N 1
ATOM 5312 C CA . LEU A 1 710 ? -21.992 26.293 23.481 1.00 72.94 710 LEU A CA 1
ATOM 5313 C C . LEU A 1 710 ? -22.146 27.196 22.251 1.00 72.94 710 LEU A C 1
ATOM 5315 O O . LEU A 1 710 ? -21.148 27.552 21.626 1.00 72.94 710 LEU A O 1
ATOM 5319 N N . ALA A 1 711 ? -23.382 27.552 21.892 1.00 62.19 711 ALA A N 1
ATOM 5320 C CA . ALA A 1 711 ? -23.623 28.504 20.816 1.00 62.19 711 ALA A CA 1
ATOM 5321 C C . ALA A 1 711 ? -22.858 29.801 21.127 1.00 62.19 711 ALA A C 1
ATOM 5323 O O . ALA A 1 711 ? -23.131 30.456 22.136 1.00 62.19 711 ALA A O 1
ATOM 5324 N N . GLY A 1 712 ? -21.878 30.144 20.287 1.00 53.44 712 GLY A N 1
ATOM 5325 C CA . GLY A 1 712 ? -21.233 31.451 20.343 1.00 53.44 712 GLY A CA 1
ATOM 5326 C C . GLY A 1 712 ? -22.273 32.560 20.141 1.00 53.44 712 GLY A C 1
ATOM 5327 O O . GLY A 1 712 ? -23.352 32.293 19.598 1.00 53.44 712 GLY A O 1
ATOM 5328 N N . PRO A 1 713 ? -22.004 33.800 20.586 1.00 43.31 713 PRO A N 1
ATOM 5329 C CA . PRO A 1 713 ? -22.878 34.915 20.252 1.00 43.31 713 PRO A CA 1
ATOM 5330 C C . PRO A 1 713 ? -23.047 34.970 18.729 1.00 43.31 713 PRO A C 1
ATOM 5332 O O . PRO A 1 713 ? -22.070 34.923 17.985 1.00 43.31 713 PRO A O 1
ATOM 5335 N N . VAL A 1 714 ? -24.300 35.019 18.278 1.00 40.53 714 VAL A N 1
ATOM 5336 C CA . VAL A 1 714 ? -24.639 35.281 16.879 1.00 40.53 714 VAL A CA 1
ATOM 5337 C C . VAL A 1 714 ? -24.083 36.666 16.559 1.00 40.53 714 VAL A C 1
ATOM 5339 O O . VAL A 1 714 ? -24.619 37.666 17.034 1.00 40.53 714 VAL A O 1
ATOM 5342 N N . GLU A 1 715 ? -22.980 36.737 15.818 1.00 43.78 715 GLU A N 1
ATOM 5343 C CA . GLU A 1 715 ? -22.600 37.981 15.160 1.00 43.78 715 GLU A CA 1
ATOM 5344 C C . GLU A 1 715 ? -23.633 38.228 14.057 1.00 43.78 715 GLU A C 1
ATOM 5346 O O . GLU A 1 715 ? -23.628 37.568 13.015 1.00 43.78 715 GLU A O 1
ATOM 5351 N N . ASP A 1 716 ? -24.577 39.132 14.338 1.00 40.31 716 ASP A N 1
ATOM 5352 C CA . ASP A 1 716 ? -25.439 39.741 13.329 1.00 40.31 716 ASP A CA 1
ATOM 5353 C C . ASP A 1 716 ? -24.532 40.339 12.239 1.00 40.31 716 ASP A C 1
ATOM 5355 O O . ASP A 1 716 ? -23.795 41.295 12.490 1.00 40.31 716 ASP A O 1
ATOM 5359 N N . LYS A 1 717 ? -24.551 39.718 11.054 1.00 38.72 717 LYS A N 1
ATOM 5360 C CA . LYS A 1 717 ? -23.869 40.204 9.847 1.00 38.72 717 LYS A CA 1
ATOM 5361 C C . LYS A 1 717 ? -24.480 41.495 9.316 1.00 38.72 717 LYS A C 1
ATOM 5363 O O . LYS A 1 717 ? -25.729 41.596 9.315 1.00 38.72 717 LYS A O 1
#

Mean predicted aligned error: 10.12 Å

Foldseek 3Di:
DVVVVCVVVCVVVVQLVVLQVPDPQADDDDDDDDDPDDDDDDDDDDDDDDDDDDDDDDDDDDDDDDDDDDDDDDDDDDDDDDDPDDDPPPDDAFDWFFKWKFKFKFQFLDFQFFAFFDPLAFCPPVPAAHDLRADRHHTFFWAQAGWIWIWMWMDGDPDIAIEIEGLHLFDALLLVLLLQVVLVVVPHDRCVFRYWYFYQNASLAGAQQDPFPVRCSGRNHHDQVSNVSRSNRNNNRRVNGVVGIAGKWKFKDWFFDPQWKFFSAQLDPTDDGRIKIKMWIAHPVVRFTAEMEIEEAEHQRLWDPVNSYRYSGQQQLLQQLLQQVDLAGYGYGYFYFQNLRIYTDDDDFPPDAPDDTSLLRSNVSSNVSNVRRCVVPVDTDIGRIAGKDGDKFKFFDFCVLLPDDVPQQPQGLFWFQQPRNDDLDGPPVPNRAQASNSSVRTHHDDPVRGQPRMFMWMWIDTHQAIEIEAAAREHPVLRLVLLVLLCVLQVHDSRRYGYGYSISRHRAAADALRVLSSPDDRVRRRRHHSSSSVSRSVQSSQVSCCVRVVDDHDPRIDDDDNRDDGDDDPDDFAQFDDKDWPAFWDQEAEQSDKTKTKIFAAGSSQPDKKKFKWADDPNDTHFQARSNGHGPISNGSQKMKGWDKPPRDDPDSDHYYITIMIMIIGRQDRSDDDRRDNDFHKIKMWIWTARDVVRIDIDIHDIHGYHYDDDDPPPPD

Sequence (717 aa):
MKTLLFSRVSSALTFGLSLALSTPGCGDDAASASFLDTAVVDAADDAADDAADDAVPIDGDDVVPVPDALTVDVPAAEDVAGDDDVADVAEPPKEPAPLSVGVGRVKMPVPVGIGTAGFGQLNFGGSGEKSRYADAYAASTRIYTHPSFHAIALQAGDETVVFLRLDLVGVTQEARQSVVKRVIERGGPDLADGLVMAATHTHSGPGRLVDIELWAAITDSFFPEFYIRMVDGMADAVLAAVADLAPARWGHTVLETDDLHTDRRCQNPELLDGRLPVFRFDDVKSGKTKAVLSFYAVHGTVVGSDSGTLTRDFHGAAELKIEEQFDSPVTALFFNSWSGDMRPRTVDVPTEAAIPGDYNKLEEAGNRAADVVVKGIAALEMKDEIVLDAAMTRIPLGLDKMGYGEGEFAWEYGAVYCGGGIEAACFGEGEPPPDYALVSGCVPFDKASPAPMDTIVGVVRVGESWMLTTPGEPVTELGTRMVKDVAEQNGLAPAQVHLVGYAQDYIGYSLSEEDWFHGGYEASGSLWGPKQGEYLHARTTAWAAHVISGKAAEADLLPPREPKVYSAAPWAVDEADAAAVAVEPPADVTRGDIVEVAIDGGDPWLLAPDVTLVQKDGEEWTPVLRKNGRPIGTDGYEFETALAVTPAYGDAVSPVKRRFRWTFRFPTARPVPSTSPVLEGTYAFEFRGLIAPESPYTLRSAAFVVKAPLAGPVEDK

Radius of gyration: 27.44 Å; Cα contacts (8 Å, |Δi|>4): 1636; chains: 1; bounding box: 90×81×66 Å

Solvent-accessible surface area (backbone atoms only — not comparable to full-atom values): 39089 Å² total; per-residue (Å²): 115,75,72,63,52,51,53,54,55,47,52,56,48,51,58,52,48,63,52,54,73,73,48,96,82,76,88,81,93,79,88,90,79,88,91,86,87,88,88,88,79,88,89,88,85,86,84,84,89,87,86,84,88,87,89,82,88,84,85,80,91,81,92,79,91,80,85,84,86,86,86,78,92,72,83,79,83,76,86,74,82,77,81,91,76,78,76,82,74,74,76,78,81,77,65,70,23,62,28,24,42,12,57,14,75,29,78,45,85,62,36,67,17,29,16,51,8,58,79,42,57,63,35,79,91,65,81,45,51,63,35,94,65,23,77,58,28,30,20,20,41,31,32,41,26,66,40,38,26,41,19,44,25,41,34,26,79,92,43,54,40,34,45,37,44,33,39,18,47,55,30,42,50,57,57,49,38,44,22,38,52,48,26,38,78,71,73,45,69,88,30,83,38,21,54,47,40,27,11,36,32,8,38,26,10,66,35,21,68,49,91,42,76,73,50,27,69,34,22,32,59,57,36,66,52,58,34,53,52,46,38,53,45,48,23,48,9,49,49,38,3,58,74,44,52,38,59,24,29,37,30,70,52,74,45,79,52,63,83,60,33,40,67,68,53,48,47,48,78,86,67,85,77,33,55,30,45,36,38,41,31,28,31,61,89,79,70,42,61,44,35,36,44,36,34,36,46,36,36,15,61,67,60,62,89,86,65,38,43,33,25,32,36,40,45,43,26,23,23,54,41,41,30,44,76,35,83,40,66,44,49,51,46,50,40,23,17,35,25,51,36,23,32,56,40,89,62,95,56,82,86,86,66,98,63,90,66,58,54,64,42,30,49,46,54,3,43,54,49,18,55,54,51,53,64,68,60,69,77,56,72,70,39,54,56,33,29,59,50,51,48,58,47,34,41,69,45,48,55,76,76,54,65,58,57,93,76,68,70,78,44,84,30,17,31,33,45,37,29,65,82,60,83,46,56,40,47,83,80,52,79,61,69,69,41,78,65,30,73,78,36,41,48,68,39,45,89,91,52,44,51,79,53,53,48,41,35,32,39,35,34,59,56,82,35,37,35,37,34,34,42,15,28,29,20,46,69,46,45,54,49,43,30,43,50,44,13,63,80,62,77,46,56,52,91,31,38,46,58,31,17,19,10,42,10,58,60,45,26,26,37,38,44,70,60,26,28,32,42,46,73,56,37,16,37,15,34,65,47,43,45,42,22,48,43,52,42,52,53,44,40,49,50,42,39,20,74,75,65,69,42,80,73,74,90,72,60,47,76,90,72,83,47,86,87,82,84,63,75,83,83,79,69,39,47,36,48,78,73,40,81,71,38,66,50,63,57,70,40,48,44,60,43,69,45,55,35,26,30,33,30,25,38,32,83,66,35,75,62,44,40,35,41,26,35,58,57,95,93,46,76,43,71,39,52,34,60,16,65,50,63,43,26,46,88,42,75,56,26,40,38,36,58,47,58,43,72,63,66,64,95,69,84,68,70,49,78,29,41,28,36,42,36,38,41,33,58,52,45,72,96,54,91,71,65,67,65,86,59,68,49,43,31,32,44,38,37,37,42,32,45,46,91,98,37,74,51,76,51,68,51,62,66,25,33,34,34,75,61,78,83,68,82,80,77,83,126

Nearest PDB structures (foldseek):
  2zxc-assembly1_A  TM=7.542E-01  e=2.519E-41  Pseudomonas aeruginosa
  2zws-assembly1_A  TM=7.569E-01  e=1.591E-40  Pseudomonas aeruginosa
  4wgk-assembly1_A  TM=7.548E-01  e=1.916E-37  Homo sapiens
  4wgk-assembly2_B  TM=7.518E-01  e=7.740E-37  Homo sapiens
  3kpt-assembly1_A  TM=3.470E-01  e=7.797E-02  Bacillus cereus ATCC 14579

pLDDT: mean 83.75, std 23.08, range [21.67, 98.94]